Protein AF-A0A7X8HUL4-F1 (afdb_monomer)

Solvent-accessible surface area (backbone atoms only — not comparable to full-atom values): 26555 Å² total; per-residue (Å²): 78,72,42,82,90,76,51,35,29,45,22,48,75,87,41,75,27,45,64,65,55,45,38,53,37,59,77,66,66,47,84,57,63,48,64,47,47,96,80,72,71,57,53,66,66,49,48,72,63,48,55,82,59,45,61,59,45,75,45,67,57,79,86,63,89,93,67,65,63,91,83,40,69,84,27,32,46,32,41,42,52,85,92,54,84,81,78,63,54,57,96,89,42,71,52,66,98,44,64,44,81,37,72,51,68,65,78,78,42,74,84,76,56,71,74,75,64,55,59,50,70,57,53,48,48,51,50,50,48,52,52,58,61,35,55,71,61,89,86,56,82,26,32,22,71,41,78,47,78,41,55,67,85,62,52,43,66,67,61,57,58,40,29,42,79,62,51,70,75,30,74,54,48,72,59,45,40,51,30,29,42,51,29,54,45,69,58,64,43,42,40,70,89,53,52,44,60,51,62,36,48,75,54,92,57,29,24,37,34,40,40,37,39,34,59,46,58,34,79,51,61,70,51,65,72,45,99,89,38,88,57,76,48,96,54,79,62,71,60,60,61,33,58,72,64,30,33,49,75,50,51,45,34,30,78,80,19,73,40,46,26,41,34,42,34,42,32,74,43,85,49,29,32,37,36,41,34,39,38,33,48,49,57,56,24,27,34,42,35,41,38,40,35,42,43,35,38,64,81,44,60,41,70,94,41,60,32,34,40,35,41,38,36,38,37,43,35,40,41,33,42,86,47,70,38,37,41,38,38,41,37,42,34,44,36,40,34,43,39,34,48,85,92,46,76,43,81,43,35,35,48,28,44,34,37,38,42,35,38,51,76,85,40,39,39,37,42,36,40,37,39,34,42,44,75,39,95,89,50,64,53,30,41,38,40,37,43,38,40,38,38,70,46,78,53,94,80,26,36,38,39,38,38,42,38,36,36,47,39,34,72,65,40,51,76,91,74,33,53,56,31,15,81,92,38,94,40,61,34,81,91,56,96,61,24,43,62,16,33,27,38,44,37,39,37,42,37,42,36,41,62,73,48,72,48,69,97,72,72,60,43,80,41,68,49,76,49,74,49,64,44,68,50,70,40,68,59,81,78,83,78,72,75,78,78,77,127

Secondary structure (DSSP, 8-state):
--BTTTTBEEEETTEEPPHHHHHHHHHTT-TTEEEE-TT---HHHHHHHHGGGSSSEEEETT--TTS-GGGTTT-EEEE--TTPPP--EETTEEPPTTEEEES-HHHHS----GGGSTTHHHHHHHHHHHHHHHPPPTTS-EEEEEEEEE--SSS-HHHHHTT-S--TTSEE-HHHHHHHHHHHHHTSSB-TTT-EEEEEEEETTEEEEEEE--BPPTT-------TT--S--------HHHHHHTEEEEEE--TTSSSEEEEEEEE-SSS-EEEEEEEEE-STTEEEEEEEEEEEEEEEEETTEEEEEEEEEEEEEEEEEEETTEEEEEEEEEEEEEEEETTEEEEEEEEEEEEEEEEESSSEEEEEEEEEEESSTTS--EEEEEEEEEEEEEETTEEEEEEEEEEEE-TT--GGGSEEESTTSSB--TT-SS-EEESEEEEEEEEEEEEEEEEGGGS-EEEEEEEEEEEEEEE------------

Radius of gyration: 29.58 Å; Cα contacts (8 Å, |Δi|>4): 999; chains: 1; bounding box: 96×55×72 Å

Structure (mmCIF, N/CA/C/O backbone):
data_AF-A0A7X8HUL4-F1
#
_entry.id   AF-A0A7X8HUL4-F1
#
loop_
_atom_site.group_PDB
_atom_site.id
_atom_site.type_symbol
_atom_site.label_atom_id
_atom_site.label_alt_id
_atom_site.label_comp_id
_atom_site.label_asym_id
_atom_site.label_entity_id
_atom_site.label_seq_id
_atom_site.pdbx_PDB_ins_code
_atom_site.Cartn_x
_atom_site.Cartn_y
_atom_site.Cartn_z
_atom_site.occupancy
_atom_site.B_iso_or_equiv
_atom_site.auth_seq_id
_atom_site.auth_comp_id
_atom_site.auth_asym_id
_atom_site.auth_atom_id
_atom_site.pdbx_PDB_model_num
ATOM 1 N N . MET A 1 1 ? -26.416 17.673 22.458 1.00 68.25 1 MET A N 1
ATOM 2 C CA . MET A 1 1 ? -25.984 17.292 21.094 1.00 68.25 1 MET A CA 1
ATOM 3 C C . MET A 1 1 ? -24.653 16.559 21.190 1.00 68.25 1 MET A C 1
ATOM 5 O O . MET A 1 1 ? -23.823 16.983 21.980 1.00 68.25 1 MET A O 1
ATOM 9 N N . ILE A 1 2 ? -24.452 15.480 20.430 1.00 70.94 2 ILE A N 1
ATOM 10 C CA . ILE A 1 2 ? -23.121 14.892 20.212 1.00 70.94 2 ILE A CA 1
ATOM 11 C C . ILE A 1 2 ? -22.803 15.109 18.735 1.00 70.94 2 ILE A C 1
ATOM 13 O O . ILE A 1 2 ? -23.540 14.612 17.885 1.00 70.94 2 ILE A O 1
ATOM 17 N N . ASP A 1 3 ? -21.743 15.852 18.424 1.00 78.19 3 ASP A N 1
ATOM 18 C CA . ASP A 1 3 ? -21.240 15.926 17.055 1.00 78.19 3 ASP A CA 1
ATOM 19 C C . ASP A 1 3 ? -20.487 14.626 16.756 1.00 78.19 3 ASP A C 1
ATOM 21 O O . ASP A 1 3 ? -19.398 14.387 17.281 1.00 78.19 3 ASP A O 1
ATOM 25 N N . GLY A 1 4 ? -21.096 13.748 15.957 1.00 69.56 4 GLY A N 1
ATOM 26 C CA . GLY A 1 4 ? -20.530 12.435 15.642 1.00 69.56 4 GLY A CA 1
ATOM 27 C C . GLY A 1 4 ? -19.267 12.492 14.777 1.00 69.56 4 GLY A C 1
ATOM 28 O O . GLY A 1 4 ? -18.497 11.534 14.773 1.00 69.56 4 GLY A O 1
ATOM 29 N N . GLN A 1 5 ? -19.031 13.600 14.067 1.00 72.00 5 GLN A N 1
ATOM 30 C CA . GLN A 1 5 ? -17.866 13.774 13.202 1.00 72.00 5 GLN A CA 1
ATOM 31 C C . GLN A 1 5 ? -16.626 14.185 14.004 1.00 72.00 5 GLN A C 1
ATOM 33 O O . GLN A 1 5 ? -15.524 13.720 13.713 1.00 72.00 5 GLN A O 1
ATOM 38 N N . TRP A 1 6 ? -16.807 15.029 15.019 1.00 74.38 6 TRP A N 1
ATOM 39 C CA . TRP A 1 6 ? -15.735 15.486 15.905 1.00 74.38 6 TRP A CA 1
ATOM 40 C C . TRP A 1 6 ? -15.648 14.700 17.215 1.00 74.38 6 TRP A C 1
ATOM 42 O O . TRP A 1 6 ? -14.643 14.793 17.916 1.00 74.38 6 TRP A O 1
ATOM 52 N N . GLY A 1 7 ? -16.678 13.925 17.562 1.00 82.88 7 GLY A N 1
ATOM 53 C CA . GLY A 1 7 ? -16.774 13.274 18.867 1.00 82.88 7 GLY A CA 1
ATOM 54 C C . GLY A 1 7 ? -16.784 14.301 20.002 1.00 82.88 7 GLY A C 1
ATOM 55 O O . GLY A 1 7 ? -16.056 14.140 20.984 1.00 82.88 7 GLY A O 1
ATOM 56 N N . VAL A 1 8 ? -17.543 15.388 19.824 1.00 85.56 8 VAL A N 1
ATOM 57 C CA . VAL A 1 8 ? -17.595 16.541 20.736 1.00 85.56 8 VAL A CA 1
ATOM 58 C C . VAL A 1 8 ? -19.005 16.738 21.282 1.00 85.56 8 VAL A C 1
ATOM 60 O O . VAL A 1 8 ? -19.993 16.643 20.553 1.00 85.56 8 VAL A O 1
ATOM 63 N N . ILE A 1 9 ? -19.087 17.075 22.567 1.00 89.56 9 ILE A N 1
ATOM 64 C CA . ILE A 1 9 ? -20.300 17.553 23.230 1.00 89.56 9 ILE A CA 1
ATOM 65 C C . ILE A 1 9 ? -20.051 18.997 23.683 1.00 89.56 9 ILE A C 1
ATOM 67 O O . ILE A 1 9 ? -19.231 19.198 24.579 1.00 89.56 9 ILE A O 1
ATOM 71 N N . PRO A 1 10 ? -20.719 20.010 23.106 1.00 89.50 10 PRO A N 1
ATOM 72 C CA . PRO A 1 10 ? -20.631 21.374 23.616 1.00 89.50 10 PRO A CA 1
ATOM 73 C C . PRO A 1 10 ? -21.296 21.468 24.988 1.00 89.50 10 PRO A C 1
ATOM 75 O O . PRO A 1 10 ? -22.373 20.903 25.200 1.00 89.50 10 PRO A O 1
ATOM 78 N N . ILE A 1 11 ? -20.670 22.196 25.906 1.00 89.75 11 ILE A N 1
ATOM 79 C CA . ILE A 1 11 ? -21.148 22.382 27.274 1.00 89.75 11 ILE A CA 1
ATOM 80 C C . ILE A 1 11 ? -21.092 23.860 27.674 1.00 89.75 11 ILE A C 1
ATOM 82 O O . ILE A 1 11 ? -20.153 24.566 27.327 1.00 89.75 11 ILE A O 1
ATOM 86 N N . LEU A 1 12 ? -22.066 24.324 28.452 1.00 89.00 12 LEU A N 1
ATOM 87 C CA . LEU A 1 12 ? -22.025 25.614 29.144 1.00 89.00 12 LEU A CA 1
ATOM 88 C C . LEU A 1 12 ? -22.049 25.351 30.644 1.00 89.00 12 LEU A C 1
ATOM 90 O O . LEU A 1 12 ? -23.008 24.770 31.153 1.00 89.00 12 LEU A O 1
ATOM 94 N N . ASN A 1 13 ? -20.985 25.737 31.353 1.00 86.94 13 ASN A N 1
ATOM 95 C CA . ASN A 1 13 ? -20.846 25.501 32.795 1.00 86.94 13 ASN A CA 1
ATOM 96 C C . ASN A 1 13 ? -21.110 24.031 33.185 1.00 86.94 13 ASN A C 1
ATOM 98 O O . ASN A 1 13 ? -21.816 23.737 34.146 1.00 86.94 13 ASN A O 1
ATOM 102 N N . GLY A 1 14 ? -20.584 23.093 32.389 1.00 79.69 14 GLY A N 1
ATOM 103 C CA . GLY A 1 14 ? -20.755 21.652 32.604 1.00 79.69 14 GLY A CA 1
ATOM 104 C C . GLY A 1 14 ? -22.081 21.059 32.109 1.00 79.69 14 GLY A C 1
ATOM 105 O O . GLY A 1 14 ? -22.239 19.840 32.173 1.00 79.69 14 GLY A O 1
ATOM 106 N N . THR A 1 15 ? -23.000 21.875 31.583 1.00 83.25 15 THR A N 1
ATOM 107 C CA . THR A 1 15 ? -24.300 21.425 31.059 1.00 83.25 15 THR A CA 1
ATOM 108 C C . THR A 1 15 ? -24.241 21.247 29.539 1.00 83.25 15 THR A C 1
ATOM 110 O O . THR A 1 15 ? -23.918 22.213 28.850 1.00 83.25 15 THR A O 1
ATOM 113 N N . PRO A 1 16 ? -24.549 20.059 28.986 1.00 86.75 16 PRO A N 1
ATOM 114 C CA . PRO A 1 16 ? -24.588 19.838 27.541 1.00 86.75 16 PRO A CA 1
ATOM 115 C C . PRO A 1 16 ? -25.589 20.738 26.820 1.00 86.75 16 PRO A C 1
ATOM 117 O O . PRO A 1 16 ? -26.721 20.888 27.271 1.00 86.75 16 PRO A O 1
ATOM 120 N N . LEU A 1 17 ? -25.187 21.261 25.663 1.00 85.25 17 LEU A N 1
ATOM 121 C CA . LEU A 1 17 ? -26.020 22.118 24.824 1.00 85.25 17 LEU A CA 1
ATOM 122 C C . LEU A 1 17 ? -26.608 21.355 23.628 1.00 85.25 17 LEU A C 1
ATOM 124 O O . LEU A 1 17 ? -26.002 20.432 23.062 1.00 85.25 17 LEU A O 1
ATOM 128 N N . SER A 1 18 ? -27.806 21.753 23.216 1.00 86.25 18 SER A N 1
ATOM 129 C CA . SER A 1 18 ? -28.343 21.518 21.873 1.00 86.25 18 SER A CA 1
ATOM 130 C C . SER A 1 18 ? -27.638 22.395 20.826 1.00 86.25 18 SER A C 1
ATOM 132 O O . SER A 1 18 ? -26.891 23.311 21.170 1.00 86.25 18 SER A O 1
ATOM 134 N N . ALA A 1 19 ? -27.873 22.141 19.532 1.00 87.44 19 ALA A N 1
ATOM 135 C CA . ALA A 1 19 ? -27.313 22.983 18.467 1.00 87.44 19 ALA A CA 1
ATOM 136 C C . ALA A 1 19 ? -27.838 24.428 18.560 1.00 87.44 19 ALA A C 1
ATOM 138 O O . ALA A 1 19 ? -27.091 25.382 18.358 1.00 87.44 19 ALA A O 1
ATOM 139 N N . PHE A 1 20 ? -29.114 24.585 18.928 1.00 85.50 20 PHE A N 1
ATOM 140 C CA . PHE A 1 20 ? -29.739 25.895 19.095 1.00 85.50 20 PHE A CA 1
ATOM 141 C C . PHE A 1 20 ? -29.139 26.665 20.278 1.00 85.50 20 PHE A C 1
ATOM 143 O O . PHE A 1 20 ? -28.749 27.821 20.128 1.00 85.50 20 PHE A O 1
ATOM 150 N N . GLU A 1 21 ? -29.001 26.016 21.437 1.00 88.25 21 GLU A N 1
ATOM 151 C CA . GLU A 1 21 ? -28.404 26.639 22.627 1.00 88.25 21 GLU A CA 1
ATOM 152 C C . GLU A 1 21 ? -26.917 26.954 22.429 1.00 88.25 21 GLU A C 1
ATOM 154 O O . GLU A 1 21 ? -26.456 27.996 22.889 1.00 88.25 21 GLU A O 1
ATOM 159 N N . LEU A 1 22 ? -26.173 26.108 21.704 1.00 91.88 22 LEU A N 1
ATOM 160 C CA . LEU A 1 22 ? -24.792 26.407 21.322 1.00 91.88 22 LEU A CA 1
ATOM 161 C C . LEU A 1 22 ? -24.720 27.655 20.435 1.00 91.88 22 LEU A C 1
ATOM 163 O O . LEU A 1 22 ? -23.887 28.522 20.685 1.00 91.88 22 LEU A O 1
ATOM 167 N N . GLY A 1 23 ? -25.606 27.776 19.441 1.00 89.69 23 GLY A N 1
ATOM 168 C CA . GLY A 1 23 ? -25.673 28.961 18.584 1.00 89.69 23 GLY A CA 1
ATOM 169 C C . GLY A 1 23 ? -25.922 30.232 19.397 1.00 89.69 23 GLY A C 1
ATOM 170 O O . GLY A 1 23 ? -25.198 31.214 19.251 1.00 89.69 23 GLY A O 1
ATOM 171 N N . GLN A 1 24 ? -26.874 30.189 20.333 1.00 88.94 24 GLN A N 1
ATOM 172 C CA . GLN A 1 24 ? -27.140 31.302 21.251 1.00 88.94 24 GLN A CA 1
ATOM 173 C C . GLN A 1 24 ? -25.941 31.618 22.157 1.00 88.94 24 GLN A C 1
ATOM 175 O O . GLN A 1 24 ? -25.630 32.788 22.379 1.00 88.94 24 GLN A O 1
ATOM 180 N N . ALA A 1 25 ? -25.257 30.601 22.683 1.00 91.69 25 ALA A N 1
ATOM 181 C CA . ALA A 1 25 ? -24.099 30.790 23.550 1.00 91.69 25 ALA A CA 1
ATOM 182 C C . ALA A 1 25 ? -22.911 31.423 22.806 1.00 91.69 25 ALA A C 1
ATOM 184 O O . ALA A 1 25 ? -22.252 32.302 23.362 1.00 91.69 25 ALA A O 1
ATOM 185 N N . LEU A 1 26 ? -22.670 31.022 21.552 1.00 91.75 26 LEU A N 1
ATOM 186 C CA . LEU A 1 26 ? -21.633 31.600 20.692 1.00 91.75 26 LEU A CA 1
ATOM 187 C C . LEU A 1 26 ? -21.954 33.052 20.324 1.00 91.75 26 LEU A C 1
ATOM 189 O O . LEU A 1 26 ? -21.119 33.930 20.534 1.00 91.75 26 LEU A O 1
ATOM 193 N N . MET A 1 27 ? -23.189 33.327 19.887 1.00 87.81 27 MET A N 1
ATOM 194 C CA . MET A 1 27 ? -23.639 34.686 19.553 1.00 87.81 27 MET A CA 1
ATOM 195 C C . MET A 1 27 ? -23.510 35.659 20.731 1.00 87.81 27 MET A C 1
ATOM 197 O O . MET A 1 27 ? -23.148 36.818 20.542 1.00 87.81 27 MET A O 1
ATOM 201 N N . ASN A 1 28 ? -23.797 35.189 21.948 1.00 90.06 28 ASN A N 1
ATOM 202 C CA . ASN A 1 28 ? -23.748 36.004 23.162 1.00 90.06 28 ASN A CA 1
ATOM 203 C C . ASN A 1 28 ? -22.386 35.971 23.874 1.00 90.06 28 ASN A C 1
ATOM 205 O O . ASN A 1 28 ? -22.262 36.559 24.947 1.00 90.06 28 ASN A O 1
ATOM 209 N N . GLN A 1 29 ? -21.381 35.283 23.316 1.00 88.44 29 GLN A N 1
ATOM 210 C CA . GLN A 1 29 ? -20.053 35.112 23.921 1.00 88.44 29 GLN A CA 1
ATOM 211 C C . GLN A 1 29 ? -20.124 34.636 25.383 1.00 88.44 29 GLN A C 1
ATOM 213 O O . GLN A 1 29 ? -19.468 35.177 26.276 1.00 88.44 29 GLN A O 1
ATOM 218 N N . ALA A 1 30 ? -20.969 33.634 25.639 1.00 89.94 30 ALA A N 1
ATOM 219 C CA . ALA A 1 30 ? -21.268 33.172 26.988 1.00 89.94 30 ALA A CA 1
ATOM 220 C C . ALA A 1 30 ? -20.005 32.694 27.730 1.00 89.94 30 ALA A C 1
ATOM 222 O O . ALA A 1 30 ? -19.228 31.871 27.236 1.00 89.94 30 ALA A O 1
ATOM 223 N N . THR A 1 31 ? -19.817 33.177 28.958 1.00 90.44 31 THR A N 1
ATOM 224 C CA . THR A 1 31 ? -18.722 32.741 29.829 1.00 90.44 31 THR A CA 1
ATOM 225 C C . THR A 1 31 ? -18.959 31.313 30.328 1.00 90.44 31 THR A C 1
ATOM 227 O O . THR A 1 31 ? -20.065 30.947 30.725 1.00 90.44 31 THR A O 1
ATOM 230 N N . GLY A 1 32 ? -17.906 30.488 30.300 1.00 86.12 32 GLY A N 1
ATOM 231 C CA . GLY A 1 32 ? -17.980 29.073 30.691 1.00 86.12 32 GLY A CA 1
ATOM 232 C C . GLY A 1 32 ? -18.433 28.116 29.583 1.00 86.12 32 GLY A C 1
ATOM 233 O O . GLY A 1 32 ? -18.751 26.961 29.874 1.00 86.12 32 GLY A O 1
ATOM 234 N N . LEU A 1 33 ? -18.470 28.582 28.329 1.00 91.44 33 LEU A N 1
ATOM 235 C CA . LEU A 1 33 ? -18.663 27.740 27.151 1.00 91.44 33 LEU A CA 1
ATOM 236 C C . LEU A 1 33 ? -17.399 26.904 26.873 1.00 91.44 33 LEU A C 1
ATOM 238 O O . LEU A 1 33 ? -16.282 27.432 26.798 1.00 91.44 33 LEU A O 1
ATOM 242 N N . ASP A 1 34 ? -17.578 25.594 26.731 1.00 91.31 34 ASP A N 1
ATOM 243 C CA . ASP A 1 34 ? -16.498 24.629 26.539 1.00 91.31 34 ASP A CA 1
ATOM 244 C C . ASP A 1 34 ? -16.963 23.395 25.745 1.00 91.31 34 ASP A C 1
ATOM 246 O O . ASP A 1 34 ? -18.122 23.294 25.332 1.00 91.31 34 ASP A O 1
ATOM 250 N N . VAL A 1 35 ? -16.057 22.446 25.521 1.00 88.94 35 VAL A N 1
ATOM 251 C CA . VAL A 1 35 ? -16.331 21.164 24.867 1.00 88.94 35 VAL A CA 1
ATOM 252 C C . VAL A 1 35 ? -15.898 19.994 25.743 1.00 88.94 35 VAL A C 1
ATOM 254 O O . VAL A 1 35 ? -14.872 20.031 26.415 1.00 88.94 35 VAL A O 1
ATOM 257 N N . TYR A 1 36 ? -16.660 18.907 25.690 1.00 84.88 36 TYR A N 1
ATOM 258 C CA . TYR A 1 36 ? -16.245 17.604 26.193 1.00 84.88 36 TYR A CA 1
ATOM 259 C C . TYR A 1 36 ? -15.903 16.683 25.016 1.00 84.88 36 TYR A C 1
ATOM 261 O O . TYR A 1 36 ? -16.705 16.532 24.093 1.00 84.88 36 TYR A O 1
ATOM 269 N N . SER A 1 37 ? -14.715 16.074 25.040 1.00 80.62 37 SER A N 1
ATOM 270 C CA . SER A 1 37 ? -14.258 15.119 24.024 1.00 80.62 37 SER A CA 1
ATOM 271 C C . SER A 1 37 ? -13.184 14.182 24.577 1.00 80.62 37 SER A C 1
ATOM 273 O O . SER A 1 37 ? -12.258 14.628 25.253 1.00 80.62 37 SER A O 1
ATOM 275 N N . ASP A 1 38 ? -13.250 12.901 24.210 1.00 65.38 38 ASP A N 1
ATOM 276 C CA . ASP A 1 38 ? -12.218 11.903 24.539 1.00 65.38 38 ASP A CA 1
ATOM 277 C C . ASP A 1 38 ? -10.968 12.006 23.646 1.00 65.38 38 ASP A C 1
ATOM 279 O O . ASP A 1 38 ? -9.955 11.351 23.900 1.00 65.38 38 ASP A O 1
ATOM 283 N N . TYR A 1 39 ? -11.026 12.828 22.595 1.00 62.59 39 TYR A N 1
ATOM 284 C CA . TYR A 1 39 ? -9.969 12.959 21.590 1.00 62.59 39 TYR A CA 1
ATOM 285 C C . TYR A 1 39 ? -9.121 14.227 21.758 1.00 62.59 39 TYR A C 1
ATOM 287 O O . TYR A 1 39 ? -8.255 14.488 20.926 1.00 62.59 39 TYR A O 1
ATOM 295 N N . GLY A 1 40 ? -9.348 15.011 22.822 1.00 71.44 40 GLY A N 1
ATOM 296 C CA . GLY A 1 40 ? -8.594 16.242 23.088 1.00 71.44 40 GLY A CA 1
ATOM 297 C C . GLY A 1 40 ? -8.809 17.322 22.024 1.00 71.44 40 GLY A C 1
ATOM 298 O O . GLY A 1 40 ? -7.858 17.993 21.628 1.00 71.44 40 GLY A O 1
ATOM 299 N N . VAL A 1 41 ? -10.040 17.449 21.518 1.00 78.56 41 VAL A N 1
ATOM 300 C CA . VAL A 1 41 ? -10.395 18.455 20.509 1.00 78.56 41 VAL A CA 1
ATOM 301 C C . VAL A 1 41 ? -10.265 19.861 21.095 1.00 78.56 41 VAL A C 1
ATOM 303 O O . VAL A 1 41 ? -10.809 20.151 22.158 1.00 78.56 41 VAL A O 1
ATOM 306 N N . ASP A 1 42 ? -9.567 20.737 20.372 1.00 86.50 42 ASP A N 1
ATOM 307 C CA . ASP A 1 42 ? -9.463 22.155 20.707 1.00 86.50 42 ASP A CA 1
ATOM 308 C C . ASP A 1 42 ? -10.816 22.865 20.529 1.00 86.50 42 ASP A C 1
ATOM 310 O O . ASP A 1 42 ? -11.428 22.814 19.455 1.00 86.50 42 ASP A O 1
ATOM 314 N N . LYS A 1 43 ? -11.280 23.534 21.589 1.00 88.38 43 LYS A N 1
ATOM 315 C CA . LYS A 1 43 ? -12.619 24.133 21.635 1.00 88.38 43 LYS A CA 1
ATOM 316 C C . LYS A 1 43 ? -12.791 25.274 20.640 1.00 88.38 43 LYS A C 1
ATOM 318 O O . LYS A 1 43 ? -13.837 25.365 20.008 1.00 88.38 43 LYS A O 1
ATOM 323 N N . GLU A 1 44 ? -11.770 26.112 20.462 1.00 90.19 44 GLU A N 1
ATOM 324 C CA . GLU A 1 44 ? -11.842 27.253 19.545 1.00 90.19 44 GLU A CA 1
ATOM 325 C C . GLU A 1 44 ? -11.907 26.771 18.097 1.00 90.19 44 GLU A C 1
ATOM 327 O O . GLU A 1 44 ? -12.720 27.255 17.312 1.00 90.19 44 GLU A O 1
ATOM 332 N N . SER A 1 45 ? -11.115 25.752 17.756 1.00 85.00 45 SER A N 1
ATOM 333 C CA . SER A 1 45 ? -11.164 25.094 16.450 1.00 85.00 45 SER A CA 1
ATOM 334 C C . SER A 1 45 ? -12.543 24.506 16.150 1.00 85.00 45 SER A C 1
ATOM 336 O O . SER A 1 45 ? -13.038 24.656 15.032 1.00 85.00 45 SER A O 1
ATOM 338 N N . PHE A 1 46 ? -13.172 23.854 17.133 1.00 89.44 46 PHE A N 1
ATOM 339 C CA . PHE A 1 46 ? -14.523 23.318 16.977 1.00 89.44 46 PHE A CA 1
ATOM 340 C C . PHE A 1 46 ? -15.564 24.436 16.832 1.00 89.44 46 PHE A C 1
ATOM 342 O O . PHE A 1 46 ? -16.359 24.394 15.896 1.00 89.44 46 PHE A O 1
ATOM 349 N N . PHE A 1 47 ? -15.535 25.451 17.702 1.00 93.31 47 PHE A N 1
ATOM 350 C CA . PHE A 1 47 ? -16.488 26.563 17.671 1.00 93.31 47 PHE A CA 1
ATOM 351 C C . PHE A 1 47 ? -16.416 27.358 16.368 1.00 93.31 47 PHE A C 1
ATOM 353 O O . PHE A 1 47 ? -17.446 27.535 15.724 1.00 93.31 47 PHE A O 1
ATOM 360 N N . ASN A 1 48 ? -15.214 27.716 15.910 1.00 89.19 48 ASN A N 1
ATOM 361 C CA . ASN A 1 48 ? -15.019 28.404 14.631 1.00 89.19 48 ASN A CA 1
ATOM 362 C C . ASN A 1 48 ? -15.514 27.577 13.433 1.00 89.19 48 ASN A C 1
ATOM 364 O O . ASN A 1 48 ? -15.928 28.130 12.416 1.00 89.19 48 ASN A O 1
ATOM 368 N N . TRP A 1 49 ? -15.442 26.245 13.524 1.00 88.81 49 TRP A N 1
ATOM 369 C CA . TRP A 1 49 ? -15.932 25.364 12.470 1.00 88.81 49 TRP A CA 1
ATOM 370 C C . TRP A 1 49 ? -17.457 25.236 12.482 1.00 88.81 49 TRP A C 1
ATOM 372 O O . TRP A 1 49 ? -18.063 25.313 11.416 1.00 88.81 49 TRP A O 1
ATOM 382 N N . ILE A 1 50 ? -18.072 25.029 13.651 1.00 89.38 50 ILE A N 1
ATOM 383 C CA . ILE A 1 50 ? -19.506 24.724 13.760 1.00 89.38 50 ILE A CA 1
ATOM 384 C C . ILE A 1 50 ? -20.388 25.974 13.675 1.00 89.38 50 ILE A C 1
ATOM 386 O O . ILE A 1 50 ? -21.485 25.886 13.134 1.00 89.38 50 ILE A O 1
ATOM 390 N N . GLU A 1 51 ? -19.919 27.133 14.151 1.00 89.38 51 GLU A N 1
ATOM 391 C CA . GLU A 1 51 ? -20.676 28.394 14.204 1.00 89.38 51 GLU A CA 1
ATOM 392 C C . GLU A 1 51 ? -21.470 28.720 12.920 1.00 89.38 51 GLU A C 1
ATOM 394 O O . GLU A 1 51 ? -22.684 28.923 13.026 1.00 89.38 51 GLU A O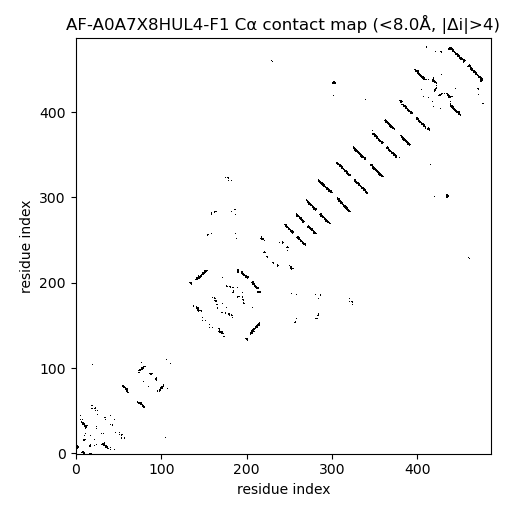 1
ATOM 399 N N . PRO A 1 52 ? -20.886 28.699 11.700 1.00 85.88 52 PRO A N 1
ATOM 400 C CA . PRO A 1 52 ? -21.635 29.023 10.481 1.00 85.88 52 PRO A CA 1
ATOM 401 C C . PRO A 1 52 ? -22.765 28.031 10.157 1.00 85.88 52 PRO A C 1
ATOM 403 O O . PRO A 1 52 ? -23.675 28.371 9.401 1.00 85.88 52 PRO A O 1
ATOM 406 N N . TYR A 1 53 ? -22.737 26.820 10.720 1.00 84.19 53 TYR A N 1
ATOM 407 C CA . TYR A 1 53 ? -23.752 25.786 10.504 1.00 84.19 53 TYR A CA 1
ATOM 408 C C . TYR A 1 53 ? -24.919 25.866 11.496 1.00 84.19 53 TYR A C 1
ATOM 410 O O . TYR A 1 53 ? -25.927 25.195 11.296 1.00 84.19 53 TYR A O 1
ATOM 418 N N . LEU A 1 54 ? -24.825 26.692 12.544 1.00 88.38 54 LEU A N 1
ATOM 419 C CA . LEU A 1 54 ? -25.866 26.811 13.574 1.00 88.38 54 LEU A CA 1
ATOM 420 C C . LEU A 1 54 ? -26.974 27.814 13.212 1.00 88.38 54 LEU A C 1
ATOM 422 O O . LEU A 1 54 ? -27.903 28.007 13.994 1.00 88.38 54 LEU A O 1
ATOM 426 N N . TYR A 1 55 ? -26.895 28.443 12.032 1.00 84.69 55 TYR A N 1
ATOM 427 C CA . TYR A 1 55 ? -27.868 29.441 11.583 1.00 84.69 55 TYR A CA 1
ATOM 428 C C . TYR A 1 55 ? -29.173 28.824 11.053 1.00 84.69 55 TYR A C 1
ATOM 430 O O . TYR A 1 55 ? -30.253 29.279 11.416 1.00 84.69 55 TYR A O 1
ATOM 438 N N . TYR A 1 56 ? -29.088 27.765 10.240 1.00 85.94 56 TYR A N 1
ATOM 439 C CA . TYR A 1 56 ? -30.240 26.961 9.813 1.00 85.94 56 TYR A CA 1
ATOM 440 C C . TYR A 1 56 ? -30.076 25.543 10.348 1.00 85.94 56 TYR A C 1
ATOM 442 O O . TYR A 1 56 ? -29.132 24.849 9.977 1.00 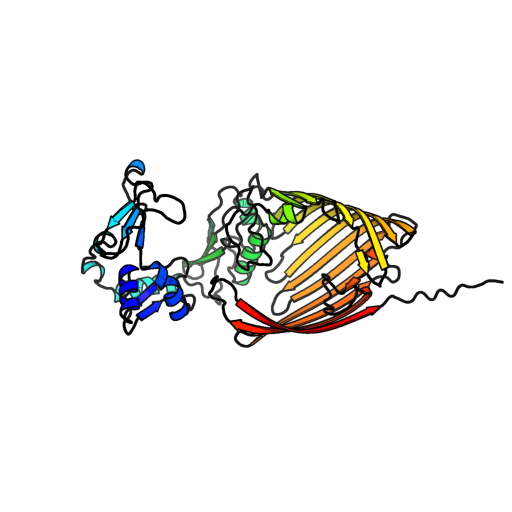85.94 56 TYR A O 1
ATOM 450 N N . ILE A 1 57 ? -30.998 25.101 11.201 1.00 86.75 57 ILE A N 1
ATOM 451 C CA . ILE A 1 57 ? -30.935 23.766 11.808 1.00 86.75 57 ILE A CA 1
ATOM 452 C C . ILE A 1 57 ? -31.947 22.876 11.098 1.00 86.75 57 ILE A C 1
ATOM 454 O O . ILE A 1 57 ? -33.126 23.214 11.031 1.00 86.75 57 ILE A O 1
ATOM 458 N N . VAL A 1 58 ? -31.493 21.738 10.578 1.00 82.31 58 VAL A N 1
ATOM 459 C CA . VAL A 1 58 ? -32.341 20.767 9.876 1.00 82.31 58 VAL A CA 1
ATOM 460 C C . VAL A 1 58 ? -32.383 19.471 10.662 1.00 82.31 58 VAL A C 1
ATOM 462 O O . VAL A 1 58 ? -31.341 18.952 11.060 1.00 82.31 58 VAL A O 1
ATOM 465 N N . VAL A 1 59 ? -33.586 18.939 10.852 1.00 79.12 59 VAL A N 1
ATOM 466 C CA . VAL A 1 59 ? -33.824 17.634 11.465 1.00 79.12 59 VAL A CA 1
ATOM 467 C C . VAL A 1 59 ? -34.663 16.797 10.508 1.00 79.12 59 VAL A C 1
ATOM 469 O O . VAL A 1 59 ? -35.748 17.203 10.092 1.00 79.12 59 VAL A O 1
ATOM 472 N N . SER A 1 60 ? -34.145 15.628 10.145 1.00 76.06 60 SER A N 1
ATOM 473 C CA . SER A 1 60 ? -34.872 14.639 9.351 1.00 76.06 60 SER A CA 1
ATOM 474 C C . SER A 1 60 ? -35.996 14.007 10.171 1.00 76.06 60 SER A C 1
ATOM 476 O O . SER A 1 60 ? -35.863 13.813 11.378 1.00 76.06 60 SER A O 1
ATOM 478 N N . PHE A 1 61 ? -37.099 13.621 9.526 1.00 72.56 61 PHE A N 1
ATOM 479 C CA . PHE A 1 61 ? -38.169 12.859 10.188 1.00 72.56 61 PHE A CA 1
ATOM 480 C C . PHE A 1 61 ? -37.833 11.370 10.411 1.00 72.56 61 PHE A C 1
ATOM 482 O O . PHE A 1 61 ? -38.726 10.559 10.624 1.00 72.56 61 PHE A O 1
ATOM 489 N N . ASP A 1 62 ? -36.551 11.002 10.405 1.00 62.34 62 ASP A N 1
ATOM 490 C CA . ASP A 1 62 ? -36.036 9.626 10.374 1.00 62.34 62 ASP A CA 1
ATOM 491 C C . ASP A 1 62 ? -35.957 8.920 11.741 1.00 62.34 62 ASP A C 1
ATOM 493 O O . ASP A 1 62 ? -35.777 7.706 11.792 1.00 62.34 62 ASP A O 1
ATOM 497 N N . ASN A 1 63 ? -36.125 9.640 12.853 1.00 55.38 63 ASN A N 1
ATOM 498 C CA . ASN A 1 63 ? -35.907 9.113 14.207 1.00 55.38 63 ASN A CA 1
ATOM 499 C C . ASN A 1 63 ? -37.198 8.786 14.987 1.00 55.38 63 ASN A C 1
ATOM 501 O O . ASN A 1 63 ? -37.288 9.063 16.185 1.00 55.38 63 ASN A O 1
ATOM 505 N N . ARG A 1 64 ? -38.219 8.199 14.344 1.00 54.91 64 ARG A N 1
ATOM 506 C CA . ARG A 1 64 ? -39.465 7.792 15.028 1.00 54.91 64 ARG A CA 1
ATOM 507 C C . ARG A 1 64 ? -39.633 6.272 15.044 1.00 54.91 64 ARG A C 1
ATOM 509 O O . ARG A 1 64 ? -39.674 5.627 14.005 1.00 54.91 64 ARG A O 1
ATOM 516 N N . ILE A 1 65 ? -39.737 5.705 16.245 1.00 45.41 65 ILE A N 1
ATOM 517 C CA . ILE A 1 65 ? -40.012 4.281 16.476 1.00 45.41 65 ILE A CA 1
ATOM 518 C C . ILE A 1 65 ? -41.535 4.074 16.407 1.00 45.41 65 ILE A C 1
ATOM 520 O O . ILE A 1 65 ? -42.259 4.718 17.163 1.00 45.41 65 ILE A O 1
ATOM 524 N N . GLY A 1 66 ? -42.016 3.172 15.542 1.00 46.72 66 GLY A N 1
ATOM 525 C CA . GLY A 1 66 ? -43.425 2.742 15.505 1.00 46.72 66 GLY A CA 1
ATOM 526 C C . GLY A 1 66 ? -44.357 3.491 14.540 1.00 46.72 66 GLY A C 1
ATOM 527 O O . GLY A 1 66 ? -45.564 3.463 14.757 1.00 46.72 66 GLY A O 1
ATOM 528 N N . LEU A 1 67 ? -43.822 4.151 13.506 1.00 51.12 67 LEU A N 1
ATOM 529 C CA . LEU A 1 67 ? -44.598 4.742 12.404 1.00 51.12 67 LEU A CA 1
ATOM 530 C C . LEU A 1 67 ? -44.247 4.054 11.077 1.00 51.12 67 LEU A C 1
ATOM 532 O O . LEU A 1 67 ? -43.112 3.605 10.912 1.00 51.12 67 LEU A O 1
ATOM 536 N N . GLU A 1 68 ? -45.198 3.994 10.142 1.00 54.81 68 GLU A N 1
ATOM 537 C CA . GLU A 1 68 ? -44.980 3.419 8.808 1.00 54.81 68 GLU A CA 1
ATOM 538 C C . GLU A 1 68 ? -44.180 4.395 7.913 1.00 54.81 68 GLU A C 1
ATOM 540 O O . GLU A 1 68 ? -44.508 5.588 7.871 1.00 54.81 68 GLU A O 1
ATOM 545 N N . PRO A 1 69 ? -43.120 3.938 7.210 1.00 57.00 69 PRO A N 1
ATOM 546 C CA . PRO A 1 69 ? -42.210 4.785 6.431 1.00 57.00 69 PRO A CA 1
ATOM 547 C C . PRO A 1 69 ? -42.886 5.711 5.418 1.00 57.00 69 PRO A C 1
ATOM 549 O O . PRO A 1 69 ? -42.381 6.807 5.171 1.00 57.00 69 PRO A O 1
ATOM 552 N N . GLU A 1 70 ? -44.021 5.312 4.840 1.00 60.91 70 GLU A N 1
ATOM 553 C CA . GLU A 1 70 ? -44.729 6.116 3.839 1.00 60.91 70 GLU A CA 1
ATOM 554 C C . GLU A 1 70 ? -45.262 7.450 4.393 1.00 60.91 70 GLU A C 1
ATOM 556 O O . GLU A 1 70 ? -45.501 8.375 3.619 1.00 60.91 70 GLU A O 1
ATOM 561 N N . GLU A 1 71 ? -45.413 7.589 5.715 1.00 53.72 71 GLU A N 1
ATOM 562 C CA . GLU A 1 71 ? -45.977 8.790 6.349 1.00 53.72 71 GLU A CA 1
ATOM 563 C C . GLU A 1 71 ? -44.942 9.898 6.625 1.00 53.72 71 GLU A C 1
ATOM 565 O O . GLU A 1 71 ? -45.315 11.037 6.911 1.00 53.72 71 GLU A O 1
ATOM 570 N N . TYR A 1 72 ? -43.640 9.594 6.559 1.00 59.09 72 TYR A N 1
ATOM 571 C CA . TYR A 1 72 ? -42.575 10.532 6.950 1.00 59.09 72 TYR A CA 1
ATOM 572 C C . TYR A 1 72 ? -41.300 10.462 6.093 1.00 59.09 72 TYR A C 1
ATOM 574 O O . TYR A 1 72 ? -40.406 11.304 6.254 1.00 59.09 72 TYR A O 1
ATOM 582 N N . ALA A 1 73 ? -41.191 9.488 5.182 1.00 58.62 73 ALA A N 1
ATOM 583 C CA . ALA A 1 73 ? -40.019 9.310 4.333 1.00 58.62 73 ALA A CA 1
ATOM 584 C C . ALA A 1 73 ? -39.715 10.565 3.497 1.00 58.62 73 ALA A C 1
ATOM 586 O O . ALA A 1 73 ? -40.519 11.032 2.694 1.00 58.62 73 ALA A O 1
ATOM 587 N N . GLY A 1 74 ? -38.502 11.096 3.669 1.00 62.56 74 GLY A N 1
ATOM 588 C CA . GLY A 1 74 ? -37.972 12.208 2.875 1.00 62.56 74 GLY A CA 1
ATOM 589 C C . GLY A 1 74 ? -38.337 13.612 3.367 1.00 62.56 74 GLY A C 1
ATOM 590 O O . GLY A 1 74 ? -37.833 14.582 2.795 1.00 62.56 74 GLY A O 1
ATOM 591 N N . GLY A 1 75 ? -39.153 13.741 4.417 1.00 73.62 75 GLY A N 1
ATOM 592 C CA . GLY A 1 75 ? -39.477 15.030 5.024 1.00 73.62 75 GLY A CA 1
ATOM 593 C C . GLY A 1 75 ? -38.435 15.512 6.035 1.00 73.62 75 GLY A C 1
ATOM 594 O O . GLY A 1 75 ? -37.757 14.718 6.694 1.00 73.62 75 GLY A O 1
ATOM 595 N N . VAL A 1 76 ? -38.312 16.833 6.161 1.00 80.75 76 VAL A N 1
ATOM 596 C CA . VAL A 1 76 ? -37.426 17.477 7.139 1.00 80.75 76 VAL A CA 1
ATOM 597 C C . VAL A 1 76 ? -38.128 18.658 7.804 1.00 80.75 76 VAL A C 1
ATOM 599 O O . VAL A 1 76 ? -38.900 19.374 7.165 1.00 80.75 76 VAL A O 1
ATOM 602 N N . LEU A 1 77 ? -37.814 18.900 9.074 1.00 83.62 77 LEU A N 1
ATOM 603 C CA . LEU A 1 77 ? -38.132 20.143 9.768 1.00 83.62 77 LEU A CA 1
ATOM 604 C C . LEU A 1 77 ? -36.891 21.031 9.765 1.00 83.62 77 LEU A C 1
ATOM 606 O O . LEU A 1 77 ? -35.829 20.632 10.244 1.00 83.62 77 LEU A O 1
ATOM 610 N N . MET A 1 78 ? -37.021 22.235 9.220 1.00 86.25 78 MET A N 1
ATOM 611 C CA . MET A 1 78 ? -35.962 23.232 9.191 1.00 86.25 78 MET A CA 1
ATOM 612 C C . MET A 1 78 ? -36.330 24.412 10.082 1.00 86.25 78 MET A C 1
ATOM 614 O O . MET A 1 78 ? -37.298 25.128 9.827 1.00 86.25 78 MET A O 1
ATOM 618 N N . PHE A 1 79 ? -35.509 24.658 11.093 1.00 86.88 79 PHE A N 1
ATOM 619 C CA . PHE A 1 79 ? -35.554 25.896 11.847 1.00 86.88 79 PHE A CA 1
ATOM 620 C C . PHE A 1 79 ? -34.873 27.024 11.079 1.00 86.88 79 PHE A C 1
ATOM 622 O O . PHE A 1 79 ? -33.732 26.905 10.625 1.00 86.88 79 PHE A O 1
ATOM 629 N N . VAL A 1 80 ? -35.601 28.127 10.975 1.00 85.81 80 VAL A N 1
ATOM 630 C CA . VAL A 1 80 ? -35.208 29.375 10.334 1.00 85.81 80 VAL A CA 1
ATOM 631 C C . VAL A 1 80 ? -35.321 30.466 11.398 1.00 85.81 80 VAL A C 1
ATOM 633 O O . VAL A 1 80 ? -36.388 30.596 11.995 1.00 85.81 80 VAL A O 1
ATOM 636 N N . PRO A 1 81 ? -34.268 31.254 11.672 1.00 81.25 81 PRO A N 1
ATOM 637 C CA . PRO A 1 81 ? -34.366 32.371 12.604 1.00 81.25 81 PRO A CA 1
ATOM 638 C C . PRO A 1 81 ? -35.447 33.367 12.174 1.00 81.25 81 PRO A C 1
ATOM 640 O O . PRO A 1 81 ? -35.707 33.557 10.984 1.00 81.25 81 PRO A O 1
ATOM 643 N N . GLU A 1 82 ? -36.085 34.031 13.135 1.00 74.94 82 GLU A N 1
ATOM 644 C CA . GLU A 1 82 ? -37.125 35.008 12.825 1.00 74.94 82 GLU A CA 1
ATOM 645 C C . GLU A 1 82 ? -36.562 36.109 11.907 1.00 74.94 82 GLU A C 1
ATOM 647 O O . GLU A 1 82 ? -35.513 36.691 12.185 1.00 74.94 82 GLU A O 1
ATOM 652 N N . ARG A 1 83 ? -37.261 36.388 10.795 1.00 76.12 83 ARG A N 1
ATOM 653 C CA . ARG A 1 83 ? -36.850 37.325 9.723 1.00 76.12 83 ARG A CA 1
ATOM 654 C C . ARG A 1 83 ? -35.684 36.865 8.837 1.00 76.12 83 ARG A C 1
ATOM 656 O O . ARG A 1 83 ? -35.295 37.619 7.945 1.00 76.12 83 ARG A O 1
ATOM 663 N N . ALA A 1 84 ? -35.150 35.658 9.024 1.00 79.56 84 ALA A N 1
ATOM 664 C CA . ALA A 1 84 ? -34.218 35.068 8.068 1.00 79.56 84 ALA A CA 1
ATOM 665 C C . ALA A 1 84 ? -34.944 34.653 6.777 1.00 79.56 84 ALA A C 1
ATOM 667 O O . ALA A 1 84 ? -36.144 34.363 6.768 1.00 79.56 84 ALA A O 1
ATOM 668 N N . ILE A 1 85 ? -34.206 34.635 5.667 1.00 82.19 85 ILE A N 1
ATOM 669 C CA . ILE A 1 85 ? -34.739 34.196 4.376 1.00 82.19 85 ILE A CA 1
ATOM 670 C C . ILE A 1 85 ? -35.002 32.695 4.463 1.00 82.19 85 ILE A C 1
ATOM 672 O O . ILE A 1 85 ? -34.100 31.929 4.784 1.00 82.19 85 ILE A O 1
ATOM 676 N N . ARG A 1 86 ? -36.219 32.260 4.132 1.00 82.00 86 ARG A N 1
ATOM 677 C CA . ARG A 1 86 ? -36.509 30.830 3.991 1.00 82.00 86 ARG A CA 1
ATOM 678 C C . ARG A 1 86 ? -35.736 30.288 2.786 1.00 82.00 86 ARG A C 1
ATOM 680 O O . ARG A 1 86 ? -35.979 30.752 1.670 1.00 82.00 86 ARG A O 1
ATOM 687 N N . PRO A 1 87 ? -34.794 29.351 2.968 1.00 79.88 87 PRO A N 1
ATOM 688 C CA . PRO A 1 87 ? -34.067 28.800 1.838 1.00 79.88 87 PRO A CA 1
ATOM 689 C C . PRO A 1 87 ? -34.997 27.862 1.071 1.00 79.88 87 PRO A C 1
ATOM 691 O O . PRO A 1 87 ? -35.362 26.818 1.584 1.00 79.88 87 PRO A O 1
ATOM 694 N N . GLU A 1 88 ? -35.388 28.216 -0.150 1.00 79.31 88 GLU A N 1
ATOM 695 C CA . GLU A 1 88 ? -36.211 27.355 -1.029 1.00 79.31 88 GLU A CA 1
ATOM 696 C C . GLU A 1 88 ? -35.352 26.557 -2.027 1.00 79.31 88 GLU A C 1
ATOM 698 O O . GLU A 1 88 ? -35.822 25.676 -2.752 1.00 79.31 88 GLU A O 1
ATOM 703 N N . ARG A 1 89 ? -34.055 26.873 -2.081 1.00 73.69 89 ARG A N 1
ATOM 704 C CA . ARG A 1 89 ? -33.064 26.253 -2.959 1.00 73.69 89 ARG A CA 1
ATOM 705 C C . ARG A 1 89 ? -31.771 26.027 -2.197 1.00 73.69 89 ARG A C 1
ATOM 707 O O . ARG A 1 89 ? -31.296 26.924 -1.504 1.00 73.69 89 ARG A O 1
ATOM 714 N N . PHE A 1 90 ? -31.169 24.859 -2.392 1.00 66.75 90 PHE A N 1
ATOM 715 C CA . PHE A 1 90 ? -29.812 24.581 -1.938 1.00 66.75 90 PHE A CA 1
ATOM 716 C C . PHE A 1 90 ? -28.908 24.409 -3.159 1.00 66.75 90 PHE A C 1
ATOM 718 O O . PHE A 1 90 ? -29.131 23.536 -4.004 1.00 66.75 90 PHE A O 1
ATOM 725 N N . GLN A 1 91 ? -27.901 25.279 -3.272 1.00 69.19 91 GLN A N 1
ATOM 726 C CA . GLN A 1 91 ? -27.073 25.442 -4.471 1.00 69.19 91 GLN A CA 1
ATOM 727 C C . GLN A 1 91 ? -27.926 25.744 -5.719 1.00 69.19 91 GLN A C 1
ATOM 729 O O . GLN A 1 91 ? -28.356 26.878 -5.908 1.00 69.19 91 GLN A O 1
ATOM 734 N N . ILE A 1 92 ? -28.192 24.740 -6.559 1.00 62.94 92 ILE A N 1
ATOM 735 C CA . ILE A 1 92 ? -28.969 24.862 -7.806 1.00 62.94 92 ILE A CA 1
ATOM 736 C C . ILE A 1 92 ? -30.251 24.022 -7.809 1.00 62.94 92 ILE A C 1
ATOM 738 O O . ILE A 1 92 ? -31.047 24.134 -8.740 1.00 62.94 92 ILE A O 1
ATOM 742 N N . LYS A 1 93 ? -30.456 23.172 -6.795 1.00 59.59 93 LYS A N 1
ATOM 743 C CA . LYS A 1 93 ? -31.627 22.297 -6.715 1.00 59.59 93 LYS A CA 1
ATOM 744 C C . LYS A 1 93 ? -32.710 22.953 -5.855 1.00 59.59 93 LYS A C 1
ATOM 746 O O . LYS A 1 93 ? -32.373 23.510 -4.803 1.00 59.59 93 LYS A O 1
ATOM 751 N N . PRO A 1 94 ? -33.989 22.898 -6.266 1.00 69.19 94 PRO A N 1
ATOM 752 C CA . PRO A 1 94 ? -35.078 23.181 -5.340 1.00 69.19 94 PRO A CA 1
ATOM 753 C C . PRO A 1 94 ? -34.961 22.231 -4.147 1.00 69.19 94 PRO A C 1
ATOM 755 O O . PRO A 1 94 ? -34.562 21.072 -4.305 1.00 69.19 94 PRO A O 1
ATOM 758 N N . MET A 1 95 ? -35.237 22.739 -2.950 1.00 68.69 95 MET A N 1
ATOM 759 C CA . MET A 1 95 ? -35.350 21.868 -1.785 1.00 68.69 95 MET A CA 1
ATOM 760 C C . MET A 1 95 ? -36.530 20.897 -1.969 1.00 68.69 95 MET A C 1
ATOM 762 O O . MET A 1 95 ? -37.440 21.173 -2.749 1.00 68.69 95 MET A O 1
ATOM 766 N N . ASN A 1 96 ? -36.480 19.736 -1.305 1.00 64.44 96 ASN A N 1
ATOM 767 C CA . ASN A 1 96 ? -37.525 18.707 -1.398 1.00 64.44 96 ASN A CA 1
ATOM 768 C C . ASN A 1 96 ? -38.912 19.309 -1.082 1.00 64.44 96 ASN A C 1
ATOM 770 O O . ASN A 1 96 ? -39.016 20.187 -0.230 1.00 64.44 96 ASN A O 1
ATOM 774 N N . GLU A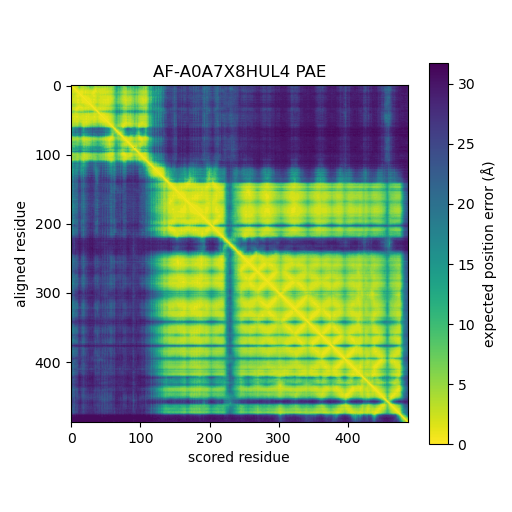 1 97 ? -39.977 18.804 -1.710 1.00 60.06 97 GLU A N 1
ATOM 775 C CA . GLU A 1 97 ? -41.368 19.257 -1.507 1.00 60.06 97 GLU A CA 1
ATOM 776 C C . GLU A 1 97 ? -41.868 19.063 -0.057 1.00 60.06 97 GLU A C 1
ATOM 778 O O . GLU A 1 97 ? -42.907 19.591 0.325 1.00 60.06 97 GLU A O 1
ATOM 783 N N . HIS A 1 98 ? -41.098 18.354 0.774 1.00 74.25 98 HIS A N 1
ATOM 784 C CA . HIS A 1 98 ? -41.450 17.931 2.131 1.00 74.25 98 HIS A CA 1
ATOM 785 C C . HIS A 1 98 ? -40.663 18.672 3.234 1.00 74.25 98 HIS A C 1
ATOM 787 O O . HIS A 1 98 ? -40.441 18.127 4.318 1.00 74.25 98 HIS A O 1
ATOM 793 N N . VAL A 1 99 ? -40.194 19.899 2.970 1.00 80.56 99 VAL A N 1
ATOM 794 C CA . VAL A 1 99 ? -39.559 20.753 3.992 1.00 80.56 99 VAL A CA 1
ATOM 795 C C . VAL A 1 99 ? -40.627 21.538 4.746 1.00 80.56 99 VAL A C 1
ATOM 797 O O . VAL A 1 99 ? -41.329 22.367 4.170 1.00 80.56 99 VAL A O 1
ATOM 800 N N . ILE A 1 100 ? -40.702 21.332 6.058 1.00 82.06 100 ILE A N 1
ATOM 801 C CA . ILE A 1 100 ? -41.507 22.156 6.959 1.00 82.06 100 ILE A CA 1
ATOM 802 C C . ILE A 1 100 ? -40.583 23.190 7.599 1.00 82.06 100 ILE A C 1
ATOM 804 O O . ILE A 1 100 ? -39.567 22.832 8.189 1.00 82.06 100 ILE A O 1
ATOM 808 N N . TYR A 1 101 ? -40.920 24.476 7.487 1.00 84.88 101 TYR A N 1
ATOM 809 C CA . TYR A 1 101 ? -40.159 25.550 8.128 1.00 84.88 101 TYR A CA 1
ATOM 810 C C . TYR A 1 101 ? -40.781 25.930 9.464 1.00 84.88 101 TYR A C 1
ATOM 812 O O . TYR A 1 101 ? -41.987 26.162 9.542 1.00 84.88 101 TYR A O 1
ATOM 820 N N . THR A 1 102 ? -39.940 26.088 10.478 1.00 84.50 102 THR A N 1
ATOM 821 C CA . THR A 1 102 ? -40.335 26.572 11.799 1.00 84.50 102 THR A CA 1
ATOM 822 C C . THR A 1 102 ? -39.474 27.745 12.249 1.00 84.50 102 THR A C 1
ATOM 824 O O . THR A 1 102 ? -38.298 27.837 11.902 1.00 84.50 102 THR A O 1
ATOM 827 N N . TYR A 1 103 ? -40.065 28.636 13.043 1.00 84.62 103 TYR A N 1
ATOM 828 C CA . TYR A 1 103 ? -39.362 29.699 13.770 1.00 84.62 103 TYR A CA 1
ATOM 829 C C . TYR A 1 103 ? -39.235 29.381 15.263 1.00 84.62 103 TYR A C 1
ATOM 831 O O . TYR A 1 103 ? -38.734 30.192 16.042 1.00 84.62 103 TYR A O 1
ATOM 839 N N . TYR A 1 104 ? -39.716 28.211 15.680 1.00 81.50 104 TYR A N 1
ATOM 840 C CA . TYR A 1 104 ? -39.883 27.852 17.072 1.00 81.50 104 TYR A CA 1
ATOM 841 C C . TYR A 1 104 ? -38.939 26.712 17.436 1.00 81.50 104 TYR A C 1
ATOM 843 O O . TYR A 1 104 ? -39.124 25.564 17.043 1.00 81.50 104 TYR A O 1
ATOM 851 N N . ALA A 1 105 ? -37.923 27.017 18.243 1.00 79.06 105 ALA A N 1
ATOM 852 C CA . ALA A 1 105 ? -36.937 26.024 18.671 1.00 79.06 105 ALA A CA 1
ATOM 853 C C . ALA A 1 105 ? -37.565 24.832 19.425 1.00 79.06 105 ALA A C 1
ATOM 855 O O . ALA A 1 105 ? -37.056 23.718 19.339 1.00 79.06 105 ALA A O 1
ATOM 856 N N . HIS A 1 106 ? -38.693 25.036 20.114 1.00 77.00 106 HIS A N 1
ATOM 857 C CA . HIS A 1 106 ? -39.411 23.971 20.825 1.00 77.00 106 HIS A CA 1
ATOM 858 C C . HIS A 1 106 ? -40.092 22.948 19.896 1.00 77.00 106 HIS A C 1
ATOM 860 O O . HIS A 1 106 ? -40.548 21.910 20.365 1.00 77.00 106 HIS A O 1
ATOM 866 N N . GLU A 1 107 ? -40.179 23.219 18.591 1.00 74.31 107 GLU A N 1
ATOM 867 C CA . GLU A 1 107 ? -40.640 22.234 17.606 1.00 74.31 107 GLU A CA 1
ATOM 868 C C . GLU A 1 107 ? -39.504 21.301 17.156 1.00 74.31 107 GLU A C 1
ATOM 870 O O . GLU A 1 107 ? -39.763 20.175 16.737 1.00 74.31 107 GLU A O 1
ATOM 875 N N . LEU A 1 108 ? -38.243 21.739 17.282 1.00 73.50 108 LEU A N 1
ATOM 876 C CA . LEU A 1 108 ? -37.063 20.896 17.054 1.00 73.50 108 LEU A CA 1
ATOM 877 C C . LEU A 1 108 ? -36.718 20.043 18.274 1.00 73.50 108 LEU A C 1
ATOM 879 O O . LEU A 1 108 ? -36.308 18.891 18.142 1.00 73.50 108 LEU A O 1
ATOM 883 N N . TYR A 1 109 ? -36.825 20.641 19.459 1.00 72.81 109 TYR A N 1
ATOM 884 C CA . TYR A 1 109 ? -36.443 20.018 20.714 1.00 72.81 109 TYR A CA 1
ATOM 885 C C . TYR A 1 109 ? -37.695 19.851 21.566 1.00 72.81 109 TYR A C 1
ATOM 887 O O . TYR A 1 109 ? -38.298 20.862 21.932 1.00 72.81 109 TYR A O 1
ATOM 895 N N . PRO A 1 110 ? -38.101 18.613 21.901 1.00 61.88 110 PRO A N 1
ATOM 896 C CA . PRO A 1 110 ? -39.234 18.416 22.791 1.00 61.88 110 PRO A CA 1
ATOM 897 C C . PRO A 1 110 ? -38.977 19.154 24.106 1.00 61.88 110 PRO A C 1
ATOM 899 O O . PRO A 1 110 ? -37.841 19.203 24.581 1.00 61.88 110 PRO A O 1
ATOM 902 N N . VAL A 1 111 ? -40.030 19.715 24.704 1.00 57.44 111 VAL A N 1
ATOM 903 C CA . VAL A 1 111 ? -39.938 20.324 26.035 1.00 57.44 111 VAL A CA 1
ATOM 904 C C . VAL A 1 111 ? -39.513 19.234 27.014 1.00 57.44 111 VAL A C 1
ATOM 906 O O . VAL A 1 111 ? -40.301 18.365 27.390 1.00 57.44 111 VAL A O 1
ATOM 909 N N . LEU A 1 112 ? -38.237 19.254 27.391 1.00 55.50 112 LEU A N 1
ATOM 910 C CA . LEU A 1 112 ? -37.687 18.311 28.347 1.00 55.50 112 LEU A CA 1
ATOM 911 C C . LEU A 1 112 ? -38.260 18.663 29.721 1.00 55.50 112 LEU A C 1
ATOM 913 O O . LEU A 1 112 ? -38.018 19.741 30.260 1.00 55.50 112 LEU A O 1
ATOM 917 N N . THR A 1 113 ? -39.061 17.764 30.285 1.00 57.91 113 THR A N 1
ATOM 918 C CA . THR A 1 113 ? -39.592 17.938 31.639 1.00 57.91 113 THR A CA 1
ATOM 919 C C . THR A 1 113 ? -38.449 17.907 32.662 1.00 57.91 113 THR A C 1
ATOM 921 O O . THR A 1 113 ? -37.500 17.141 32.456 1.00 57.91 113 THR A O 1
ATOM 924 N N . PRO A 1 114 ? -38.550 18.625 33.800 1.00 56.53 114 PRO A N 1
ATOM 925 C CA . PRO A 1 114 ? -37.535 18.614 34.862 1.00 56.53 114 PRO A CA 1
ATOM 926 C C . PRO A 1 114 ? -37.090 17.211 35.310 1.00 56.53 114 PRO A C 1
ATOM 928 O O . PRO A 1 114 ? -35.920 17.019 35.624 1.00 56.53 114 PRO A O 1
ATOM 931 N N . ALA A 1 115 ? -37.974 16.211 35.218 1.00 61.53 115 ALA A N 1
ATOM 932 C CA . ALA A 1 115 ? -37.689 14.800 35.496 1.00 61.53 115 ALA A CA 1
ATOM 933 C C . ALA A 1 115 ? -36.513 14.204 34.686 1.00 61.53 115 ALA A C 1
ATOM 935 O O . ALA A 1 115 ? -35.845 13.270 35.128 1.00 61.53 115 ALA A O 1
ATOM 936 N N . ILE A 1 116 ? -36.208 14.740 33.498 1.00 54.12 116 ILE A N 1
ATOM 937 C CA . ILE A 1 116 ? -35.081 14.271 32.672 1.00 54.12 116 ILE A CA 1
ATOM 938 C C . ILE A 1 116 ? -33.741 14.724 33.280 1.00 54.12 116 ILE A C 1
ATOM 940 O O . ILE A 1 116 ? -32.751 13.989 33.200 1.00 54.12 116 ILE A O 1
ATOM 944 N N . TYR A 1 117 ? -33.748 15.876 33.961 1.00 54.03 117 TYR A N 1
ATOM 945 C CA . TYR A 1 117 ? -32.613 16.477 34.668 1.00 54.03 117 TYR A CA 1
ATOM 946 C C . TYR A 1 117 ? -32.517 16.066 36.146 1.00 54.03 117 TYR A C 1
ATOM 948 O O . TYR A 1 117 ? -31.585 16.467 36.842 1.00 54.03 117 TYR A O 1
ATOM 956 N N . GLU A 1 118 ? -33.435 15.239 36.644 1.00 62.91 118 GLU A N 1
ATOM 957 C CA . GLU A 1 118 ? -33.252 14.601 37.944 1.00 62.91 118 GLU A CA 1
ATOM 958 C C . GLU A 1 118 ? -32.062 13.636 37.884 1.00 62.91 118 GLU A C 1
ATOM 960 O O . GLU A 1 118 ? -31.861 12.917 36.895 1.00 62.91 118 GLU A O 1
ATOM 965 N N . ASN A 1 119 ? -31.262 13.635 38.952 1.00 69.06 119 ASN A N 1
ATOM 966 C CA . ASN A 1 119 ? -30.109 12.753 39.132 1.00 69.06 119 ASN A CA 1
ATOM 967 C C . ASN A 1 119 ? -29.041 12.891 38.029 1.00 69.06 119 ASN A C 1
ATOM 969 O O . ASN A 1 119 ? -28.399 11.911 37.662 1.00 69.06 119 ASN A O 1
ATOM 973 N N . VAL A 1 120 ? -28.835 14.097 37.478 1.00 63.06 120 VAL A N 1
ATOM 974 C CA . VAL A 1 120 ? -27.824 14.359 36.427 1.00 63.06 120 VAL A CA 1
ATOM 975 C C . VAL A 1 120 ? -26.432 13.892 36.837 1.00 63.06 120 VAL A C 1
ATOM 977 O O . VAL A 1 120 ? -25.780 13.212 36.053 1.00 63.06 120 VAL A O 1
ATOM 980 N N . GLU A 1 121 ? -25.992 14.191 38.060 1.00 69.19 121 GLU A N 1
ATOM 981 C CA . GLU A 1 121 ? -24.675 13.751 38.540 1.00 69.19 121 GLU A CA 1
ATOM 982 C C . GLU A 1 121 ? -24.596 12.227 38.705 1.00 69.19 121 GLU A C 1
ATOM 984 O O . GLU A 1 121 ? -23.573 11.629 38.390 1.00 69.19 121 GLU A O 1
ATOM 989 N N . GLU A 1 122 ? -25.691 11.571 39.090 1.00 70.81 122 GLU A N 1
ATOM 990 C CA . GLU A 1 122 ? -25.761 10.110 39.201 1.00 70.81 122 GLU A CA 1
ATOM 991 C C . GLU A 1 122 ? -25.755 9.438 37.820 1.00 70.81 122 GLU A C 1
ATOM 993 O O . GLU A 1 122 ? -25.016 8.486 37.588 1.00 70.81 122 GLU A O 1
ATOM 998 N N 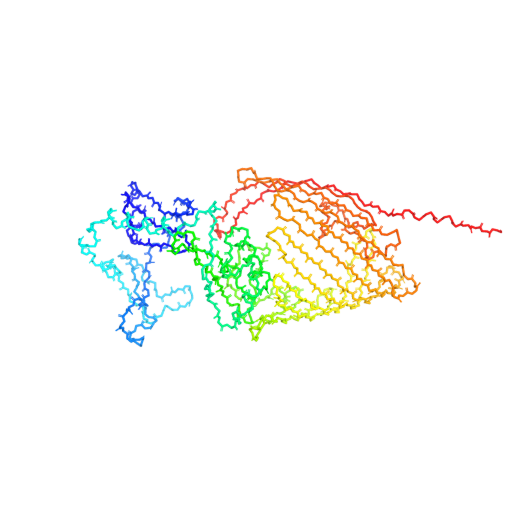. LYS A 1 123 ? -26.506 9.981 36.853 1.00 62.97 123 LYS A N 1
ATOM 999 C CA . LYS A 1 123 ? -26.509 9.537 35.450 1.00 62.97 123 LYS A CA 1
ATOM 1000 C C . LYS A 1 123 ? -25.153 9.776 34.790 1.00 62.97 123 LYS A C 1
ATOM 1002 O O . LYS A 1 123 ? -24.669 8.919 34.058 1.00 62.97 123 LYS A O 1
ATOM 1007 N N . LYS A 1 124 ? -24.515 10.917 35.060 1.00 59.31 124 LYS A N 1
ATOM 1008 C CA . LYS A 1 124 ? -23.169 11.249 34.581 1.00 59.31 124 LYS A CA 1
ATOM 1009 C C . LYS A 1 124 ? -22.133 10.305 35.177 1.00 59.31 124 LYS A C 1
ATOM 1011 O O . LYS A 1 124 ? -21.317 9.782 34.425 1.00 59.31 124 LYS A O 1
ATOM 1016 N N . ALA A 1 125 ? -22.210 10.026 36.478 1.00 65.94 125 ALA A N 1
ATOM 1017 C CA . ALA A 1 125 ? -21.379 9.024 37.133 1.00 65.94 125 ALA A CA 1
ATOM 1018 C C . ALA A 1 125 ? -21.621 7.628 36.542 1.00 65.94 125 ALA A C 1
ATOM 1020 O O . ALA A 1 125 ? -20.658 6.949 36.209 1.00 65.94 125 ALA A O 1
ATOM 1021 N N . ALA A 1 126 ? -22.872 7.228 36.303 1.00 62.81 126 ALA A N 1
ATOM 1022 C CA . ALA A 1 126 ? -23.214 5.944 35.692 1.00 62.81 126 ALA A CA 1
ATOM 1023 C C . ALA A 1 126 ? -22.692 5.819 34.251 1.00 62.81 126 ALA A C 1
ATOM 1025 O O . ALA A 1 126 ? -22.163 4.775 33.873 1.00 62.81 126 ALA A O 1
ATOM 1026 N N . ILE A 1 127 ? -22.783 6.885 33.450 1.00 53.44 127 ILE A N 1
ATOM 1027 C CA . ILE A 1 127 ? -22.235 6.947 32.089 1.00 53.44 127 ILE A CA 1
ATOM 1028 C C . ILE A 1 127 ? -20.703 6.895 32.126 1.00 53.44 127 ILE A C 1
ATOM 1030 O O . ILE A 1 127 ? -20.099 6.100 31.408 1.00 53.44 127 ILE A O 1
ATOM 1034 N N . GLN A 1 128 ? -20.061 7.689 32.986 1.00 53.94 128 GLN A N 1
ATOM 1035 C CA . GLN A 1 128 ? -18.609 7.656 33.171 1.00 53.94 128 GLN A CA 1
ATOM 1036 C C . GLN A 1 128 ? -18.138 6.280 33.641 1.00 53.94 128 GLN A C 1
ATOM 1038 O O . GLN A 1 128 ? -17.147 5.776 33.125 1.00 53.94 128 GLN A O 1
ATOM 1043 N N . GLN A 1 129 ? -18.865 5.641 34.554 1.00 57.97 129 GLN A N 1
ATOM 1044 C CA . GLN A 1 129 ? -18.576 4.299 35.044 1.00 57.97 129 GLN A CA 1
ATOM 1045 C C . GLN A 1 129 ? -18.784 3.248 33.944 1.00 57.97 129 GLN A C 1
ATOM 1047 O O . GLN A 1 129 ? -17.955 2.358 33.794 1.00 57.97 129 GLN A O 1
ATOM 1052 N N . LEU A 1 130 ? -19.815 3.382 33.102 1.00 56.16 130 LEU A N 1
ATOM 1053 C CA . LEU A 1 130 ? -20.005 2.570 31.893 1.00 56.16 130 LEU A CA 1
ATOM 1054 C C . LEU A 1 130 ? -18.818 2.695 30.928 1.00 56.16 130 LEU A C 1
ATOM 1056 O O . LEU A 1 130 ? -18.325 1.681 30.436 1.00 56.16 130 LEU A O 1
ATOM 1060 N N . PHE A 1 131 ? -18.328 3.912 30.679 1.00 52.97 131 PHE A N 1
ATOM 1061 C CA . PHE A 1 131 ? -17.168 4.142 29.813 1.00 52.97 131 PHE A CA 1
ATOM 1062 C C . PHE A 1 131 ? -15.859 3.648 30.437 1.00 52.97 131 PHE A C 1
ATOM 1064 O O . PHE A 1 131 ? -15.058 3.009 29.755 1.00 52.97 131 PHE A O 1
ATOM 1071 N N . GLN A 1 132 ? -15.653 3.879 31.735 1.00 56.72 132 GLN A N 1
ATOM 1072 C CA . GLN A 1 132 ? -14.491 3.382 32.473 1.00 56.72 132 GLN A CA 1
ATOM 1073 C C . GLN A 1 132 ? -14.464 1.850 32.507 1.00 56.72 132 GLN A C 1
ATOM 1075 O O . GLN A 1 132 ? -13.417 1.261 32.252 1.00 56.72 132 GLN A O 1
ATOM 1080 N N . ASN A 1 133 ? -15.612 1.199 32.714 1.00 59.06 133 ASN A N 1
ATOM 1081 C CA . ASN A 1 133 ? -15.725 -0.261 32.736 1.00 59.06 133 ASN A CA 1
ATOM 1082 C C . ASN A 1 133 ? -15.501 -0.899 31.358 1.00 59.06 133 ASN A C 1
ATOM 1084 O O . ASN A 1 133 ? -15.033 -2.034 31.284 1.00 59.06 133 ASN A O 1
ATOM 1088 N N . ARG A 1 134 ? -15.805 -0.183 30.267 1.00 59.56 134 ARG A N 1
ATOM 1089 C CA . ARG A 1 134 ? -15.562 -0.642 28.887 1.00 59.56 134 ARG A CA 1
ATOM 1090 C C . ARG A 1 134 ? -14.129 -0.411 28.414 1.00 59.56 134 ARG A C 1
ATOM 1092 O O . ARG A 1 134 ? -13.716 -1.027 27.430 1.00 59.56 134 ARG A O 1
ATOM 1099 N N . ARG A 1 135 ? -13.373 0.467 29.079 1.00 59.88 135 ARG A N 1
ATOM 1100 C CA . ARG A 1 135 ? -12.012 0.820 28.672 1.00 59.88 135 ARG A CA 1
ATOM 1101 C C . ARG A 1 135 ? -11.069 -0.353 28.932 1.00 59.88 135 ARG A C 1
ATOM 1103 O O . ARG A 1 135 ? -10.879 -0.792 30.061 1.00 59.88 135 ARG A O 1
ATOM 1110 N N . ILE A 1 136 ? -10.451 -0.841 27.865 1.00 68.06 136 ILE A N 1
ATOM 1111 C CA . ILE A 1 136 ? -9.406 -1.859 27.949 1.00 68.06 136 ILE A CA 1
ATOM 1112 C C . ILE A 1 136 ? -8.096 -1.169 28.304 1.00 68.06 136 ILE A C 1
ATOM 1114 O O . ILE A 1 136 ? -7.587 -0.356 27.530 1.00 68.06 136 ILE A O 1
ATOM 1118 N N . ASP A 1 137 ? -7.552 -1.503 29.471 1.00 64.12 137 ASP A N 1
ATOM 1119 C CA . ASP A 1 137 ? -6.194 -1.109 29.834 1.00 64.12 137 ASP A CA 1
ATOM 1120 C C . ASP A 1 137 ? -5.176 -1.844 28.940 1.00 64.12 137 ASP A C 1
ATOM 1122 O O . ASP A 1 137 ? -5.111 -3.072 28.980 1.00 64.12 137 ASP A O 1
ATOM 1126 N N . PRO A 1 138 ? -4.362 -1.144 28.135 1.00 58.41 138 PRO A N 1
ATOM 1127 C CA . PRO A 1 138 ? -3.361 -1.784 27.287 1.00 58.41 138 PRO A CA 1
ATOM 1128 C C . PRO A 1 138 ? -2.268 -2.555 28.051 1.00 58.41 138 PRO A C 1
ATOM 1130 O O . PRO A 1 138 ? -1.508 -3.269 27.397 1.00 58.41 138 PRO A O 1
ATOM 1133 N N . GLN A 1 139 ? -2.153 -2.409 29.377 1.00 60.81 139 GLN A N 1
ATOM 1134 C CA . GLN A 1 139 ? -1.196 -3.154 30.206 1.00 60.81 139 GLN A CA 1
ATOM 1135 C C . GLN A 1 139 ? -1.720 -4.503 30.719 1.00 60.81 139 GLN A C 1
ATOM 1137 O O . GLN A 1 139 ? -0.919 -5.334 31.143 1.00 60.81 139 GLN A O 1
ATOM 1142 N N . ASN A 1 140 ? -3.032 -4.746 30.658 1.00 67.56 140 ASN A N 1
ATOM 1143 C CA . ASN A 1 140 ? -3.633 -5.984 31.154 1.00 67.56 140 ASN A CA 1
ATOM 1144 C C . ASN A 1 140 ? -3.688 -7.063 30.062 1.00 67.56 140 ASN A C 1
ATOM 1146 O O . ASN A 1 140 ? -3.932 -6.777 28.887 1.00 67.56 140 ASN A O 1
ATOM 1150 N N . ASP A 1 141 ? -3.491 -8.320 30.463 1.00 76.00 141 ASP A N 1
ATOM 1151 C CA . ASP A 1 141 ? -3.525 -9.476 29.565 1.00 76.00 141 ASP A CA 1
ATOM 1152 C C . ASP A 1 141 ? -4.963 -10.002 29.445 1.00 76.00 141 ASP A C 1
ATOM 1154 O O . ASP A 1 141 ? -5.444 -10.737 30.304 1.00 76.00 141 ASP A O 1
ATOM 1158 N N . TYR A 1 142 ? -5.685 -9.579 28.405 1.00 88.62 142 TYR A N 1
ATOM 1159 C CA . TYR A 1 142 ? -7.072 -10.000 28.187 1.00 88.62 142 TYR A CA 1
ATOM 1160 C C . TYR A 1 142 ? -7.162 -11.207 27.252 1.00 88.62 142 TYR A C 1
ATOM 1162 O O . TYR A 1 142 ? -6.488 -11.267 26.222 1.00 88.62 142 TYR A O 1
ATOM 1170 N N . LEU A 1 143 ? -8.077 -12.128 27.548 1.00 93.38 143 LEU A N 1
ATOM 1171 C CA . LEU A 1 143 ? -8.473 -13.218 26.663 1.00 93.38 143 LEU A CA 1
ATOM 1172 C C . LEU A 1 143 ? -9.659 -12.810 25.787 1.00 93.38 143 LEU A C 1
ATOM 1174 O O . LEU A 1 143 ? -10.622 -12.195 26.242 1.00 93.38 143 LEU A O 1
ATOM 1178 N N . ILE A 1 144 ? -9.592 -13.178 24.514 1.00 94.31 144 ILE A N 1
ATOM 1179 C CA . ILE A 1 144 ? -10.651 -12.925 23.542 1.00 94.31 144 ILE A CA 1
ATOM 1180 C C . ILE A 1 144 ? -11.718 -13.999 23.711 1.00 94.31 144 ILE A C 1
ATOM 1182 O O . ILE A 1 144 ? -11.466 -15.170 23.438 1.00 94.31 144 ILE A O 1
ATOM 1186 N N . ASP A 1 145 ? -12.907 -13.598 24.133 1.00 94.00 145 ASP A N 1
ATOM 1187 C CA . ASP A 1 145 ? -14.046 -14.503 24.308 1.00 94.00 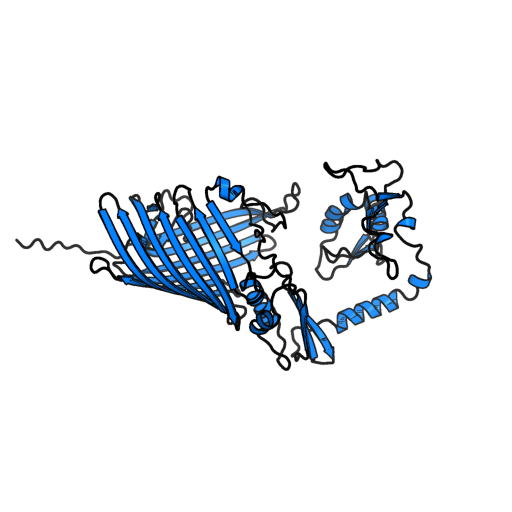145 ASP A CA 1
ATOM 1188 C C . ASP A 1 145 ? -14.875 -14.607 23.023 1.00 94.00 145 ASP A C 1
ATOM 1190 O O . ASP A 1 145 ? -15.341 -15.676 22.642 1.00 94.00 145 ASP A O 1
ATOM 1194 N N . GLU A 1 146 ? -14.993 -13.492 22.301 1.00 93.81 146 GLU A N 1
ATOM 1195 C CA . GLU A 1 146 ? -15.840 -13.380 21.118 1.00 93.81 146 GLU A CA 1
ATOM 1196 C C . GLU A 1 146 ? -15.230 -12.425 20.086 1.00 93.81 146 GLU A C 1
ATOM 1198 O O . GLU A 1 146 ? -14.563 -11.447 20.437 1.00 93.81 146 GLU A O 1
ATOM 1203 N N . ILE A 1 147 ? -15.474 -12.709 18.802 1.00 95.56 147 ILE A N 1
ATOM 1204 C CA . ILE A 1 147 ? -15.110 -11.844 17.675 1.00 95.56 147 ILE A CA 1
ATOM 1205 C C . ILE A 1 147 ? -16.354 -11.607 16.821 1.00 95.56 147 ILE A C 1
ATOM 1207 O O . ILE A 1 147 ? -16.846 -12.544 16.182 1.00 95.56 147 ILE A O 1
ATOM 1211 N N . ILE A 1 148 ? -16.796 -10.353 16.774 1.00 89.50 148 ILE A N 1
ATOM 1212 C CA . ILE A 1 148 ? -17.923 -9.875 15.973 1.00 89.50 148 ILE A CA 1
ATOM 1213 C C . ILE A 1 148 ? -17.372 -9.110 14.769 1.00 89.50 148 ILE A C 1
ATOM 1215 O O . ILE A 1 148 ? -16.515 -8.239 14.922 1.00 89.50 148 ILE A O 1
ATOM 1219 N N . ILE A 1 149 ? -17.847 -9.448 13.572 1.00 90.94 149 ILE A N 1
ATOM 1220 C CA . ILE A 1 149 ? -17.477 -8.773 12.326 1.00 90.94 149 ILE A CA 1
ATOM 1221 C C . ILE A 1 149 ? -18.713 -8.042 11.803 1.00 90.94 149 ILE A C 1
ATOM 1223 O O . ILE A 1 149 ? -19.778 -8.640 11.679 1.00 90.94 149 ILE A O 1
ATOM 1227 N N . GLU A 1 150 ? -18.568 -6.750 11.523 1.00 85.00 150 GLU A N 1
ATOM 1228 C CA . GLU A 1 150 ? -19.669 -5.845 11.185 1.00 85.00 150 GLU A CA 1
ATOM 1229 C C . GLU A 1 150 ? -19.416 -5.127 9.850 1.00 85.00 150 GLU A C 1
ATOM 1231 O O . GLU A 1 150 ? -18.267 -4.856 9.479 1.00 85.00 150 GLU A O 1
ATOM 1236 N N . GLY A 1 151 ? -20.508 -4.773 9.162 1.00 77.88 151 GLY A N 1
ATOM 1237 C CA . GLY A 1 151 ? -20.495 -3.952 7.943 1.00 77.88 151 GLY A CA 1
ATOM 1238 C C . GLY A 1 151 ? -20.018 -4.672 6.676 1.00 77.88 151 GLY A C 1
ATOM 1239 O O . GLY A 1 151 ? -19.515 -4.041 5.746 1.00 77.88 151 GLY A O 1
ATOM 1240 N N . LEU A 1 152 ? -20.159 -6.001 6.648 1.00 83.56 152 LEU A N 1
ATOM 1241 C CA . LEU A 1 152 ? -19.991 -6.800 5.437 1.00 83.56 152 LEU A CA 1
ATOM 1242 C C . LEU A 1 152 ? -21.319 -6.876 4.684 1.00 83.56 152 LEU A C 1
ATOM 1244 O O . LEU A 1 152 ? -22.291 -7.413 5.210 1.00 83.56 152 LEU A O 1
ATOM 1248 N N . ASP A 1 153 ? -21.318 -6.417 3.437 1.00 84.00 153 ASP A N 1
ATOM 1249 C CA . ASP A 1 153 ? -22.480 -6.493 2.542 1.00 84.00 153 ASP A CA 1
ATOM 1250 C C . ASP A 1 153 ? -22.282 -7.574 1.470 1.00 84.00 153 ASP A C 1
ATOM 1252 O O . ASP A 1 153 ? -23.223 -8.224 1.017 1.00 84.00 153 ASP A O 1
ATOM 1256 N N . ARG A 1 154 ? -21.030 -7.764 1.044 1.00 91.81 154 ARG A N 1
ATOM 1257 C CA . ARG A 1 154 ? -20.624 -8.639 -0.061 1.00 91.81 154 ARG A CA 1
ATOM 1258 C C . ARG A 1 154 ? -19.495 -9.579 0.331 1.00 91.81 154 ARG A C 1
ATOM 1260 O O . ARG A 1 154 ? -19.489 -10.736 -0.091 1.00 91.81 154 ARG A O 1
ATOM 1267 N N . THR A 1 155 ? -18.500 -9.097 1.069 1.00 94.88 155 THR A N 1
ATOM 1268 C CA . THR A 1 155 ? -17.331 -9.909 1.414 1.00 94.88 155 THR A CA 1
ATOM 1269 C C . THR A 1 155 ? -17.718 -11.021 2.381 1.00 94.88 155 THR A C 1
ATOM 1271 O O . THR A 1 155 ? -18.356 -10.785 3.401 1.00 94.88 155 THR A O 1
ATOM 1274 N N . ARG A 1 156 ? -17.300 -12.257 2.087 1.00 96.94 156 ARG A N 1
ATOM 1275 C CA . ARG A 1 156 ? -17.533 -13.392 2.985 1.00 96.94 156 ARG A CA 1
ATOM 1276 C C . ARG A 1 156 ? -16.747 -13.200 4.277 1.00 96.94 156 ARG A C 1
ATOM 1278 O O . ARG A 1 156 ? -15.542 -12.960 4.241 1.00 96.94 156 ARG A O 1
ATOM 1285 N N . GLU A 1 157 ? -17.401 -13.414 5.410 1.00 95.69 157 GLU A N 1
ATOM 1286 C CA . GLU A 1 157 ? -16.807 -13.259 6.743 1.00 95.69 157 GLU A CA 1
ATOM 1287 C C . GLU A 1 157 ? -15.516 -14.079 6.934 1.00 95.69 157 GLU A C 1
ATOM 1289 O O . GLU A 1 157 ? -14.555 -13.622 7.554 1.00 95.69 157 GLU A O 1
ATOM 1294 N N . GLU A 1 158 ? -15.441 -15.268 6.329 1.00 96.31 158 GLU A N 1
ATOM 1295 C CA . GLU A 1 158 ? -14.243 -16.118 6.313 1.00 96.31 158 GLU A CA 1
ATOM 1296 C C . GLU A 1 158 ? -12.991 -15.379 5.809 1.00 96.31 158 GLU A C 1
ATOM 1298 O O . GLU A 1 158 ? -11.895 -15.583 6.336 1.00 96.31 158 GLU A O 1
ATOM 1303 N N . ILE A 1 159 ? -13.145 -14.510 4.806 1.00 97.06 159 ILE A N 1
ATOM 1304 C CA . ILE A 1 159 ? -12.043 -13.749 4.211 1.00 97.06 159 ILE A CA 1
ATOM 1305 C C . ILE A 1 159 ? -11.459 -12.766 5.234 1.00 97.06 159 ILE A C 1
ATOM 1307 O O . ILE A 1 159 ? -10.237 -12.631 5.324 1.00 97.06 159 ILE A O 1
ATOM 1311 N N . VAL A 1 160 ? -12.316 -12.143 6.051 1.00 96.88 160 VAL A N 1
ATOM 1312 C CA . VAL A 1 160 ? -11.912 -11.275 7.170 1.00 96.88 160 VAL A CA 1
ATOM 1313 C C . VAL A 1 160 ? -11.247 -12.102 8.263 1.00 96.88 160 VAL A C 1
ATOM 1315 O O . VAL A 1 160 ? -10.131 -11.787 8.678 1.00 96.88 160 VAL A O 1
ATOM 1318 N N . ARG A 1 161 ? -11.880 -13.204 8.689 1.00 97.06 161 ARG A N 1
ATOM 1319 C CA . ARG A 1 161 ? -11.353 -14.083 9.749 1.00 97.06 161 ARG A CA 1
ATOM 1320 C C . ARG A 1 161 ? -9.956 -14.603 9.425 1.00 97.06 161 ARG A C 1
ATOM 1322 O O . ARG A 1 161 ? -9.097 -14.611 10.301 1.00 97.06 161 ARG A O 1
ATOM 1329 N N . LYS A 1 162 ? -9.700 -14.963 8.164 1.00 97.06 162 LYS A N 1
ATOM 1330 C CA . LYS A 1 162 ? -8.383 -15.408 7.685 1.00 97.06 162 LYS A CA 1
ATOM 1331 C C . LYS A 1 162 ? -7.288 -14.346 7.794 1.00 97.06 162 LYS A C 1
ATOM 1333 O O . LYS A 1 162 ? -6.120 -14.720 7.744 1.00 97.06 162 LYS A O 1
ATOM 1338 N N . GLN A 1 163 ? -7.610 -13.058 7.933 1.00 97.69 163 GLN A N 1
ATOM 1339 C CA . GLN A 1 163 ? -6.600 -12.015 8.154 1.00 97.69 163 GLN A CA 1
ATOM 1340 C C . GLN A 1 163 ? -6.226 -11.822 9.618 1.00 97.69 163 GLN A C 1
ATOM 1342 O O . GLN A 1 163 ? -5.103 -11.389 9.907 1.00 97.69 163 GLN A O 1
ATOM 1347 N N . LEU A 1 164 ? -7.157 -12.095 10.533 1.00 97.12 164 LEU A N 1
ATOM 1348 C CA . LEU A 1 164 ? -7.015 -11.706 11.930 1.00 97.12 164 LEU A CA 1
ATOM 1349 C C . LEU A 1 164 ? -5.816 -12.427 12.573 1.00 97.12 164 LEU A C 1
ATOM 1351 O O . LEU A 1 164 ? -5.692 -13.645 12.467 1.00 97.12 164 LEU A O 1
ATOM 1355 N N . PRO A 1 165 ? -4.922 -11.710 13.277 1.00 96.62 165 PRO A N 1
ATOM 1356 C CA . PRO A 1 165 ? -3.773 -12.297 13.968 1.00 96.62 165 PRO A CA 1
ATOM 1357 C C . PRO A 1 165 ? -4.149 -12.892 15.339 1.00 96.62 165 PRO A C 1
ATOM 1359 O O . PRO A 1 165 ? -3.302 -13.041 16.226 1.00 96.62 165 PRO A O 1
ATOM 1362 N N . PHE A 1 166 ? -5.432 -13.174 15.552 1.00 94.75 166 PHE A N 1
ATOM 1363 C CA . PHE A 1 166 ? -5.987 -13.682 16.795 1.00 94.75 166 PHE A CA 1
ATOM 1364 C C . PHE A 1 166 ? -7.251 -14.498 16.547 1.00 94.75 166 PHE A C 1
ATOM 1366 O O . PHE A 1 166 ? -7.941 -14.336 15.544 1.00 94.75 166 PHE A O 1
ATOM 1373 N N . THR A 1 167 ? -7.554 -15.357 17.510 1.00 95.50 167 THR A N 1
ATOM 1374 C CA . THR A 1 167 ? -8.731 -16.220 17.543 1.00 95.50 167 THR A CA 1
ATOM 1375 C C . THR A 1 167 ? -9.381 -16.129 18.918 1.00 95.50 167 THR A C 1
ATOM 1377 O O . THR A 1 167 ? -8.762 -15.647 19.873 1.00 95.50 167 THR A O 1
ATOM 1380 N N . VAL A 1 168 ? -10.608 -16.634 19.030 1.00 95.62 168 VAL A N 1
ATOM 1381 C CA . VAL A 1 168 ? -11.248 -16.882 20.329 1.00 95.62 168 VAL A CA 1
ATOM 1382 C C . VAL A 1 168 ? -10.337 -17.770 21.190 1.00 95.62 168 VAL A C 1
ATOM 1384 O O . VAL A 1 168 ? -9.662 -18.665 20.675 1.00 95.62 168 VAL A O 1
ATOM 1387 N N . GLY A 1 169 ? -10.254 -17.461 22.483 1.00 93.31 169 GLY A N 1
ATOM 1388 C CA . GLY A 1 169 ? -9.327 -18.046 23.455 1.00 93.31 169 GLY A CA 1
ATOM 1389 C C . GLY A 1 169 ? -7.905 -17.471 23.416 1.00 93.31 169 GLY A C 1
ATOM 1390 O O . GLY A 1 169 ? -7.099 -17.767 24.295 1.00 93.31 169 GLY A O 1
ATOM 1391 N N . GLY A 1 170 ? -7.569 -16.650 22.417 1.00 92.88 170 GLY A N 1
ATOM 1392 C CA . GLY A 1 170 ? -6.259 -16.014 22.299 1.00 92.88 170 GLY A CA 1
ATOM 1393 C C . GLY A 1 170 ? -6.130 -14.733 23.127 1.00 92.88 170 GLY A C 1
ATOM 1394 O O . GLY A 1 170 ? -7.119 -14.119 23.510 1.00 92.88 170 GLY A O 1
ATOM 1395 N N . ARG A 1 171 ? -4.889 -14.286 23.351 1.00 92.19 171 ARG A N 1
ATOM 1396 C CA . ARG A 1 171 ? -4.602 -13.007 24.026 1.00 92.19 171 ARG A CA 1
ATOM 1397 C C . ARG A 1 171 ? -4.859 -11.802 23.124 1.00 92.19 171 ARG A C 1
ATOM 1399 O O . ARG A 1 171 ? -4.433 -11.815 21.962 1.00 92.19 171 ARG A O 1
ATOM 1406 N N . TRP A 1 172 ? -5.472 -10.759 23.666 1.00 91.38 172 TRP A N 1
ATOM 1407 C CA . TRP A 1 172 ? -5.657 -9.457 23.031 1.00 91.38 172 TRP A CA 1
ATOM 1408 C C . TRP A 1 172 ? -4.474 -8.532 23.330 1.00 91.38 172 TRP A C 1
ATOM 1410 O O . TRP A 1 172 ? -4.075 -8.377 24.478 1.00 91.38 172 TRP A O 1
ATOM 1420 N N . THR A 1 173 ? -3.916 -7.893 22.298 1.00 90.44 173 THR A N 1
ATOM 1421 C CA . THR A 1 173 ? -2.842 -6.900 22.456 1.00 90.44 173 THR A CA 1
ATOM 1422 C C . THR A 1 173 ? -3.018 -5.750 21.469 1.00 90.44 173 THR A C 1
ATOM 1424 O O . THR A 1 173 ? -3.588 -5.915 20.388 1.00 90.44 173 THR A O 1
ATOM 1427 N N . LYS A 1 174 ? -2.456 -4.581 21.795 1.00 87.56 174 LYS A N 1
ATOM 1428 C CA . LYS A 1 174 ? -2.444 -3.421 20.887 1.00 87.56 174 LYS A CA 1
ATOM 1429 C C . LYS A 1 174 ? -1.692 -3.701 19.580 1.00 87.56 174 LYS A C 1
ATOM 1431 O O . LYS A 1 174 ? -2.055 -3.184 18.527 1.00 87.56 174 LYS A O 1
ATOM 1436 N N . GLU A 1 175 ? -0.657 -4.538 19.628 1.00 90.31 175 GLU A N 1
ATOM 1437 C CA . GLU A 1 175 ? 0.066 -4.966 18.426 1.00 90.31 175 GLU A CA 1
ATOM 1438 C C . GLU A 1 175 ? -0.832 -5.796 17.503 1.00 90.31 175 GLU A C 1
ATOM 1440 O O . GLU A 1 175 ? -0.875 -5.555 16.299 1.00 90.31 175 GLU A O 1
ATOM 1445 N N . LYS A 1 176 ? -1.610 -6.723 18.071 1.00 93.50 176 LYS A N 1
ATOM 1446 C CA . LYS A 1 176 ? -2.586 -7.531 17.335 1.00 93.50 176 LYS A CA 1
ATOM 1447 C C . LYS A 1 176 ? -3.707 -6.692 16.730 1.00 93.50 176 LYS A C 1
ATOM 1449 O O . LYS A 1 176 ? -4.093 -6.956 15.595 1.00 93.50 176 LYS A O 1
ATOM 1454 N N . GLN A 1 177 ? -4.187 -5.677 17.450 1.00 92.88 177 GLN A N 1
ATOM 1455 C CA . GLN A 1 177 ? -5.135 -4.696 16.921 1.00 92.88 177 GLN A CA 1
ATOM 1456 C C . GLN A 1 177 ? -4.572 -4.011 15.669 1.00 92.88 177 GLN A C 1
ATOM 1458 O O . GLN A 1 177 ? -5.169 -4.092 14.598 1.00 92.88 177 GLN A O 1
ATOM 1463 N N . ARG A 1 178 ? -3.379 -3.409 15.787 1.00 92.06 178 ARG A N 1
ATOM 1464 C CA . ARG A 1 178 ? -2.712 -2.706 14.682 1.00 92.06 178 ARG A CA 1
ATOM 1465 C C . ARG A 1 178 ? -2.456 -3.627 13.490 1.00 92.06 178 ARG A C 1
ATOM 1467 O O . ARG A 1 178 ? -2.695 -3.237 12.353 1.00 92.06 178 ARG A O 1
ATOM 1474 N N . LEU A 1 179 ? -1.988 -4.847 13.750 1.00 95.81 179 LEU A N 1
ATOM 1475 C CA . LEU A 1 179 ? -1.732 -5.843 12.714 1.00 95.81 179 LEU A CA 1
ATOM 1476 C C . LEU A 1 179 ? -3.022 -6.256 11.989 1.00 95.81 179 LEU A C 1
ATOM 1478 O O . LEU A 1 179 ? -3.012 -6.391 10.768 1.00 95.81 179 LEU A O 1
ATOM 1482 N N . ALA A 1 180 ? -4.133 -6.431 12.707 1.00 96.56 180 ALA A N 1
ATOM 1483 C CA . ALA A 1 180 ? -5.424 -6.735 12.094 1.00 96.56 180 ALA A CA 1
ATOM 1484 C C . ALA A 1 180 ? -5.887 -5.602 11.167 1.00 96.56 180 ALA A C 1
ATOM 1486 O O . ALA A 1 180 ? -6.201 -5.859 10.008 1.00 96.56 180 ALA A O 1
ATOM 1487 N N . GLU A 1 181 ? -5.860 -4.354 11.643 1.00 94.12 181 GLU A N 1
ATOM 1488 C CA . GLU A 1 181 ? -6.239 -3.178 10.849 1.00 94.12 181 GLU A CA 1
ATOM 1489 C C . GLU A 1 181 ? -5.368 -3.041 9.594 1.00 94.12 181 GLU A C 1
ATOM 1491 O O . GLU A 1 181 ? -5.894 -2.901 8.492 1.00 94.12 181 GLU A O 1
ATOM 1496 N N . GLN A 1 182 ? -4.044 -3.171 9.729 1.00 94.94 182 GLN A N 1
ATOM 1497 C CA . GLN A 1 182 ? -3.117 -3.119 8.595 1.00 94.94 182 GLN A CA 1
ATOM 1498 C C . GLN A 1 182 ? -3.413 -4.197 7.549 1.00 94.94 182 GLN A C 1
ATOM 1500 O O . GLN A 1 182 ? -3.447 -3.890 6.359 1.00 94.94 182 GLN A O 1
ATOM 1505 N N . ARG A 1 183 ? -3.658 -5.445 7.971 1.00 97.19 183 ARG A N 1
ATOM 1506 C CA . ARG A 1 183 ? -3.981 -6.544 7.049 1.00 97.19 183 ARG A CA 1
ATOM 1507 C C . ARG A 1 183 ? -5.306 -6.319 6.330 1.00 97.19 183 ARG A C 1
ATOM 1509 O O . ARG A 1 183 ? -5.373 -6.533 5.126 1.00 97.19 183 ARG A O 1
ATOM 1516 N N . LEU A 1 184 ? -6.337 -5.857 7.038 1.00 95.75 184 LEU A N 1
ATOM 1517 C CA . LEU A 1 184 ? -7.644 -5.558 6.442 1.00 95.75 184 LEU A CA 1
ATOM 1518 C C . LEU A 1 184 ? -7.559 -4.396 5.441 1.00 95.75 184 LEU A C 1
ATOM 1520 O O . LEU A 1 184 ? -8.130 -4.479 4.356 1.00 95.75 184 LEU A O 1
ATOM 1524 N N . ILE A 1 185 ? -6.789 -3.351 5.759 1.00 90.44 185 ILE A N 1
ATOM 1525 C CA . ILE A 1 185 ? -6.524 -2.233 4.842 1.00 90.44 185 ILE A CA 1
ATOM 1526 C C . ILE A 1 185 ? -5.744 -2.714 3.609 1.00 90.44 185 ILE A C 1
ATOM 1528 O O . ILE A 1 185 ? -6.085 -2.343 2.486 1.00 90.44 185 ILE A O 1
ATOM 1532 N N . GLN A 1 186 ? -4.732 -3.571 3.789 1.00 92.88 186 GLN A N 1
ATOM 1533 C CA . GLN A 1 186 ? -3.890 -4.084 2.701 1.00 92.88 186 GLN A CA 1
ATOM 1534 C C . GLN A 1 186 ? -4.699 -4.818 1.624 1.00 92.88 186 GLN A C 1
ATOM 1536 O O . GLN A 1 186 ? -4.379 -4.711 0.440 1.00 92.88 186 GLN A O 1
ATOM 1541 N N . MET A 1 187 ? -5.771 -5.518 2.008 1.00 92.38 187 MET A N 1
ATOM 1542 C CA . MET A 1 187 ? -6.648 -6.210 1.057 1.00 92.38 187 MET A CA 1
ATOM 1543 C C . MET A 1 187 ? -7.226 -5.271 -0.003 1.00 92.38 187 MET A C 1
ATOM 1545 O O . MET A 1 187 ? -7.550 -5.721 -1.096 1.00 92.38 187 MET A O 1
ATOM 1549 N N . SER A 1 188 ? -7.342 -3.972 0.300 1.00 89.69 188 SER A N 1
ATOM 1550 C CA . SER A 1 188 ? -7.880 -2.955 -0.610 1.00 89.69 188 SER A CA 1
ATOM 1551 C C . SER A 1 188 ? -9.300 -3.257 -1.115 1.00 89.69 188 SER A C 1
ATOM 1553 O O . SER A 1 188 ? -9.691 -2.782 -2.179 1.00 89.69 188 SER A O 1
ATOM 1555 N N . ILE A 1 189 ? -10.068 -4.052 -0.361 1.00 91.12 189 ILE A N 1
ATOM 1556 C CA . ILE A 1 189 ? -11.479 -4.365 -0.645 1.00 91.12 189 ILE A CA 1
ATOM 1557 C C . ILE A 1 189 ? -12.446 -3.579 0.247 1.00 91.12 189 ILE A C 1
ATOM 1559 O O . ILE A 1 189 ? -13.618 -3.437 -0.094 1.00 91.12 189 ILE A O 1
ATOM 1563 N N . PHE A 1 190 ? -11.940 -3.049 1.363 1.00 86.25 190 PHE A N 1
ATOM 1564 C CA . PHE A 1 190 ? -12.693 -2.267 2.336 1.00 86.25 190 PHE A CA 1
ATOM 1565 C C . PHE A 1 190 ? -12.351 -0.785 2.242 1.00 86.25 190 PHE A C 1
ATOM 1567 O O . PHE A 1 190 ? -11.257 -0.408 1.812 1.00 86.25 190 PHE A O 1
ATOM 1574 N N . ASN A 1 191 ? -13.275 0.064 2.687 1.00 78.81 191 ASN A N 1
ATOM 1575 C CA . ASN A 1 191 ? -13.014 1.485 2.843 1.00 78.81 191 ASN A CA 1
ATOM 1576 C C . ASN A 1 191 ? -11.988 1.706 3.979 1.00 78.81 191 ASN A C 1
ATOM 1578 O O . ASN A 1 191 ? -12.286 1.430 5.142 1.00 78.81 191 ASN A O 1
ATOM 1582 N N . PRO A 1 192 ? -10.783 2.236 3.692 1.00 74.06 192 PRO A N 1
ATOM 1583 C CA . PRO A 1 192 ? -9.727 2.363 4.697 1.00 74.06 192 PRO A CA 1
ATOM 1584 C C . PRO A 1 192 ? -10.070 3.348 5.824 1.00 74.06 192 PRO A C 1
ATOM 1586 O O . PRO A 1 192 ? -9.394 3.350 6.847 1.00 74.06 192 PRO A O 1
ATOM 1589 N N . LEU A 1 193 ? -11.093 4.192 5.648 1.00 69.94 193 LEU A N 1
ATOM 1590 C CA . LEU A 1 193 ? -11.550 5.137 6.669 1.00 69.94 193 LEU A CA 1
ATOM 1591 C C . LEU A 1 193 ? -12.480 4.502 7.706 1.00 69.94 193 LEU A C 1
ATOM 1593 O O . LEU A 1 193 ? -12.672 5.080 8.773 1.00 69.94 193 LEU A O 1
ATOM 1597 N N . THR A 1 194 ? -13.081 3.354 7.390 1.00 73.00 194 THR A N 1
ATOM 1598 C CA . THR A 1 194 ? -14.051 2.681 8.265 1.00 73.00 194 THR A CA 1
ATOM 1599 C C . THR A 1 194 ? -13.508 1.406 8.887 1.00 73.00 194 THR A C 1
ATOM 1601 O O . THR A 1 194 ? -14.048 0.976 9.904 1.00 73.00 194 THR A O 1
ATOM 1604 N N . VAL A 1 195 ? -12.425 0.834 8.341 1.00 79.94 195 VAL A N 1
ATOM 1605 C CA . VAL A 1 195 ? -11.723 -0.292 8.970 1.00 79.94 195 VAL A CA 1
ATOM 1606 C C . VAL A 1 195 ? -11.269 0.110 10.370 1.00 79.94 195 VAL A C 1
ATOM 1608 O O . VAL A 1 195 ? -10.404 0.970 10.538 1.00 79.94 195 VAL A O 1
ATOM 1611 N N . LYS A 1 196 ? -11.844 -0.543 11.378 1.00 84.19 196 LYS A N 1
ATOM 1612 C CA . LYS A 1 196 ? -11.502 -0.325 12.781 1.00 84.19 196 LYS A CA 1
ATOM 1613 C C . LYS A 1 196 ? -11.632 -1.625 13.550 1.00 84.19 196 LYS A C 1
ATOM 1615 O O . LYS A 1 196 ? -12.654 -2.304 13.465 1.00 84.19 196 LYS A O 1
ATOM 1620 N N . VAL A 1 197 ? -10.616 -1.949 14.341 1.00 87.62 197 VAL A N 1
ATOM 1621 C CA . VAL A 1 197 ? -10.678 -3.074 15.272 1.00 87.62 197 VAL A CA 1
ATOM 1622 C C . VAL A 1 197 ? -10.690 -2.506 16.679 1.00 87.62 197 VAL A C 1
ATOM 1624 O O . VAL A 1 197 ? -9.771 -1.802 17.089 1.00 87.62 197 VAL A O 1
ATOM 1627 N N . ARG A 1 198 ? -11.749 -2.790 17.431 1.00 86.25 198 ARG A N 1
ATOM 1628 C CA . ARG A 1 198 ? -11.908 -2.357 18.823 1.00 86.25 198 ARG A CA 1
ATOM 1629 C C . ARG A 1 198 ? -12.202 -3.561 19.695 1.00 86.25 198 ARG A C 1
ATOM 1631 O O . ARG A 1 198 ? -12.666 -4.584 19.207 1.00 86.25 198 ARG A O 1
ATOM 1638 N N . ALA A 1 199 ? -11.954 -3.431 20.983 1.00 85.38 199 ALA A N 1
ATOM 1639 C CA . ALA A 1 199 ? -12.345 -4.447 21.935 1.00 85.38 199 ALA A CA 1
ATOM 1640 C C . ALA A 1 199 ? -13.066 -3.792 23.114 1.00 85.38 199 ALA A C 1
ATOM 1642 O O . ALA A 1 199 ? -12.788 -2.641 23.457 1.00 85.38 199 ALA A O 1
ATOM 1643 N N . GLU A 1 200 ? -14.000 -4.526 23.705 1.00 83.06 200 GLU A N 1
ATOM 1644 C CA . GLU A 1 200 ? -14.788 -4.114 24.862 1.00 83.06 200 GLU A CA 1
ATOM 1645 C C . GLU A 1 200 ? -14.679 -5.178 25.952 1.00 83.06 200 GLU A C 1
ATOM 1647 O O . GLU A 1 200 ? -14.705 -6.379 25.670 1.00 83.06 200 GLU A O 1
ATOM 1652 N N . LYS A 1 201 ? -14.547 -4.747 27.207 1.00 81.81 201 LYS A N 1
ATOM 1653 C CA . LYS A 1 201 ? -14.499 -5.656 28.356 1.00 81.81 201 LYS A CA 1
ATOM 1654 C C . LYS A 1 201 ? -15.878 -6.284 28.591 1.00 81.81 201 LYS A C 1
ATOM 1656 O O . LYS A 1 201 ? -16.875 -5.567 28.633 1.00 81.81 201 LYS A O 1
ATOM 1661 N N . ILE A 1 202 ? -15.922 -7.608 28.762 1.00 78.06 202 ILE A N 1
ATOM 1662 C CA . ILE A 1 202 ? -17.150 -8.352 29.100 1.00 78.06 202 ILE A CA 1
ATOM 1663 C C . ILE A 1 202 ? -17.190 -8.616 30.610 1.00 78.06 202 ILE A C 1
ATOM 1665 O O . ILE A 1 202 ? -18.112 -8.200 31.303 1.00 78.06 202 ILE A O 1
ATOM 1669 N N . ILE A 1 203 ? -16.153 -9.289 31.110 1.00 77.06 203 ILE A N 1
ATOM 1670 C CA . ILE A 1 203 ? -15.913 -9.628 32.519 1.00 77.06 203 ILE A CA 1
ATOM 1671 C C . ILE A 1 203 ? -14.422 -9.414 32.825 1.00 77.06 203 ILE A C 1
ATOM 1673 O O . ILE A 1 203 ? -13.661 -9.010 31.940 1.00 77.06 203 ILE A O 1
ATOM 1677 N N . GLU A 1 204 ? -13.981 -9.621 34.069 1.00 73.56 204 GLU A N 1
ATOM 1678 C CA . GLU A 1 204 ? -12.553 -9.532 34.409 1.00 73.56 204 GLU A CA 1
ATOM 1679 C C . GLU A 1 204 ? -11.705 -10.390 33.455 1.00 73.56 204 GLU A C 1
ATOM 1681 O O . GLU A 1 204 ? -12.037 -11.538 33.169 1.00 73.56 204 GLU A O 1
ATOM 1686 N N . GLU A 1 205 ? -10.664 -9.772 32.885 1.00 84.38 205 GLU A N 1
ATOM 1687 C CA . GLU A 1 205 ? -9.708 -10.384 31.947 1.00 84.38 205 GLU A CA 1
ATOM 1688 C C . GLU A 1 205 ? -10.283 -10.959 30.637 1.00 84.38 205 GLU A C 1
ATOM 1690 O O . GLU A 1 205 ? -9.536 -11.557 29.865 1.00 84.38 205 GLU A O 1
ATOM 1695 N N . ARG A 1 206 ? -11.565 -10.736 30.305 1.00 89.12 206 ARG A N 1
ATOM 1696 C CA . ARG A 1 206 ? -12.139 -11.152 29.011 1.00 89.12 206 ARG A CA 1
ATOM 1697 C C . ARG A 1 206 ? -12.701 -10.004 28.196 1.00 89.12 206 ARG A C 1
ATOM 1699 O O . ARG A 1 206 ? -13.374 -9.112 28.719 1.00 89.12 206 ARG A O 1
ATOM 1706 N N . VAL A 1 207 ? -12.463 -10.069 26.891 1.00 90.62 207 VAL A N 1
ATOM 1707 C CA . VAL A 1 207 ? -12.882 -9.043 25.936 1.00 90.62 207 VAL A CA 1
ATOM 1708 C C . VAL A 1 207 ? -13.645 -9.628 24.757 1.00 90.62 207 VAL A C 1
ATOM 1710 O O . VAL A 1 207 ? -13.361 -10.729 24.279 1.00 90.62 207 VAL A O 1
ATOM 1713 N N . ARG A 1 208 ? -14.585 -8.833 24.256 1.00 89.94 208 ARG A N 1
ATOM 1714 C CA . ARG A 1 208 ? -15.230 -8.990 22.956 1.00 89.94 208 ARG A CA 1
ATOM 1715 C C . ARG A 1 208 ? -14.511 -8.098 21.961 1.00 89.94 208 ARG A C 1
ATOM 1717 O O . ARG A 1 208 ? -14.349 -6.909 22.220 1.00 89.94 208 ARG A O 1
ATOM 1724 N N . VAL A 1 209 ? -14.099 -8.647 20.826 1.00 91.81 209 VAL A N 1
ATOM 1725 C CA . VAL A 1 209 ? -13.454 -7.884 19.754 1.00 91.81 209 VAL A CA 1
ATOM 1726 C C . VAL A 1 209 ? -14.472 -7.601 18.656 1.00 91.81 209 VAL A C 1
ATOM 1728 O O . VAL A 1 209 ? -15.114 -8.519 18.155 1.00 91.81 209 VAL A O 1
ATOM 1731 N N . PHE A 1 210 ? -14.583 -6.342 18.253 1.00 86.56 210 PHE A N 1
ATOM 1732 C CA . PHE A 1 210 ? -15.364 -5.905 17.103 1.00 86.56 210 PHE A CA 1
ATOM 1733 C C . PHE A 1 210 ? -14.424 -5.530 15.963 1.00 86.56 210 PHE A C 1
ATOM 1735 O O . PHE A 1 210 ? -13.493 -4.737 16.140 1.00 86.56 210 PHE A O 1
ATOM 1742 N N . VAL A 1 211 ? -14.691 -6.084 14.789 1.00 90.00 211 VAL A N 1
ATOM 1743 C CA . VAL A 1 211 ? -14.033 -5.751 13.529 1.00 90.00 211 VAL A CA 1
ATOM 1744 C C . VAL A 1 211 ? -15.073 -5.058 12.660 1.00 90.00 211 VAL A C 1
ATOM 1746 O O . VAL A 1 211 ? -15.914 -5.715 12.051 1.00 90.00 211 VAL A O 1
ATOM 1749 N N . SER A 1 212 ? -15.040 -3.730 12.635 1.00 84.06 212 SER A N 1
ATOM 1750 C CA . SER A 1 212 ? -15.952 -2.926 11.825 1.00 84.06 212 SER A CA 1
ATOM 1751 C C . SER A 1 212 ? -15.290 -2.617 10.483 1.00 84.06 212 SER A C 1
ATOM 1753 O O . SER A 1 212 ? -14.153 -2.139 10.439 1.00 84.06 212 SER A O 1
ATOM 1755 N N . THR A 1 213 ? -15.988 -2.914 9.391 1.00 84.31 213 THR A N 1
ATOM 1756 C CA . THR A 1 213 ? -15.530 -2.685 8.013 1.00 84.31 213 THR A CA 1
ATOM 1757 C C . THR A 1 213 ? -16.678 -2.145 7.159 1.00 84.31 213 THR A C 1
ATOM 1759 O O . THR A 1 213 ? -17.815 -2.119 7.608 1.00 84.31 213 THR A O 1
ATOM 1762 N N . GLU A 1 214 ? -16.386 -1.672 5.949 1.00 83.75 214 GLU A N 1
ATOM 1763 C CA . GLU A 1 214 ? -17.394 -1.310 4.943 1.00 83.75 214 GLU A CA 1
ATOM 1764 C C . GLU A 1 214 ? -16.864 -1.798 3.595 1.00 83.75 214 GLU A C 1
ATOM 1766 O O . GLU A 1 214 ? -15.747 -1.430 3.200 1.00 83.75 214 GLU A O 1
ATOM 1771 N N . ASP A 1 215 ? -17.629 -2.645 2.908 1.00 80.38 215 ASP A N 1
ATOM 1772 C CA . ASP A 1 215 ? -17.282 -3.103 1.566 1.00 80.38 215 ASP A CA 1
ATOM 1773 C C . ASP A 1 215 ? -17.222 -1.925 0.592 1.00 80.38 215 ASP A C 1
ATOM 1775 O O . ASP A 1 215 ? -18.152 -1.127 0.480 1.00 80.38 215 ASP A O 1
ATOM 1779 N N . LEU A 1 216 ? -16.145 -1.835 -0.190 1.00 81.06 216 LEU A N 1
ATOM 1780 C CA . LEU A 1 216 ? -16.144 -0.921 -1.328 1.00 81.06 216 LEU A CA 1
ATOM 1781 C C . LEU A 1 216 ? -17.123 -1.440 -2.379 1.00 81.06 216 LEU A C 1
ATOM 1783 O O . LEU A 1 216 ? -17.169 -2.641 -2.664 1.00 81.06 216 LEU A O 1
ATOM 1787 N N . HIS A 1 217 ? -17.876 -0.548 -3.019 1.00 80.56 217 HIS A N 1
ATOM 1788 C CA . HIS A 1 217 ? -18.659 -0.917 -4.195 1.00 80.56 217 HIS A CA 1
ATOM 1789 C C . HIS A 1 217 ? -17.706 -1.498 -5.268 1.00 80.56 217 HIS A C 1
ATOM 1791 O O . HIS A 1 217 ? -16.611 -0.951 -5.438 1.00 80.56 217 HIS A O 1
ATOM 1797 N N . PRO A 1 218 ? -18.056 -2.574 -6.002 1.00 79.94 218 PRO A N 1
ATOM 1798 C CA . PRO A 1 218 ? -17.133 -3.208 -6.955 1.00 79.94 218 PRO A CA 1
ATOM 1799 C C . PRO A 1 218 ? -16.623 -2.239 -8.012 1.00 79.94 218 PRO A C 1
ATOM 1801 O O . PRO A 1 218 ? -15.495 -2.355 -8.475 1.00 79.94 218 PRO A O 1
ATOM 1804 N N . PHE A 1 219 ? -17.473 -1.269 -8.345 1.00 73.94 219 PHE A N 1
ATOM 1805 C CA . PHE A 1 219 ? -17.201 -0.238 -9.326 1.00 73.94 219 PHE A CA 1
ATOM 1806 C C . PHE A 1 219 ? -16.744 1.092 -8.708 1.00 73.94 219 PHE A C 1
ATOM 1808 O O . PHE A 1 219 ? -16.814 2.136 -9.359 1.00 73.94 219 PHE A O 1
ATOM 1815 N N . THR A 1 220 ? -16.335 1.080 -7.433 1.00 67.00 220 THR A N 1
ATOM 1816 C CA . THR A 1 220 ? -15.845 2.287 -6.761 1.00 67.00 220 THR A CA 1
ATOM 1817 C C . THR A 1 220 ? -14.632 2.803 -7.511 1.00 67.00 220 THR A C 1
ATOM 1819 O O . THR A 1 220 ? -13.582 2.166 -7.540 1.00 67.00 220 THR A O 1
ATOM 1822 N N . VAL A 1 221 ? -14.753 4.002 -8.067 1.00 56.28 221 VAL A N 1
ATOM 1823 C CA . VAL A 1 221 ? -13.582 4.785 -8.439 1.00 56.28 221 VAL A CA 1
ATOM 1824 C C . VAL A 1 221 ? -12.974 5.246 -7.122 1.00 56.28 221 VAL A C 1
ATOM 1826 O O . VAL A 1 221 ? -13.599 6.018 -6.393 1.00 56.28 221 VAL A O 1
ATOM 1829 N N . HIS A 1 222 ? -11.812 4.696 -6.755 1.00 44.41 222 HIS A N 1
ATOM 1830 C CA . HIS A 1 222 ? -11.131 5.099 -5.528 1.00 44.41 222 HIS A CA 1
ATOM 1831 C C . HIS A 1 222 ? -11.021 6.631 -5.487 1.00 44.41 222 HIS A C 1
ATOM 1833 O O . HIS A 1 222 ? -10.664 7.229 -6.506 1.00 44.41 222 HIS A O 1
ATOM 1839 N N . PRO A 1 223 ? -11.267 7.269 -4.328 1.00 42.88 223 PRO A N 1
ATOM 1840 C CA . PRO A 1 223 ? -10.854 8.644 -4.104 1.00 42.88 223 PRO A CA 1
ATOM 1841 C C . PRO A 1 223 ? -9.371 8.761 -4.447 1.00 42.88 223 PRO A C 1
ATOM 1843 O O . PRO A 1 223 ? -8.511 8.270 -3.713 1.00 42.88 223 PRO A O 1
ATOM 1846 N N . VAL A 1 224 ? -9.049 9.364 -5.587 1.00 35.47 224 VAL A N 1
ATOM 1847 C CA . VAL A 1 224 ? -7.657 9.651 -5.911 1.00 35.47 224 VAL A CA 1
ATOM 1848 C C . VAL A 1 224 ? -7.220 10.737 -4.934 1.00 35.47 224 VAL A C 1
ATOM 1850 O O . VAL A 1 224 ? -7.888 11.765 -4.800 1.00 35.47 224 VAL A O 1
ATOM 1853 N N . LYS A 1 225 ? -6.088 10.535 -4.251 1.00 34.91 225 LYS A N 1
ATOM 1854 C CA . LYS A 1 225 ? -5.330 11.664 -3.702 1.00 34.91 225 LYS A CA 1
ATOM 1855 C C . LYS A 1 225 ? -4.897 12.508 -4.896 1.00 34.91 225 LYS A C 1
ATOM 1857 O O . LYS A 1 225 ? -3.861 12.251 -5.501 1.00 34.91 225 LYS A O 1
ATOM 1862 N N . SER A 1 226 ? -5.721 13.478 -5.273 1.00 34.84 226 SER A N 1
ATOM 1863 C CA . SER A 1 226 ? -5.300 14.528 -6.186 1.00 34.84 226 SER A CA 1
ATOM 1864 C C . SER A 1 226 ? -4.054 15.179 -5.589 1.00 34.84 226 SER A C 1
ATOM 1866 O O . SER A 1 226 ? -4.032 15.494 -4.398 1.00 34.84 226 SER A O 1
ATOM 1868 N N . ARG A 1 227 ? -3.026 15.427 -6.408 1.00 35.28 227 ARG A N 1
ATOM 1869 C CA . ARG A 1 227 ? -1.850 16.225 -6.009 1.00 35.28 227 ARG A CA 1
ATOM 1870 C C . ARG A 1 227 ? -2.236 17.616 -5.474 1.00 35.28 227 ARG A C 1
ATOM 1872 O O . ARG A 1 227 ? -1.412 18.261 -4.837 1.00 35.28 227 ARG A O 1
ATOM 1879 N N . PHE A 1 228 ? -3.479 18.043 -5.704 1.00 34.06 228 PHE A N 1
ATOM 1880 C CA . PHE A 1 228 ? -4.051 19.309 -5.264 1.00 34.06 228 PHE A CA 1
ATOM 1881 C C . PHE A 1 228 ? -4.957 19.200 -4.026 1.00 34.06 228 PHE A C 1
ATOM 1883 O O . PHE A 1 228 ? -5.286 20.238 -3.464 1.00 34.06 228 PHE A O 1
ATOM 1890 N N . ILE A 1 229 ? -5.371 17.995 -3.590 1.00 35.47 229 ILE A N 1
ATOM 1891 C CA . ILE A 1 229 ? -6.346 17.817 -2.495 1.00 35.47 229 ILE A CA 1
ATOM 1892 C C . ILE A 1 229 ? -5.907 16.721 -1.510 1.00 35.47 229 ILE A C 1
ATOM 1894 O O . ILE A 1 229 ? -5.905 15.535 -1.832 1.00 35.47 229 ILE A O 1
ATOM 1898 N N . SER A 1 230 ? -5.547 17.106 -0.280 1.00 34.53 230 SER A N 1
ATOM 1899 C CA . SER A 1 230 ? -4.954 16.225 0.742 1.00 34.53 230 SER A CA 1
ATOM 1900 C C . SER A 1 230 ? -5.958 15.480 1.639 1.00 34.53 230 SER A C 1
ATOM 1902 O O . SER A 1 230 ? -5.542 14.876 2.629 1.00 34.53 230 SER A O 1
ATOM 1904 N N . LYS A 1 231 ? -7.254 15.437 1.292 1.00 34.00 231 LYS A N 1
ATOM 1905 C CA . LYS A 1 231 ? -8.243 14.534 1.916 1.00 34.00 231 LYS A CA 1
ATOM 1906 C C . LYS A 1 231 ? -8.923 13.624 0.878 1.00 34.00 231 LYS A C 1
ATOM 1908 O O . LYS A 1 231 ? -9.218 14.091 -0.220 1.00 34.00 231 LYS A O 1
ATOM 1913 N N . PRO A 1 232 ? -9.201 12.349 1.221 1.00 34.84 232 PRO A N 1
ATOM 1914 C CA . PRO A 1 232 ? -9.987 11.443 0.389 1.00 34.84 232 PRO A CA 1
ATOM 1915 C C . PRO A 1 232 ? -11.431 11.942 0.347 1.00 34.84 232 PRO A C 1
ATOM 1917 O O . PRO A 1 232 ? -12.176 11.811 1.316 1.00 34.84 232 PRO A O 1
ATOM 1920 N N . ILE A 1 233 ? -11.828 12.555 -0.761 1.00 33.41 233 ILE A N 1
ATOM 1921 C CA . ILE A 1 233 ? -13.222 12.938 -0.952 1.00 33.41 233 ILE A CA 1
ATOM 1922 C C . ILE A 1 233 ? -13.972 11.706 -1.467 1.00 33.41 233 ILE A C 1
ATOM 1924 O O . ILE A 1 233 ? -13.553 11.120 -2.463 1.00 33.41 233 ILE A O 1
ATOM 1928 N N . LYS A 1 234 ? -15.107 11.331 -0.852 1.00 33.00 234 LYS A N 1
ATOM 1929 C CA . LYS A 1 234 ? -16.115 10.430 -1.456 1.00 33.00 234 LYS A CA 1
ATOM 1930 C C . LYS A 1 234 ? -16.802 11.124 -2.652 1.00 33.00 234 LYS A C 1
ATOM 1932 O O . LYS A 1 234 ? -18.021 11.151 -2.750 1.00 33.00 234 LYS A O 1
ATOM 1937 N N . VAL A 1 235 ? -16.044 11.766 -3.535 1.00 33.84 235 VAL A N 1
ATOM 1938 C CA . VAL A 1 235 ? -16.560 12.268 -4.805 1.00 33.84 235 VAL A CA 1
ATOM 1939 C C . VAL A 1 235 ? -16.081 11.275 -5.839 1.00 33.84 235 VAL A C 1
ATOM 1941 O O . VAL A 1 235 ? -14.879 11.100 -6.033 1.00 33.84 235 VAL A O 1
ATOM 1944 N N . ALA A 1 236 ? -17.043 10.616 -6.478 1.00 37.09 236 ALA A N 1
ATOM 1945 C CA . ALA A 1 236 ? -16.853 9.901 -7.725 1.00 37.09 236 ALA A CA 1
ATOM 1946 C C . ALA A 1 236 ? -16.448 10.915 -8.805 1.00 37.09 236 ALA A C 1
ATOM 1948 O O . ALA A 1 236 ? -17.228 11.268 -9.684 1.00 37.09 236 ALA A O 1
ATOM 1949 N N . ILE A 1 237 ? -15.228 11.442 -8.715 1.00 38.59 237 ILE A N 1
ATOM 1950 C CA . ILE A 1 237 ? -14.590 12.050 -9.863 1.00 38.59 237 ILE A CA 1
ATOM 1951 C C . ILE A 1 237 ? -14.195 10.833 -10.686 1.00 38.59 237 ILE A C 1
ATOM 1953 O O . ILE A 1 237 ? -13.195 10.177 -10.397 1.00 38.59 237 ILE A O 1
ATOM 1957 N N . PHE A 1 238 ? -15.009 10.499 -11.695 1.00 39.25 238 PHE A N 1
ATOM 1958 C CA . PHE A 1 238 ? -14.445 9.924 -12.914 1.00 39.25 238 PHE A CA 1
ATOM 1959 C C . PHE A 1 238 ? -13.107 10.607 -13.129 1.00 39.25 238 PHE A C 1
ATOM 1961 O O . PHE A 1 238 ? -13.070 11.835 -13.065 1.00 39.25 238 PHE A O 1
ATOM 1968 N N . LYS A 1 239 ? -12.032 9.846 -13.321 1.00 46.25 239 LYS A N 1
ATOM 1969 C CA . LYS A 1 239 ? -10.701 10.386 -13.578 1.00 46.25 239 LYS A CA 1
ATOM 1970 C C . LYS A 1 239 ? -10.719 11.162 -14.913 1.00 46.25 239 LYS A C 1
ATOM 1972 O O . LYS A 1 239 ? -10.188 10.726 -15.918 1.00 46.25 239 LYS A O 1
ATOM 1977 N N . GLY A 1 240 ? -11.364 12.328 -14.957 1.00 42.31 240 GLY A N 1
ATOM 1978 C CA . GLY A 1 240 ? -11.265 13.274 -16.060 1.00 42.31 240 GLY A CA 1
ATOM 1979 C C . GLY A 1 240 ? -9.821 13.738 -16.205 1.00 42.31 240 GLY A C 1
ATOM 1980 O O . GLY A 1 240 ? -9.402 14.053 -17.305 1.00 42.31 240 GLY A O 1
ATOM 1981 N N . ILE A 1 241 ? -9.053 13.683 -15.110 1.00 48.47 241 ILE A N 1
ATOM 1982 C CA . ILE A 1 241 ? -7.598 13.828 -15.098 1.00 48.47 241 ILE A CA 1
ATOM 1983 C C . ILE A 1 241 ? -6.921 12.691 -15.869 1.00 48.47 241 ILE A C 1
ATOM 1985 O O . ILE A 1 241 ? -6.112 13.006 -16.717 1.00 48.47 241 ILE A O 1
ATOM 1989 N N . ASP A 1 242 ? -7.295 11.420 -15.690 1.00 49.72 242 ASP A N 1
ATOM 1990 C CA . ASP A 1 242 ? -6.733 10.323 -16.498 1.00 49.72 242 ASP A CA 1
ATOM 1991 C C . ASP A 1 242 ? -6.998 10.526 -17.993 1.00 49.72 242 ASP A C 1
ATOM 1993 O O . ASP A 1 242 ? -6.083 10.443 -18.798 1.00 49.72 242 ASP A O 1
ATOM 1997 N N . LEU A 1 243 ? -8.231 10.875 -18.382 1.00 59.38 243 LEU A N 1
ATOM 1998 C CA . LEU A 1 243 ? -8.542 11.158 -19.789 1.00 59.38 243 LEU A CA 1
ATOM 1999 C C . LEU A 1 243 ? -7.751 12.366 -20.332 1.00 59.38 243 LEU A C 1
ATOM 2001 O O . LEU A 1 243 ? -7.391 12.374 -21.510 1.00 59.38 243 LEU A O 1
ATOM 2005 N N . LEU A 1 244 ? -7.469 13.372 -19.492 1.00 64.19 244 LEU A N 1
ATOM 2006 C CA . LEU A 1 244 ? -6.591 14.507 -19.816 1.00 64.19 244 LEU A CA 1
ATOM 2007 C C . LEU A 1 244 ? -5.112 14.091 -19.902 1.00 64.19 244 LEU A C 1
ATOM 2009 O O . LEU A 1 244 ? -4.399 14.562 -20.790 1.00 64.19 244 LEU A O 1
ATOM 2013 N N . ASP A 1 245 ? -4.685 13.184 -19.028 1.00 63.69 245 ASP A N 1
ATOM 2014 C CA . ASP A 1 245 ? -3.349 12.588 -18.956 1.00 63.69 245 ASP A CA 1
ATOM 2015 C C . ASP A 1 245 ? -3.173 11.437 -19.962 1.00 63.69 245 ASP A C 1
ATOM 2017 O O . ASP A 1 245 ? -2.078 10.897 -20.098 1.00 63.69 245 ASP A O 1
ATOM 2021 N N . LYS A 1 246 ? -4.219 11.149 -20.753 1.00 81.75 246 LYS A N 1
ATOM 2022 C CA . LYS A 1 246 ? -4.271 10.132 -21.811 1.00 81.75 246 LYS A CA 1
ATOM 2023 C C . LYS A 1 246 ? -4.112 8.700 -21.297 1.00 81.75 246 LYS A C 1
ATOM 2025 O O . LYS A 1 246 ? -3.553 7.858 -21.988 1.00 81.75 246 LYS A O 1
ATOM 2030 N N . GLU A 1 247 ? -4.656 8.415 -20.124 1.00 80.69 247 GLU A N 1
ATOM 2031 C CA . GLU A 1 247 ? -4.740 7.078 -19.548 1.00 80.69 247 GLU A CA 1
ATOM 2032 C C . GLU A 1 247 ? -6.182 6.719 -19.147 1.00 80.69 247 GLU A C 1
ATOM 2034 O O . GLU A 1 247 ? -7.088 7.552 -19.098 1.00 80.69 247 GLU A O 1
ATOM 2039 N N . LEU A 1 248 ? -6.426 5.436 -18.899 1.00 81.38 248 LEU A N 1
ATOM 2040 C CA . LEU A 1 248 ? -7.633 4.904 -18.280 1.00 81.38 248 LEU A CA 1
ATOM 2041 C C . LEU A 1 248 ? -7.239 3.661 -17.496 1.00 81.38 248 LEU A C 1
ATOM 2043 O O . LEU A 1 248 ? -6.873 2.656 -18.094 1.00 81.38 248 LEU A O 1
ATOM 2047 N N . SER A 1 249 ? -7.375 3.689 -16.173 1.00 80.12 249 SER A N 1
ATOM 2048 C CA . SER A 1 249 ? -7.191 2.501 -15.335 1.00 80.12 249 SER A CA 1
ATOM 2049 C C . SER A 1 249 ? -8.417 2.239 -14.474 1.00 80.12 249 SER A C 1
ATOM 2051 O O . SER A 1 249 ? -9.001 3.155 -13.889 1.00 80.12 249 SER A O 1
ATOM 2053 N N . TYR A 1 250 ? -8.802 0.970 -14.388 1.00 82.88 250 TYR A N 1
ATOM 2054 C CA . TYR A 1 250 ? -9.968 0.530 -13.652 1.00 82.88 250 TYR A CA 1
ATOM 2055 C C . TYR A 1 250 ? -9.717 -0.746 -12.859 1.00 82.88 250 TYR A C 1
ATOM 2057 O O . TYR A 1 250 ? -8.995 -1.640 -13.295 1.00 82.88 250 TYR A O 1
ATOM 2065 N N . ARG A 1 251 ? -10.364 -0.852 -11.696 1.00 87.25 251 ARG A N 1
ATOM 2066 C CA . ARG A 1 251 ? -10.315 -2.031 -10.833 1.00 87.25 251 ARG A CA 1
ATOM 2067 C C . ARG A 1 251 ? -11.722 -2.419 -10.405 1.00 87.25 251 ARG A C 1
ATOM 2069 O O . ARG A 1 251 ? -12.416 -1.624 -9.783 1.00 87.25 251 ARG A O 1
ATOM 2076 N N . ILE A 1 252 ? -12.113 -3.651 -10.707 1.00 88.94 252 ILE A N 1
ATOM 2077 C CA . ILE A 1 252 ? -13.319 -4.287 -10.188 1.00 88.94 252 ILE A CA 1
ATOM 2078 C C . ILE A 1 252 ? -12.960 -4.936 -8.850 1.00 88.94 252 ILE A C 1
ATOM 2080 O O . ILE A 1 252 ? -12.211 -5.916 -8.793 1.00 88.94 252 ILE A O 1
ATOM 2084 N N . ILE A 1 253 ? -13.477 -4.365 -7.766 1.00 90.62 253 ILE A N 1
ATOM 2085 C CA . ILE A 1 253 ? -13.078 -4.711 -6.400 1.00 90.62 253 ILE A CA 1
ATOM 2086 C C . ILE A 1 253 ? -13.939 -5.854 -5.865 1.00 90.62 253 ILE A C 1
ATOM 2088 O O . ILE A 1 253 ? -15.142 -5.695 -5.651 1.00 90.62 253 ILE A O 1
ATOM 2092 N N . ASN A 1 254 ? -13.312 -6.996 -5.581 1.00 94.19 254 ASN A N 1
ATOM 2093 C CA . ASN A 1 254 ? -13.933 -8.145 -4.918 1.00 94.19 254 ASN A CA 1
ATOM 2094 C C . ASN A 1 254 ? -15.354 -8.505 -5.411 1.00 94.19 254 ASN A C 1
ATOM 2096 O O . ASN A 1 254 ? -16.257 -8.620 -4.578 1.00 94.19 254 ASN A O 1
ATOM 2100 N N . PRO A 1 255 ? -15.622 -8.643 -6.725 1.00 92.25 255 PRO A N 1
ATOM 2101 C CA . PRO A 1 255 ? -16.995 -8.712 -7.234 1.00 92.25 255 PRO A CA 1
ATOM 2102 C C . PRO A 1 255 ? -17.781 -9.924 -6.714 1.00 92.25 255 PRO A C 1
ATOM 2104 O O . PRO A 1 255 ? -19.001 -9.855 -6.612 1.00 92.25 255 PRO A O 1
ATOM 2107 N N . TRP A 1 256 ? -17.096 -11.005 -6.326 1.00 94.56 256 TRP A N 1
ATOM 2108 C CA . TRP A 1 256 ? -17.717 -12.235 -5.811 1.00 94.56 256 TRP A CA 1
ATOM 2109 C C . TRP A 1 256 ? -17.625 -12.405 -4.290 1.00 94.56 256 TRP A C 1
ATOM 2111 O O . TRP A 1 256 ? -17.965 -13.471 -3.770 1.00 94.56 256 TRP A O 1
ATOM 2121 N N . GLY A 1 257 ? -17.109 -11.406 -3.569 1.00 95.31 257 GLY A N 1
ATOM 2122 C CA . GLY A 1 257 ? -16.961 -11.476 -2.114 1.00 95.31 257 GLY A CA 1
ATOM 2123 C C . GLY A 1 257 ? -15.915 -12.488 -1.621 1.00 95.31 257 GLY A C 1
ATOM 2124 O O . GLY A 1 257 ? -15.853 -12.769 -0.426 1.00 95.31 257 GLY A O 1
ATOM 2125 N N . ASN A 1 258 ? -15.105 -13.059 -2.514 1.00 96.62 258 ASN A N 1
ATOM 2126 C CA . ASN A 1 258 ? -14.133 -14.120 -2.230 1.00 96.62 258 ASN A CA 1
ATOM 2127 C C . ASN A 1 258 ? -12.690 -13.613 -2.046 1.00 96.62 258 ASN A C 1
ATOM 2129 O O . ASN A 1 258 ? -11.784 -14.423 -1.885 1.00 96.62 258 ASN A O 1
ATOM 2133 N N . GLY A 1 259 ? -12.473 -12.298 -2.084 1.00 95.69 259 GLY A N 1
ATOM 2134 C CA . GLY A 1 259 ? -11.168 -11.657 -1.945 1.00 95.69 259 GLY A CA 1
ATOM 2135 C C . GLY A 1 259 ? -10.409 -11.439 -3.258 1.00 95.69 259 GLY A C 1
ATOM 2136 O O . GLY A 1 259 ? -9.307 -10.902 -3.206 1.00 95.69 259 GLY A O 1
ATOM 2137 N N . LEU A 1 260 ? -10.957 -11.829 -4.418 1.00 97.44 260 LEU A N 1
ATOM 2138 C CA . LEU A 1 260 ? -10.330 -11.620 -5.730 1.00 97.44 260 LEU A CA 1
ATOM 2139 C C . LEU A 1 260 ? -10.763 -10.286 -6.343 1.00 97.44 260 LEU A C 1
ATOM 2141 O O . LEU A 1 260 ? -11.949 -10.075 -6.552 1.00 97.44 260 LEU A O 1
ATOM 2145 N N . SER A 1 261 ? -9.821 -9.423 -6.705 1.00 95.69 261 SER A N 1
ATOM 2146 C CA . SER A 1 261 ? -10.055 -8.196 -7.473 1.00 95.69 261 SER A CA 1
ATOM 2147 C C . SER A 1 261 ? -9.372 -8.272 -8.834 1.00 95.69 261 SER A C 1
ATOM 2149 O O . SER A 1 261 ? -8.361 -8.955 -8.985 1.00 95.69 261 SER A O 1
ATOM 2151 N N . ILE A 1 262 ? -9.924 -7.563 -9.815 1.00 94.69 262 ILE A N 1
ATOM 2152 C CA . ILE A 1 262 ? -9.445 -7.556 -11.203 1.00 94.69 262 ILE A CA 1
ATOM 2153 C C . ILE A 1 262 ? -9.156 -6.115 -11.596 1.00 94.69 262 ILE A C 1
ATOM 2155 O O . ILE A 1 262 ? -9.976 -5.243 -11.320 1.00 94.69 262 ILE A O 1
ATOM 2159 N N . SER A 1 263 ? -8.030 -5.850 -12.244 1.00 92.00 263 SER A N 1
ATOM 2160 C CA . SER A 1 263 ? -7.697 -4.538 -12.793 1.00 92.00 263 SER A CA 1
ATOM 2161 C C . SER A 1 263 ? -7.391 -4.614 -14.280 1.00 92.00 263 SER A C 1
ATOM 2163 O O . SER A 1 263 ? -6.940 -5.638 -14.784 1.00 92.00 263 SER A O 1
ATOM 2165 N N . ALA A 1 264 ? -7.649 -3.518 -14.982 1.00 90.31 264 ALA A N 1
ATOM 2166 C CA . ALA A 1 264 ? -7.233 -3.308 -16.357 1.00 90.31 264 ALA A CA 1
ATOM 2167 C C . ALA A 1 264 ? -6.900 -1.831 -16.562 1.00 90.31 264 ALA A C 1
ATOM 2169 O O . ALA A 1 264 ? -7.496 -0.961 -15.920 1.00 90.31 264 ALA A O 1
ATOM 2170 N N . GLY A 1 265 ? -5.973 -1.537 -17.460 1.00 88.06 265 GLY A N 1
ATOM 2171 C CA . GLY A 1 265 ? -5.592 -0.170 -17.766 1.00 88.06 265 GLY A CA 1
ATOM 2172 C C . GLY A 1 265 ? -5.000 -0.020 -19.155 1.00 88.06 265 GLY A C 1
ATOM 2173 O O . GLY A 1 265 ? -4.478 -0.974 -19.722 1.00 88.06 265 GLY A O 1
ATOM 2174 N N . VAL A 1 266 ? -5.120 1.180 -19.709 1.00 88.06 266 VAL A N 1
ATOM 2175 C CA . VAL A 1 266 ? -4.599 1.575 -21.018 1.00 88.06 266 VAL A CA 1
ATOM 2176 C C . VAL A 1 266 ? -4.032 2.985 -20.902 1.00 88.06 266 VAL A C 1
ATOM 2178 O O . VAL A 1 266 ? -4.662 3.850 -20.302 1.00 88.06 266 VAL A O 1
ATOM 2181 N N . ASP A 1 267 ? -2.874 3.215 -21.500 1.00 88.12 267 ASP A N 1
ATOM 2182 C CA . ASP A 1 267 ? -2.215 4.511 -21.656 1.00 88.12 267 ASP A CA 1
ATOM 2183 C C . ASP A 1 267 ? -2.017 4.763 -23.162 1.00 88.12 267 ASP A C 1
ATOM 2185 O O . ASP A 1 267 ? -1.479 3.920 -23.885 1.00 88.12 267 ASP A O 1
ATOM 2189 N N . TRP A 1 268 ? -2.505 5.900 -23.658 1.00 89.69 268 TRP A N 1
ATOM 2190 C CA . TRP A 1 268 ? -2.329 6.391 -25.033 1.00 89.69 268 TRP A CA 1
ATOM 2191 C C . TRP A 1 268 ? -1.601 7.746 -25.075 1.00 89.69 268 TRP A C 1
ATOM 2193 O O . TRP A 1 268 ? -1.703 8.511 -26.044 1.00 89.69 268 TRP A O 1
ATOM 2203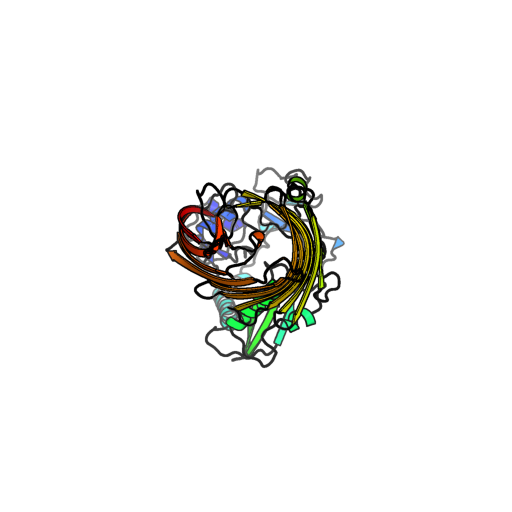 N N . GLY A 1 269 ? -0.885 8.068 -24.003 1.00 87.44 269 GLY A N 1
ATOM 2204 C CA . GLY A 1 269 ? 0.002 9.203 -23.865 1.00 87.44 269 GLY A CA 1
ATOM 2205 C C . GLY A 1 269 ? 1.340 9.021 -24.592 1.00 87.44 269 GLY A C 1
ATOM 2206 O O . GLY A 1 269 ? 1.454 8.258 -25.553 1.00 87.44 269 GLY A O 1
ATOM 2207 N N . PRO A 1 270 ? 2.372 9.785 -24.188 1.00 86.00 270 PRO A N 1
ATOM 2208 C CA . PRO A 1 270 ? 3.709 9.691 -24.777 1.00 86.00 270 PRO A CA 1
ATOM 2209 C C . PRO A 1 270 ? 4.394 8.335 -24.569 1.00 86.00 270 PRO A C 1
ATOM 2211 O O . PRO A 1 270 ? 5.257 7.985 -25.371 1.00 86.00 270 PRO A O 1
ATOM 2214 N N . ASP A 1 271 ? 4.010 7.597 -23.528 1.00 89.06 271 ASP A N 1
ATOM 2215 C CA . ASP A 1 271 ? 4.566 6.302 -23.128 1.00 89.06 271 ASP A CA 1
ATOM 2216 C C . ASP A 1 271 ? 3.441 5.242 -23.133 1.00 89.06 271 ASP A C 1
ATOM 2218 O O . ASP A 1 271 ? 3.013 4.783 -22.075 1.00 89.06 271 ASP A O 1
ATOM 2222 N N . PRO A 1 272 ? 2.893 4.897 -24.318 1.00 92.44 272 PRO A N 1
ATOM 2223 C CA . PRO A 1 272 ? 1.667 4.118 -24.415 1.00 92.44 272 PRO A CA 1
ATOM 2224 C C . PRO A 1 272 ? 1.851 2.678 -23.930 1.00 92.44 272 PRO A C 1
ATOM 2226 O O . PRO A 1 272 ? 2.935 2.097 -24.023 1.00 92.44 272 PRO A O 1
ATOM 2229 N N . GLY A 1 273 ? 0.764 2.067 -23.473 1.00 94.06 273 GLY A N 1
ATOM 2230 C CA . GLY A 1 273 ? 0.769 0.696 -22.978 1.00 94.06 273 GLY A CA 1
ATOM 2231 C C . GLY A 1 273 ? -0.602 0.233 -22.513 1.00 94.06 273 GLY A C 1
ATOM 2232 O O . GLY A 1 273 ? -1.585 0.970 -22.559 1.00 94.06 273 GLY A O 1
ATOM 2233 N N . TRP A 1 274 ? -0.679 -1.007 -22.053 1.00 95.31 274 TRP A N 1
ATOM 2234 C CA . TRP A 1 274 ? -1.868 -1.527 -21.389 1.00 95.31 274 TRP A CA 1
ATOM 2235 C C . TRP A 1 274 ? -1.485 -2.580 -20.358 1.00 95.31 274 TRP A C 1
ATOM 2237 O O . TRP A 1 274 ? -0.437 -3.217 -20.455 1.00 95.31 274 TRP A O 1
ATOM 2247 N N . ASN A 1 275 ? -2.335 -2.773 -19.356 1.00 94.94 275 ASN A N 1
ATOM 2248 C CA . ASN A 1 275 ? -2.147 -3.802 -18.349 1.00 94.94 275 ASN A CA 1
ATOM 2249 C C . ASN A 1 275 ? -3.451 -4.497 -17.967 1.00 94.94 275 ASN A C 1
ATOM 2251 O O . ASN A 1 275 ? -4.557 -3.988 -18.153 1.00 94.94 275 ASN A O 1
ATOM 2255 N N . ILE A 1 276 ? -3.292 -5.693 -17.415 1.00 96.75 276 ILE A N 1
ATOM 2256 C CA . ILE A 1 276 ? -4.335 -6.442 -16.728 1.00 96.75 276 ILE A CA 1
ATOM 2257 C C . ILE A 1 276 ? -3.734 -7.040 -15.462 1.00 96.75 276 ILE A C 1
ATOM 2259 O O . ILE A 1 276 ? -2.582 -7.476 -15.456 1.00 96.75 276 ILE A O 1
ATOM 2263 N N . GLY A 1 277 ? -4.508 -7.054 -14.384 1.00 97.06 277 GLY A N 1
ATOM 2264 C CA . GLY A 1 277 ? -4.053 -7.548 -13.098 1.00 97.06 277 GLY A CA 1
ATOM 2265 C C . GLY A 1 277 ? -5.124 -8.301 -12.327 1.00 97.06 277 GLY A C 1
ATOM 2266 O O . GLY A 1 277 ? -6.327 -8.110 -12.514 1.00 97.06 277 GLY A O 1
ATOM 2267 N N . LEU A 1 278 ? -4.660 -9.174 -11.443 1.00 97.69 278 LEU A N 1
ATOM 2268 C CA . LEU A 1 278 ? -5.457 -9.916 -10.480 1.00 97.69 278 LEU A CA 1
ATOM 2269 C C . LEU A 1 278 ? -4.820 -9.756 -9.105 1.00 97.69 278 LEU A C 1
ATOM 2271 O O . LEU A 1 278 ? -3.622 -9.974 -8.965 1.00 97.69 278 LEU A O 1
ATOM 2275 N N . ASP A 1 279 ? -5.626 -9.453 -8.092 1.00 97.31 279 ASP A N 1
ATOM 2276 C CA . ASP A 1 279 ? -5.198 -9.423 -6.693 1.00 97.31 279 ASP A CA 1
ATOM 2277 C C . ASP A 1 279 ? -6.095 -10.329 -5.862 1.00 97.31 279 ASP A C 1
ATOM 2279 O O . ASP A 1 279 ? -7.306 -10.124 -5.805 1.00 97.31 279 ASP A O 1
ATOM 2283 N N . TYR A 1 280 ? -5.515 -11.307 -5.181 1.00 98.00 280 TYR A N 1
ATOM 2284 C CA . TYR A 1 280 ? -6.233 -12.215 -4.302 1.00 98.00 280 TYR A CA 1
ATOM 2285 C C . TYR A 1 280 ? -5.816 -12.013 -2.846 1.00 98.00 280 TYR A C 1
ATOM 2287 O O . TYR A 1 280 ? -4.649 -12.195 -2.479 1.00 98.00 280 TYR A O 1
ATOM 2295 N N . ALA A 1 281 ? -6.795 -11.685 -2.002 1.00 97.12 281 ALA A N 1
ATOM 2296 C CA . ALA A 1 281 ? -6.637 -11.661 -0.557 1.00 97.12 281 ALA A CA 1
ATOM 2297 C C . ALA A 1 281 ? -6.500 -13.092 -0.012 1.00 97.12 281 ALA A C 1
ATOM 2299 O O . ALA A 1 281 ? -7.483 -13.799 0.210 1.00 97.12 281 ALA A O 1
ATOM 2300 N N . GLY A 1 282 ? -5.252 -13.518 0.191 1.00 96.06 282 GLY A N 1
ATOM 2301 C CA . GLY A 1 282 ? -4.891 -14.790 0.806 1.00 96.06 282 GLY A CA 1
ATOM 2302 C C . GLY A 1 282 ? -5.163 -14.809 2.310 1.00 96.06 282 GLY A C 1
ATOM 2303 O O . GLY A 1 282 ? -5.979 -14.058 2.814 1.00 96.06 282 GLY A O 1
ATOM 2304 N N . ALA A 1 283 ? -4.483 -15.674 3.062 1.00 96.56 283 ALA A N 1
ATOM 2305 C CA . ALA A 1 283 ? -4.625 -15.737 4.519 1.00 96.56 283 ALA A CA 1
ATOM 2306 C C . ALA A 1 283 ? -3.433 -15.097 5.237 1.00 96.56 283 ALA A C 1
ATOM 2308 O O . ALA A 1 283 ? -2.321 -15.056 4.706 1.00 96.56 283 ALA A O 1
ATOM 2309 N N . ASN A 1 284 ? -3.656 -14.690 6.484 1.00 96.31 284 ASN A N 1
ATOM 2310 C CA . ASN A 1 284 ? -2.657 -14.164 7.402 1.00 96.31 284 ASN A CA 1
ATOM 2311 C C . ASN A 1 284 ? -1.906 -12.950 6.843 1.00 96.31 284 ASN A C 1
ATOM 2313 O O . ASN A 1 284 ? -0.694 -12.884 6.970 1.00 96.31 284 ASN A O 1
ATOM 2317 N N . GLY A 1 285 ? -2.590 -11.994 6.213 1.00 96.12 285 GLY A N 1
ATOM 2318 C CA . GLY A 1 285 ? -1.959 -10.783 5.682 1.00 96.12 285 GLY A CA 1
ATOM 2319 C C . GLY A 1 285 ? -1.174 -10.991 4.392 1.00 96.12 285 GLY A C 1
ATOM 2320 O O . GLY A 1 285 ? -0.299 -10.184 4.096 1.00 96.12 285 GLY A O 1
ATOM 2321 N N . LYS A 1 286 ? -1.421 -12.087 3.665 1.00 98.25 286 LYS A N 1
ATOM 2322 C CA . LYS A 1 286 ? -0.825 -12.357 2.350 1.00 98.25 286 LYS A CA 1
ATOM 2323 C C . LYS A 1 286 ? -1.761 -11.897 1.242 1.00 98.25 286 LYS A C 1
ATOM 2325 O O . LYS A 1 286 ? -2.911 -12.325 1.209 1.00 98.25 286 LYS A O 1
ATOM 2330 N N . ILE A 1 287 ? -1.242 -11.120 0.303 1.00 98.00 287 ILE A N 1
ATOM 2331 C CA . ILE A 1 287 ? -1.895 -10.760 -0.954 1.00 98.00 287 ILE A CA 1
ATOM 2332 C C . ILE A 1 287 ? -1.070 -11.350 -2.090 1.00 98.00 287 ILE A C 1
ATOM 2334 O O . ILE A 1 287 ? 0.137 -11.111 -2.161 1.00 98.00 287 ILE A O 1
ATOM 2338 N N . TYR A 1 288 ? -1.721 -12.127 -2.950 1.00 98.44 288 TYR A N 1
ATOM 2339 C CA . TYR A 1 288 ? -1.113 -12.672 -4.157 1.00 98.44 288 TYR A CA 1
ATOM 2340 C C . TYR A 1 288 ? -1.573 -11.846 -5.344 1.00 98.44 288 TYR A C 1
ATOM 2342 O O . TYR A 1 288 ? -2.777 -11.696 -5.540 1.00 98.44 288 TYR A O 1
ATOM 2350 N N . SER A 1 289 ? -0.631 -11.349 -6.130 1.00 98.19 289 SER A N 1
ATOM 2351 C CA . SER A 1 289 ? -0.931 -10.532 -7.297 1.00 98.19 289 SER A CA 1
ATOM 2352 C C . SER A 1 289 ? -0.325 -11.146 -8.548 1.00 98.19 289 SER A C 1
ATOM 2354 O O . SER A 1 289 ? 0.779 -11.694 -8.515 1.00 98.19 289 SER A O 1
ATOM 2356 N N . TRP A 1 290 ? -1.041 -11.034 -9.655 1.00 98.56 290 TRP A N 1
ATOM 2357 C CA . TRP A 1 290 ? -0.525 -11.282 -10.991 1.00 98.56 290 TRP A CA 1
ATOM 2358 C C . TRP A 1 290 ? -0.786 -10.047 -11.842 1.00 98.56 290 TRP A C 1
ATOM 2360 O O . TRP A 1 290 ? -1.882 -9.499 -11.796 1.00 98.56 290 TRP A O 1
ATOM 2370 N N . GLU A 1 291 ? 0.203 -9.622 -12.616 1.00 97.81 291 GLU A N 1
ATOM 2371 C CA . GLU A 1 291 ? 0.071 -8.537 -13.583 1.00 97.81 291 GLU A CA 1
ATOM 2372 C C . GLU A 1 291 ? 0.674 -8.970 -14.920 1.00 97.81 291 GLU A C 1
ATOM 2374 O O . GLU A 1 291 ? 1.717 -9.631 -14.973 1.00 97.81 291 GLU A O 1
ATOM 2379 N N . TYR A 1 292 ? 0.025 -8.573 -16.005 1.00 98.38 292 TYR A N 1
ATOM 2380 C CA . TYR A 1 292 ? 0.604 -8.517 -17.338 1.00 98.38 292 TYR A CA 1
ATOM 2381 C C . TYR A 1 292 ? 0.548 -7.073 -17.826 1.00 98.38 292 TYR A C 1
ATOM 2383 O O . TYR A 1 292 ? -0.454 -6.388 -17.621 1.00 98.38 292 TYR A O 1
ATOM 2391 N N . MET A 1 293 ? 1.611 -6.621 -18.483 1.00 96.94 293 MET A N 1
ATOM 2392 C CA . MET A 1 293 ? 1.718 -5.270 -19.013 1.00 96.94 293 MET A CA 1
ATOM 2393 C C . MET A 1 293 ? 2.488 -5.269 -20.326 1.00 96.94 293 MET A C 1
ATOM 2395 O O . MET A 1 293 ? 3.605 -5.778 -20.376 1.00 96.94 293 MET A O 1
ATOM 2399 N N . ASP A 1 294 ? 1.915 -4.636 -21.339 1.00 97.75 294 ASP A N 1
ATOM 2400 C CA . ASP A 1 294 ? 2.601 -4.186 -22.548 1.00 97.75 294 ASP A CA 1
ATOM 2401 C C . ASP A 1 294 ? 2.905 -2.693 -22.384 1.00 97.75 294 ASP A C 1
ATOM 2403 O O . ASP A 1 294 ? 2.069 -1.938 -21.877 1.00 97.75 294 ASP A O 1
ATOM 2407 N N . PHE A 1 295 ? 4.113 -2.265 -22.730 1.00 94.56 295 PHE A N 1
ATOM 2408 C CA . PHE A 1 295 ? 4.567 -0.909 -22.467 1.00 94.56 295 PHE A CA 1
ATOM 2409 C C . PHE A 1 295 ? 5.526 -0.387 -23.534 1.00 94.56 295 PHE A C 1
ATOM 2411 O O . PHE A 1 295 ? 6.350 -1.113 -24.090 1.00 94.56 295 PHE A O 1
ATOM 2418 N N . ALA A 1 296 ? 5.500 0.929 -23.717 1.00 94.56 296 ALA A N 1
ATOM 2419 C CA . ALA A 1 296 ? 6.529 1.701 -24.387 1.00 94.56 296 ALA A CA 1
ATOM 2420 C C . ALA A 1 296 ? 6.939 2.890 -23.513 1.00 94.56 296 ALA A C 1
ATOM 2422 O O . ALA A 1 296 ? 6.126 3.503 -22.833 1.00 94.56 296 ALA A O 1
ATOM 2423 N N . ARG A 1 297 ? 8.226 3.217 -23.530 1.00 90.50 297 ARG A N 1
ATOM 2424 C CA . ARG A 1 297 ? 8.835 4.364 -22.862 1.00 90.50 297 ARG A CA 1
ATOM 2425 C C . ARG A 1 297 ? 9.688 5.080 -23.883 1.00 90.50 297 ARG A C 1
ATOM 2427 O O . ARG A 1 297 ? 10.734 4.570 -24.273 1.00 90.50 297 ARG A O 1
ATOM 2434 N N . ASN A 1 298 ? 9.237 6.239 -24.330 1.00 86.50 298 ASN A N 1
ATOM 2435 C CA . ASN A 1 298 ? 9.802 6.933 -25.482 1.00 86.50 298 ASN A CA 1
ATOM 2436 C C . ASN A 1 298 ? 10.739 8.084 -25.097 1.00 86.50 298 ASN A C 1
ATOM 2438 O O . ASN A 1 298 ? 11.509 8.543 -25.940 1.00 86.50 298 ASN A O 1
ATOM 2442 N N . ASN A 1 299 ? 10.689 8.538 -23.840 1.00 81.50 299 ASN A N 1
ATOM 2443 C CA . ASN A 1 299 ? 11.403 9.727 -23.365 1.00 81.50 299 ASN A CA 1
ATOM 2444 C C . ASN A 1 299 ? 12.287 9.453 -22.137 1.00 81.50 299 ASN A C 1
ATOM 2446 O O . ASN A 1 299 ? 12.397 10.289 -21.234 1.00 81.50 299 ASN A O 1
ATOM 2450 N N . GLU A 1 300 ? 12.933 8.287 -22.069 1.00 82.62 300 GLU A N 1
ATOM 2451 C CA . GLU A 1 300 ? 13.895 8.034 -20.997 1.00 82.62 300 GLU A CA 1
ATOM 2452 C C . GLU A 1 300 ? 15.185 8.826 -21.247 1.00 82.62 300 GLU A C 1
ATOM 2454 O O . GLU A 1 300 ? 15.815 8.711 -22.294 1.00 82.62 300 GLU A O 1
ATOM 2459 N N . TYR A 1 301 ? 15.604 9.631 -20.267 1.00 83.19 301 TYR A N 1
ATOM 2460 C CA . TYR A 1 301 ? 16.818 10.441 -20.365 1.00 83.19 301 TYR A CA 1
ATOM 2461 C C . TYR A 1 301 ? 17.627 10.372 -19.074 1.00 83.19 301 TYR A C 1
ATOM 2463 O O . TYR A 1 301 ? 17.171 10.800 -18.008 1.00 83.19 301 TYR A O 1
ATOM 2471 N N . PHE A 1 302 ? 18.839 9.830 -19.164 1.00 83.81 302 PHE A N 1
ATOM 2472 C CA . PHE A 1 302 ? 19.775 9.735 -18.044 1.00 83.81 302 PHE A CA 1
ATOM 2473 C C . PHE A 1 302 ? 21.223 9.655 -18.544 1.00 83.81 302 PHE A C 1
ATOM 2475 O O . PHE A 1 302 ? 21.491 9.234 -19.667 1.00 83.81 302 PHE A O 1
ATOM 2482 N N . ASN A 1 303 ? 22.181 10.107 -17.732 1.00 86.00 303 ASN A N 1
ATOM 2483 C CA . ASN A 1 303 ? 23.588 10.254 -18.137 1.00 86.00 303 ASN A CA 1
ATOM 2484 C C . ASN A 1 303 ? 23.747 11.012 -19.474 1.00 86.00 303 ASN A C 1
ATOM 2486 O O . ASN A 1 303 ? 24.578 10.663 -20.307 1.00 86.00 303 ASN A O 1
ATOM 2490 N N . GLN A 1 304 ? 22.913 12.037 -19.684 1.00 84.62 304 GLN A N 1
ATOM 2491 C CA . GLN A 1 304 ? 22.884 12.873 -20.893 1.00 84.62 304 GLN A CA 1
ATOM 2492 C C . GLN A 1 304 ? 22.636 12.117 -22.210 1.00 84.62 304 GLN A C 1
ATOM 2494 O O . GLN A 1 304 ? 22.994 12.587 -23.285 1.00 84.62 304 GLN A O 1
ATOM 2499 N N . THR A 1 305 ? 22.018 10.944 -22.131 1.00 83.81 305 THR A N 1
ATOM 2500 C CA . THR A 1 305 ? 21.709 10.095 -23.281 1.00 83.81 305 THR A CA 1
ATOM 2501 C C . THR A 1 305 ? 20.212 9.808 -23.286 1.00 83.81 305 THR A C 1
ATOM 2503 O O . THR A 1 305 ? 19.603 9.691 -22.220 1.00 83.81 305 THR A O 1
ATOM 2506 N N . SER A 1 306 ? 19.621 9.748 -24.480 1.00 87.38 306 SER A N 1
ATOM 2507 C CA . SER A 1 306 ? 18.205 9.417 -24.666 1.00 87.38 306 SER A CA 1
ATOM 2508 C C . SER A 1 306 ? 18.049 7.935 -24.968 1.00 87.38 306 SER A C 1
ATOM 2510 O O . SER A 1 306 ? 18.859 7.363 -25.701 1.00 87.38 306 SER A O 1
ATOM 2512 N N . TYR A 1 307 ? 16.996 7.344 -24.421 1.00 87.44 307 TYR A N 1
ATOM 2513 C CA . TYR A 1 307 ? 16.697 5.929 -24.525 1.00 87.44 307 TYR A CA 1
ATOM 2514 C C . TYR A 1 307 ? 15.223 5.723 -24.817 1.00 87.44 307 TYR A C 1
ATOM 2516 O O . TYR A 1 307 ? 14.376 6.520 -24.402 1.00 87.44 307 TYR A O 1
ATOM 2524 N N . GLN A 1 308 ? 14.938 4.615 -25.486 1.00 92.25 308 GLN A N 1
ATOM 2525 C CA . GLN A 1 308 ? 13.581 4.122 -25.633 1.00 92.25 308 GLN A CA 1
ATOM 2526 C C . GLN A 1 308 ? 13.534 2.659 -25.227 1.00 92.25 308 GLN A C 1
ATOM 2528 O O . GLN A 1 308 ? 14.448 1.895 -25.536 1.00 92.25 308 GLN A O 1
ATOM 2533 N N . THR A 1 309 ? 12.468 2.276 -24.540 1.00 92.81 309 THR A N 1
ATOM 2534 C CA . THR A 1 309 ? 12.249 0.894 -24.125 1.00 92.81 309 THR A CA 1
ATOM 2535 C C . THR A 1 309 ? 10.833 0.503 -24.488 1.00 92.81 309 THR A C 1
ATOM 2537 O O . THR A 1 309 ? 9.903 1.189 -24.082 1.00 92.81 309 THR A O 1
ATOM 2540 N N . LYS A 1 310 ? 10.636 -0.603 -25.196 1.00 95.75 310 LYS A N 1
ATOM 2541 C CA . LYS A 1 310 ? 9.296 -1.156 -25.433 1.00 95.75 310 LYS A CA 1
ATOM 2542 C C . LYS A 1 310 ? 9.297 -2.660 -25.250 1.00 95.75 310 LYS A C 1
ATOM 2544 O O . LYS A 1 310 ? 10.328 -3.289 -25.462 1.00 95.75 310 LYS A O 1
ATOM 2549 N N . GLY A 1 311 ? 8.164 -3.234 -24.888 1.00 96.88 311 GLY A N 1
ATOM 2550 C CA . GLY A 1 311 ? 8.028 -4.673 -24.737 1.00 96.88 311 GLY A CA 1
ATOM 2551 C C . GLY A 1 311 ? 6.920 -5.024 -23.768 1.00 96.88 311 GLY A C 1
ATOM 2552 O O . GLY A 1 311 ? 6.012 -4.233 -23.535 1.00 96.88 311 GLY A O 1
ATOM 2553 N N . PHE A 1 312 ? 7.013 -6.202 -23.168 1.00 97.81 312 PHE A N 1
ATOM 2554 C CA . PHE A 1 312 ? 6.029 -6.648 -22.198 1.00 97.81 312 PHE A CA 1
ATOM 2555 C C . PHE A 1 312 ? 6.690 -7.263 -20.975 1.00 97.81 312 PHE A C 1
ATOM 2557 O O . PHE A 1 312 ? 7.832 -7.727 -20.997 1.00 97.81 312 PHE A O 1
ATOM 2564 N N . LYS A 1 313 ? 5.937 -7.298 -19.883 1.00 97.50 313 LYS A N 1
ATOM 2565 C CA . LYS A 1 313 ? 6.305 -8.040 -18.686 1.00 97.50 313 LYS A CA 1
ATOM 2566 C C . LYS A 1 313 ? 5.096 -8.729 -18.084 1.00 97.50 313 LYS A C 1
ATOM 2568 O O . LYS A 1 313 ? 3.975 -8.229 -18.152 1.00 97.50 313 LYS A O 1
ATOM 2573 N N . THR A 1 314 ? 5.344 -9.855 -17.432 1.00 98.50 314 THR A N 1
ATOM 2574 C CA . THR A 1 314 ? 4.388 -10.467 -16.517 1.00 98.50 314 THR A CA 1
ATOM 2575 C C . THR A 1 314 ? 5.042 -10.712 -15.170 1.00 98.50 314 THR A C 1
ATOM 2577 O O . THR A 1 314 ? 6.180 -11.181 -15.093 1.00 98.50 314 THR A O 1
ATOM 2580 N N . SER A 1 315 ? 4.329 -10.365 -14.105 1.00 98.38 315 SER A N 1
ATOM 2581 C CA . SER A 1 315 ? 4.833 -10.400 -12.740 1.00 98.38 315 SER A CA 1
ATOM 2582 C C . SER A 1 315 ? 3.873 -11.161 -11.837 1.00 98.38 315 SER A C 1
ATOM 2584 O O . SER A 1 315 ? 2.672 -10.911 -11.839 1.00 98.38 315 SER A O 1
ATOM 2586 N N . LEU A 1 316 ? 4.418 -12.065 -11.030 1.00 98.69 316 LEU A N 1
ATOM 2587 C CA . LEU A 1 316 ? 3.755 -12.642 -9.867 1.00 98.69 316 LEU A CA 1
ATOM 2588 C C . LEU A 1 316 ? 4.331 -11.987 -8.617 1.00 98.69 316 LEU A C 1
ATOM 2590 O O . LEU A 1 316 ? 5.551 -11.889 -8.483 1.00 98.69 316 LEU A O 1
ATOM 2594 N N . ALA A 1 317 ? 3.471 -11.563 -7.698 1.00 98.31 317 ALA A N 1
ATOM 2595 C CA . ALA A 1 317 ? 3.882 -10.946 -6.447 1.00 98.31 317 ALA A CA 1
ATOM 2596 C C . ALA A 1 317 ? 3.190 -11.582 -5.238 1.00 98.31 317 ALA A C 1
ATOM 2598 O O . ALA A 1 317 ? 2.024 -11.969 -5.290 1.00 98.31 317 ALA A O 1
ATOM 2599 N N . LEU A 1 318 ? 3.915 -11.646 -4.126 1.00 98.44 318 LEU A N 1
ATOM 2600 C CA . LEU A 1 318 ? 3.395 -11.924 -2.794 1.00 98.44 318 LEU A CA 1
ATOM 2601 C C . LEU A 1 318 ? 3.732 -10.732 -1.903 1.00 98.44 318 LEU A C 1
ATOM 2603 O O . LEU A 1 318 ? 4.903 -10.488 -1.633 1.00 98.44 318 LEU A O 1
ATOM 2607 N N . ASN A 1 319 ? 2.713 -10.041 -1.401 1.00 97.94 319 ASN A N 1
ATOM 2608 C CA . ASN A 1 319 ? 2.860 -9.036 -0.353 1.00 97.94 319 ASN A CA 1
ATOM 2609 C C . ASN A 1 319 ? 2.366 -9.613 0.973 1.00 97.94 319 ASN A C 1
ATOM 2611 O O . ASN A 1 319 ? 1.232 -10.079 1.052 1.00 97.94 319 ASN A O 1
ATOM 2615 N N . TYR A 1 320 ? 3.179 -9.570 2.022 1.00 97.75 320 TYR A N 1
ATOM 2616 C CA . TYR A 1 320 ? 2.889 -10.186 3.312 1.00 97.75 320 TYR A CA 1
ATOM 2617 C C . TYR A 1 320 ? 3.172 -9.228 4.475 1.00 97.75 320 TYR A C 1
ATOM 2619 O O . TYR A 1 320 ? 4.266 -8.682 4.581 1.00 97.75 320 TYR A O 1
ATOM 2627 N N . ILE A 1 321 ? 2.202 -9.069 5.380 1.00 97.38 321 ILE A N 1
ATOM 2628 C CA . ILE A 1 321 ? 2.361 -8.358 6.659 1.00 97.38 321 ILE A CA 1
ATOM 2629 C C . ILE A 1 321 ? 2.387 -9.380 7.817 1.00 97.38 321 ILE A C 1
ATOM 2631 O O . ILE A 1 321 ? 1.334 -9.729 8.375 1.00 97.38 321 ILE A O 1
ATOM 2635 N N . PRO A 1 322 ? 3.568 -9.925 8.181 1.00 95.69 322 PRO A N 1
ATOM 2636 C CA . PRO A 1 322 ? 3.696 -10.897 9.269 1.00 95.69 322 PRO A CA 1
ATOM 2637 C C . PRO A 1 322 ? 3.459 -10.294 10.655 1.00 95.69 322 PRO A C 1
ATOM 2639 O O . PRO A 1 322 ? 2.876 -10.960 11.507 1.00 95.69 322 PRO A O 1
ATOM 2642 N N . THR A 1 323 ? 3.899 -9.054 10.880 1.00 95.31 323 THR A N 1
ATOM 2643 C CA . THR A 1 323 ? 3.808 -8.342 12.165 1.00 95.31 323 THR A CA 1
ATOM 2644 C C . THR A 1 323 ? 3.400 -6.891 11.930 1.00 95.31 323 THR A C 1
ATOM 2646 O O . THR A 1 323 ? 3.428 -6.424 10.794 1.00 95.31 323 THR A O 1
ATOM 2649 N N . ALA A 1 324 ? 3.061 -6.150 12.989 1.00 93.31 324 ALA A N 1
ATOM 2650 C CA . ALA A 1 324 ? 2.597 -4.764 12.861 1.00 93.31 324 ALA A CA 1
ATOM 2651 C C . ALA A 1 324 ? 3.655 -3.776 12.314 1.00 93.31 324 ALA A C 1
ATOM 2653 O O . ALA A 1 324 ? 3.352 -2.609 12.028 1.00 93.31 324 ALA A O 1
ATOM 2654 N N . TYR A 1 325 ? 4.906 -4.234 12.225 1.00 94.75 325 TYR A N 1
ATOM 2655 C CA . TYR A 1 325 ? 6.075 -3.431 11.882 1.00 94.75 325 TYR A CA 1
ATOM 2656 C C . TYR A 1 325 ? 6.826 -3.964 10.664 1.00 94.75 325 TYR A C 1
ATOM 2658 O O . TYR A 1 325 ? 7.799 -3.339 10.265 1.00 94.75 325 TYR A O 1
ATOM 2666 N N . TRP A 1 326 ? 6.438 -5.112 10.104 1.00 94.62 326 TRP A N 1
ATOM 2667 C CA . TRP A 1 326 ? 7.137 -5.743 8.986 1.00 94.62 326 TRP A CA 1
ATOM 2668 C C . TRP A 1 326 ? 6.209 -5.864 7.782 1.00 94.62 326 TRP A C 1
ATOM 2670 O O . TRP A 1 326 ? 5.104 -6.387 7.900 1.00 94.62 326 TRP A O 1
ATOM 2680 N N . GLU A 1 327 ? 6.698 -5.456 6.617 1.00 96.12 327 GLU A N 1
ATOM 2681 C CA . GLU A 1 327 ? 6.089 -5.736 5.317 1.00 96.12 327 GLU A CA 1
ATOM 2682 C C . GLU A 1 327 ? 7.130 -6.464 4.464 1.00 96.12 327 GLU A C 1
ATOM 2684 O O . GLU A 1 327 ? 8.278 -6.030 4.374 1.00 96.12 327 GLU A O 1
ATOM 2689 N N . TRP A 1 328 ? 6.743 -7.573 3.844 1.00 97.94 328 TRP A N 1
ATOM 2690 C CA . TRP A 1 328 ? 7.605 -8.356 2.970 1.00 97.94 328 TRP A CA 1
ATOM 2691 C C . TRP A 1 328 ? 6.947 -8.526 1.602 1.00 97.94 328 TRP A C 1
ATOM 2693 O O . TRP A 1 328 ? 5.824 -9.014 1.510 1.00 97.94 328 TRP A O 1
ATOM 2703 N N . GLY A 1 329 ? 7.638 -8.106 0.549 1.00 98.06 329 GLY A N 1
ATOM 2704 C CA . GLY A 1 329 ? 7.267 -8.327 -0.843 1.00 98.06 329 GLY A CA 1
ATOM 2705 C C . GLY A 1 329 ? 8.212 -9.330 -1.493 1.00 98.06 329 GLY A C 1
ATOM 2706 O O . GLY A 1 329 ? 9.422 -9.233 -1.305 1.00 98.06 329 GLY A O 1
ATOM 2707 N N . LEU A 1 330 ? 7.676 -10.263 -2.273 1.00 98.50 330 LEU A N 1
ATOM 2708 C CA . LEU A 1 330 ? 8.423 -11.159 -3.156 1.00 98.50 330 LEU A CA 1
ATOM 2709 C C . LEU A 1 330 ? 7.836 -11.051 -4.561 1.00 98.50 330 LEU A C 1
ATOM 2711 O O . LEU A 1 330 ? 6.620 -11.121 -4.715 1.00 98.50 330 LEU A O 1
ATOM 2715 N N . TYR A 1 331 ? 8.688 -10.925 -5.571 1.00 98.38 331 TYR A N 1
ATOM 2716 C CA . TYR A 1 331 ? 8.296 -10.679 -6.954 1.00 98.38 331 TYR A CA 1
ATOM 2717 C C . TYR A 1 331 ? 9.055 -11.620 -7.883 1.00 98.38 331 TYR A C 1
ATOM 2719 O O . TYR A 1 331 ? 10.275 -11.736 -7.790 1.00 98.38 331 TYR A O 1
ATOM 2727 N N . LEU A 1 332 ? 8.342 -12.259 -8.802 1.00 98.69 332 LEU A N 1
ATOM 2728 C CA . LEU A 1 332 ? 8.899 -13.024 -9.911 1.00 98.69 332 LEU A CA 1
ATOM 2729 C C . LEU A 1 332 ? 8.411 -12.380 -11.202 1.00 98.69 332 LEU A C 1
ATOM 2731 O O . LEU A 1 332 ? 7.208 -12.283 -11.413 1.00 98.69 332 LEU A O 1
ATOM 2735 N N . THR A 1 333 ? 9.324 -11.917 -12.046 1.00 98.56 333 THR A N 1
ATOM 2736 C CA . THR A 1 333 ? 8.993 -11.183 -13.270 1.00 98.56 333 THR A CA 1
ATOM 2737 C C . THR A 1 333 ? 9.669 -11.812 -14.469 1.00 98.56 333 THR A C 1
ATOM 2739 O O . THR A 1 333 ? 10.877 -12.019 -14.458 1.00 98.56 333 THR A O 1
ATOM 2742 N N . TYR A 1 334 ? 8.892 -12.073 -15.509 1.00 98.50 334 TYR A N 1
ATOM 2743 C CA . TYR A 1 334 ? 9.390 -12.340 -16.849 1.00 98.50 334 TYR A CA 1
ATOM 2744 C C . TYR A 1 334 ? 9.208 -11.077 -17.687 1.00 98.50 334 TYR A C 1
ATOM 2746 O O . TYR A 1 334 ? 8.124 -10.492 -17.666 1.00 98.50 334 TYR A O 1
ATOM 2754 N N . GLN A 1 335 ? 10.244 -10.644 -18.397 1.00 97.56 335 GLN A N 1
ATOM 2755 C CA . GLN A 1 335 ? 10.201 -9.436 -19.214 1.00 97.56 335 GLN A CA 1
ATOM 2756 C C . GLN A 1 335 ? 10.974 -9.629 -20.514 1.00 97.56 335 GLN A C 1
ATOM 2758 O O . GLN A 1 335 ? 12.114 -10.092 -20.496 1.00 97.56 335 GLN A O 1
ATOM 2763 N N . GLU A 1 336 ? 10.363 -9.207 -21.615 1.00 96.62 336 GLU A N 1
ATOM 2764 C CA . GLU A 1 336 ? 11.001 -9.032 -22.917 1.00 96.62 336 GLU A CA 1
ATOM 2765 C C . GLU A 1 336 ? 10.912 -7.564 -23.302 1.00 96.62 336 GLU A C 1
ATOM 2767 O O . GLU A 1 336 ? 9.842 -6.959 -23.194 1.00 96.62 336 GLU A O 1
ATOM 2772 N N . ASN A 1 337 ? 12.020 -6.976 -23.741 1.00 94.56 337 ASN A N 1
ATOM 2773 C CA . ASN A 1 337 ? 12.014 -5.606 -24.218 1.00 94.56 337 ASN A CA 1
ATOM 2774 C C . ASN A 1 337 ? 13.113 -5.320 -25.239 1.00 94.56 337 ASN A C 1
ATOM 2776 O O . ASN A 1 337 ? 14.242 -5.787 -25.117 1.00 94.56 337 ASN A O 1
ATOM 2780 N N . ASP A 1 338 ? 12.785 -4.440 -26.174 1.00 93.25 338 ASP A N 1
ATOM 2781 C CA . ASP A 1 338 ? 13.732 -3.758 -27.042 1.00 93.25 338 ASP A CA 1
ATOM 2782 C C . ASP A 1 338 ? 14.233 -2.513 -26.315 1.00 93.25 338 ASP A C 1
ATOM 2784 O O . ASP A 1 338 ? 13.433 -1.653 -25.926 1.00 93.25 338 ASP A O 1
ATOM 2788 N N . PHE A 1 339 ? 15.545 -2.413 -26.114 1.00 91.69 339 PHE A N 1
ATOM 2789 C CA . PHE A 1 339 ? 16.189 -1.250 -25.517 1.00 91.69 339 PHE A CA 1
ATOM 2790 C C . PHE A 1 339 ? 17.030 -0.505 -26.555 1.00 91.69 339 PHE A C 1
ATOM 2792 O O . PHE A 1 339 ? 18.096 -0.954 -26.980 1.00 91.69 339 PHE A O 1
ATOM 2799 N N . LEU A 1 340 ? 16.541 0.663 -26.955 1.00 90.38 340 LEU A N 1
ATOM 2800 C CA . LEU A 1 340 ? 17.141 1.514 -27.973 1.00 90.38 340 LEU A CA 1
ATOM 2801 C C . LEU A 1 340 ? 18.023 2.575 -27.318 1.00 90.38 340 LEU A C 1
ATOM 2803 O O . LEU A 1 340 ? 17.550 3.402 -26.533 1.00 90.38 340 LEU A O 1
ATOM 2807 N N . VAL A 1 341 ? 19.305 2.578 -27.685 1.00 85.94 341 VAL A N 1
ATOM 2808 C CA . VAL A 1 341 ? 20.298 3.566 -27.243 1.00 85.94 341 VAL A CA 1
ATOM 2809 C C . VAL A 1 341 ? 21.041 4.117 -28.452 1.00 85.94 341 VAL A C 1
ATOM 2811 O O . VAL A 1 341 ? 21.841 3.422 -29.085 1.00 85.94 341 VAL A O 1
ATOM 2814 N N . GLY A 1 342 ? 20.798 5.384 -28.790 1.00 81.50 342 GLY A N 1
ATOM 2815 C CA . GLY A 1 342 ? 21.350 5.972 -30.012 1.00 81.50 342 GLY A CA 1
ATOM 2816 C C . GLY A 1 342 ? 20.875 5.208 -31.256 1.00 81.50 342 GLY A C 1
ATOM 2817 O O . GLY A 1 342 ? 19.693 5.237 -31.572 1.00 81.50 342 GLY A O 1
ATOM 2818 N N . GLN A 1 343 ? 21.791 4.533 -31.960 1.00 79.25 343 GLN A N 1
ATOM 2819 C CA . GLN A 1 343 ? 21.480 3.688 -33.129 1.00 79.25 343 GLN A CA 1
ATOM 2820 C C . GLN A 1 343 ? 21.454 2.181 -32.818 1.00 79.25 343 GLN A C 1
ATOM 2822 O O . GLN A 1 343 ? 21.202 1.378 -33.711 1.00 79.25 343 GLN A O 1
ATOM 2827 N N . SER A 1 344 ? 21.760 1.781 -31.581 1.00 83.31 344 SER A N 1
ATOM 2828 C CA . SER A 1 344 ? 21.792 0.370 -31.186 1.00 83.31 344 SER A CA 1
ATOM 2829 C C . SER A 1 344 ? 20.435 -0.052 -30.637 1.00 83.31 344 SER A C 1
ATOM 2831 O O . SER A 1 344 ? 19.901 0.623 -29.759 1.00 83.31 344 SER A O 1
ATOM 2833 N N . ASN A 1 345 ? 19.909 -1.172 -31.132 1.00 87.62 345 ASN A N 1
ATOM 2834 C CA . ASN A 1 345 ? 18.767 -1.860 -30.539 1.00 87.62 345 ASN A CA 1
ATOM 2835 C C . ASN A 1 345 ? 19.269 -3.117 -29.825 1.00 87.62 345 ASN A C 1
ATOM 2837 O O . ASN A 1 345 ? 19.921 -3.952 -30.454 1.00 87.62 345 ASN A O 1
ATOM 2841 N N . LEU A 1 346 ? 19.000 -3.224 -28.527 1.00 89.44 346 LEU A N 1
ATOM 2842 C CA . LEU A 1 346 ? 19.367 -4.371 -27.704 1.00 89.44 346 LEU A CA 1
ATOM 2843 C C . LEU A 1 346 ? 18.098 -5.124 -27.313 1.00 89.44 346 LEU A C 1
ATOM 2845 O O . LEU A 1 346 ? 17.296 -4.626 -26.524 1.00 89.44 346 LEU A O 1
ATOM 2849 N N . GLU A 1 347 ? 17.930 -6.323 -27.863 1.00 92.44 347 GLU A N 1
ATOM 2850 C CA . GLU A 1 347 ? 16.852 -7.236 -27.484 1.00 92.44 347 GLU A CA 1
ATOM 2851 C C . GLU A 1 347 ? 17.205 -7.920 -26.159 1.00 92.44 347 GLU A C 1
ATOM 2853 O O . GLU A 1 347 ? 18.206 -8.636 -26.037 1.00 92.44 347 GLU A O 1
ATOM 2858 N N . GLN A 1 348 ? 16.381 -7.683 -25.146 1.00 94.00 348 GLN A N 1
ATOM 2859 C CA . GLN A 1 348 ? 16.605 -8.139 -23.784 1.00 94.00 348 GLN A CA 1
ATOM 2860 C C . GLN A 1 348 ? 15.469 -9.045 -23.332 1.00 94.00 348 GLN A C 1
ATOM 2862 O O . GLN A 1 348 ? 14.294 -8.711 -23.469 1.00 94.00 348 GLN A O 1
ATOM 2867 N N . THR A 1 349 ? 15.825 -10.174 -22.725 1.00 96.69 349 THR A N 1
ATOM 2868 C CA . THR A 1 349 ? 14.862 -11.102 -22.130 1.00 96.69 349 THR A CA 1
ATOM 2869 C C . THR A 1 349 ? 15.369 -11.526 -20.766 1.00 96.69 349 THR A C 1
ATOM 2871 O O . THR A 1 349 ? 16.457 -12.091 -20.668 1.00 96.69 349 THR A O 1
ATOM 2874 N N . TYR A 1 350 ? 14.584 -11.285 -19.720 1.00 97.38 350 TYR A N 1
ATOM 2875 C CA . TYR A 1 350 ? 14.977 -11.558 -18.342 1.00 97.38 350 TYR A CA 1
ATOM 2876 C C . TYR A 1 350 ? 13.906 -12.323 -17.573 1.00 97.38 350 TYR A C 1
ATOM 2878 O O . TYR A 1 350 ? 12.716 -12.015 -17.645 1.00 97.38 350 TYR A O 1
ATOM 2886 N N . LEU A 1 351 ? 14.367 -13.273 -16.759 1.00 98.19 351 LEU A N 1
ATOM 2887 C CA . LEU A 1 351 ? 13.614 -13.808 -15.632 1.00 98.19 351 LEU A CA 1
ATOM 2888 C C . LEU A 1 351 ? 14.235 -13.273 -14.340 1.00 98.19 351 LEU A C 1
ATOM 2890 O O . LEU A 1 351 ? 15.380 -13.590 -14.019 1.00 98.19 351 LEU A O 1
ATOM 2894 N N . SER A 1 352 ? 13.470 -12.488 -13.593 1.00 98.00 352 SER A N 1
ATOM 2895 C CA . SER A 1 352 ? 13.945 -11.764 -12.419 1.00 98.00 352 SER A CA 1
ATOM 2896 C C . SER A 1 352 ? 13.192 -12.166 -11.161 1.00 98.00 352 SER A C 1
ATOM 2898 O O . SER A 1 352 ? 11.966 -12.254 -11.166 1.00 98.00 352 SER A O 1
ATOM 2900 N N . VAL A 1 353 ? 13.921 -12.350 -10.064 1.00 98.50 353 VAL A N 1
ATOM 2901 C CA . VAL A 1 353 ? 13.363 -12.485 -8.717 1.00 98.50 353 VAL A CA 1
ATOM 2902 C C . VAL A 1 353 ? 13.781 -11.281 -7.884 1.00 98.50 353 VAL A C 1
ATOM 2904 O O . VAL A 1 353 ? 14.947 -10.892 -7.896 1.00 98.50 353 VAL A O 1
ATOM 2907 N N . ALA A 1 354 ? 12.840 -10.680 -7.167 1.00 98.38 354 ALA A N 1
ATOM 2908 C CA . ALA A 1 354 ? 13.113 -9.566 -6.272 1.00 98.38 354 ALA A CA 1
ATOM 2909 C C . ALA A 1 354 ? 12.384 -9.733 -4.943 1.00 98.38 354 ALA A C 1
ATOM 2911 O O . ALA A 1 354 ? 11.327 -10.356 -4.874 1.00 98.38 354 ALA A O 1
ATOM 2912 N N . THR A 1 355 ? 12.942 -9.170 -3.880 1.00 98.38 355 THR A N 1
ATOM 2913 C CA . THR A 1 355 ? 12.316 -9.122 -2.565 1.00 98.38 355 THR A CA 1
ATOM 2914 C C . THR A 1 355 ? 12.535 -7.762 -1.924 1.00 98.38 355 THR A C 1
ATOM 2916 O O . THR A 1 355 ? 13.626 -7.206 -2.001 1.00 98.38 355 THR A O 1
ATOM 2919 N N . ASP A 1 356 ? 11.509 -7.273 -1.237 1.00 97.25 356 ASP A N 1
ATOM 2920 C CA . ASP A 1 356 ? 11.534 -6.039 -0.455 1.00 97.25 356 ASP A CA 1
ATOM 2921 C C . ASP A 1 356 ? 11.135 -6.353 0.982 1.00 97.25 356 ASP A C 1
ATOM 2923 O O . ASP A 1 356 ? 10.081 -6.939 1.217 1.00 97.25 356 ASP A O 1
ATOM 2927 N N . VAL A 1 357 ? 11.947 -5.958 1.953 1.00 97.62 357 VAL A N 1
ATOM 2928 C CA . VAL A 1 357 ? 11.633 -6.079 3.377 1.00 97.62 357 VAL A CA 1
ATOM 2929 C C . VAL A 1 357 ? 11.628 -4.688 3.977 1.00 97.62 357 VAL A C 1
ATOM 2931 O O . VAL A 1 357 ? 12.665 -4.029 4.052 1.00 97.62 357 VAL A O 1
ATOM 2934 N N . LYS A 1 358 ? 10.455 -4.254 4.434 1.00 96.62 358 LYS A N 1
ATOM 2935 C CA . LYS A 1 358 ? 10.275 -2.977 5.116 1.00 96.62 358 LYS A CA 1
ATOM 2936 C C . LYS A 1 358 ? 10.033 -3.217 6.590 1.00 96.62 358 LYS A C 1
ATOM 2938 O O . LYS A 1 358 ? 9.139 -3.975 6.961 1.00 96.62 358 LYS A O 1
ATOM 2943 N N . TRP A 1 359 ? 10.789 -2.521 7.421 1.00 96.12 359 TRP A N 1
ATOM 2944 C CA . TRP A 1 359 ? 10.562 -2.445 8.851 1.00 96.12 359 TRP A CA 1
ATOM 2945 C C . TRP A 1 359 ? 10.174 -1.017 9.228 1.00 96.12 359 TRP A C 1
ATOM 2947 O O . TRP A 1 359 ? 10.958 -0.099 9.008 1.00 96.12 359 TRP A O 1
ATOM 2957 N N . LYS A 1 360 ? 8.968 -0.836 9.770 1.00 90.81 360 LYS A N 1
ATOM 2958 C CA . LYS A 1 360 ? 8.370 0.464 10.104 1.00 90.81 360 LYS A CA 1
ATOM 2959 C C . LYS A 1 360 ? 8.022 0.511 11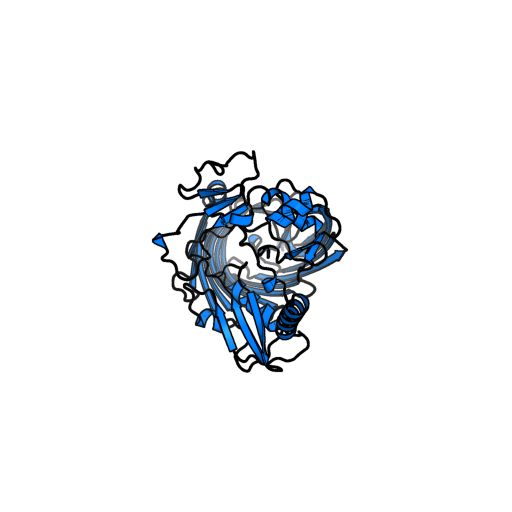.582 1.00 90.81 360 LYS A C 1
ATOM 2961 O O . LYS A 1 360 ? 6.950 0.051 11.977 1.00 90.81 360 LYS A O 1
ATOM 2966 N N . LYS A 1 361 ? 8.920 1.043 12.407 1.00 87.62 361 LYS A N 1
ATOM 2967 C CA . LYS A 1 361 ? 8.658 1.282 13.837 1.00 87.62 361 LYS A CA 1
ATOM 2968 C C . LYS A 1 361 ? 8.911 2.746 14.175 1.00 87.62 361 LYS A C 1
ATOM 2970 O O . LYS A 1 361 ? 8.075 3.585 13.869 1.00 87.62 361 LYS A O 1
ATOM 2975 N N . ASP A 1 362 ? 10.067 3.044 14.760 1.00 86.81 362 ASP A N 1
ATOM 2976 C CA . ASP A 1 362 ? 10.506 4.414 15.049 1.00 86.81 362 ASP A CA 1
ATOM 2977 C C . ASP A 1 362 ? 11.289 5.011 13.871 1.00 86.81 362 ASP A C 1
ATOM 2979 O O . ASP A 1 362 ? 11.631 6.191 13.869 1.00 86.81 362 ASP A O 1
ATOM 2983 N N . GLN A 1 363 ? 11.642 4.170 12.908 1.00 90.88 363 GLN A N 1
ATOM 2984 C CA . GLN A 1 363 ? 12.306 4.490 11.657 1.00 90.88 363 GLN A CA 1
ATOM 2985 C C . GLN A 1 363 ? 11.809 3.506 10.601 1.00 90.88 363 GLN A C 1
ATOM 2987 O O . GLN A 1 363 ? 11.366 2.402 10.944 1.00 90.88 363 GLN A O 1
ATOM 2992 N N . ASP A 1 364 ? 11.936 3.908 9.346 1.00 93.69 364 ASP A N 1
ATOM 2993 C CA . ASP A 1 364 ? 11.573 3.109 8.190 1.00 93.69 364 ASP A CA 1
ATOM 2994 C C . ASP A 1 364 ? 12.853 2.583 7.550 1.00 93.69 364 ASP A C 1
ATOM 2996 O O . ASP A 1 364 ? 13.615 3.330 6.938 1.00 93.69 364 ASP A O 1
ATOM 3000 N N . LEU A 1 365 ? 13.106 1.291 7.716 1.00 96.44 365 LEU A N 1
ATOM 3001 C CA . LEU A 1 365 ? 14.182 0.582 7.037 1.00 96.44 365 LEU A CA 1
ATOM 3002 C C . LEU A 1 365 ? 13.589 -0.184 5.857 1.00 96.44 365 LEU A C 1
ATOM 3004 O O . LEU A 1 365 ? 12.619 -0.914 6.034 1.00 96.44 365 LEU A O 1
ATOM 3008 N N . ASN A 1 366 ? 14.179 -0.058 4.678 1.00 96.50 366 ASN A N 1
ATOM 3009 C CA . ASN A 1 366 ? 13.836 -0.837 3.499 1.00 96.50 366 ASN A CA 1
ATOM 3010 C C . ASN A 1 366 ? 15.091 -1.539 2.979 1.00 96.50 366 ASN A C 1
ATOM 3012 O O . ASN A 1 366 ? 16.089 -0.879 2.697 1.00 96.50 366 ASN A O 1
ATOM 3016 N N . LEU A 1 367 ? 15.033 -2.861 2.865 1.00 97.50 367 LEU A N 1
ATOM 3017 C CA . LEU A 1 367 ? 16.033 -3.683 2.196 1.00 97.50 367 LEU A CA 1
ATOM 3018 C C . LEU A 1 367 ? 15.401 -4.259 0.935 1.00 97.50 367 LEU A C 1
ATOM 3020 O O . LEU A 1 367 ? 14.403 -4.973 1.030 1.00 97.50 367 LEU A O 1
ATOM 3024 N N . SER A 1 368 ? 16.024 -4.024 -0.212 1.00 97.88 368 SER A N 1
ATOM 3025 C CA . SER A 1 368 ? 15.578 -4.561 -1.491 1.00 97.88 368 SER A CA 1
ATOM 3026 C C . SER A 1 368 ? 16.695 -5.390 -2.115 1.00 97.88 368 SER A C 1
ATOM 3028 O O . SER A 1 368 ? 17.851 -4.969 -2.154 1.00 97.88 368 SER A O 1
ATOM 3030 N N . LEU A 1 369 ? 16.367 -6.588 -2.585 1.00 98.25 369 LEU A N 1
ATOM 3031 C CA . LEU A 1 369 ? 17.280 -7.490 -3.284 1.00 98.25 369 LEU A CA 1
ATOM 3032 C C . LEU A 1 369 ? 16.640 -7.878 -4.610 1.00 98.25 369 LEU A C 1
ATOM 3034 O O . LEU A 1 369 ? 15.462 -8.221 -4.633 1.00 98.25 369 LEU A O 1
ATOM 3038 N N . ALA A 1 370 ? 17.404 -7.876 -5.694 1.00 98.12 370 ALA A N 1
ATOM 3039 C CA . ALA A 1 370 ? 16.936 -8.335 -6.994 1.00 98.12 370 ALA A CA 1
ATOM 3040 C C . ALA A 1 370 ? 18.023 -9.134 -7.709 1.00 98.12 370 ALA A C 1
ATOM 3042 O O . ALA A 1 370 ? 19.209 -8.838 -7.591 1.00 98.12 370 ALA A O 1
ATOM 3043 N N . TYR A 1 371 ? 17.618 -10.140 -8.470 1.00 98.25 371 TYR A N 1
ATOM 3044 C CA . TYR A 1 371 ? 18.479 -10.862 -9.393 1.00 98.25 371 TYR A CA 1
ATOM 3045 C C . TYR A 1 371 ? 17.715 -11.102 -10.688 1.00 98.25 371 TYR A C 1
ATOM 3047 O O . TYR A 1 371 ? 16.620 -11.659 -10.656 1.00 98.25 371 TYR A O 1
ATOM 3055 N N . GLY A 1 372 ? 18.289 -10.666 -11.804 1.00 97.69 372 GLY A N 1
ATOM 3056 C CA . GLY A 1 372 ? 17.790 -10.892 -13.151 1.00 97.69 372 GLY A CA 1
ATOM 3057 C C . GLY A 1 372 ? 18.705 -11.853 -13.888 1.00 97.69 372 GLY A C 1
ATOM 3058 O O . GLY A 1 372 ? 19.889 -11.571 -14.073 1.00 97.69 372 GLY A O 1
ATOM 3059 N N . LYS A 1 373 ? 18.147 -12.982 -14.322 1.00 97.31 373 LYS A N 1
ATOM 3060 C CA . LYS A 1 373 ? 18.817 -13.924 -15.210 1.00 97.31 373 LYS A CA 1
ATOM 3061 C C . LYS A 1 373 ? 18.465 -13.593 -16.650 1.00 97.31 373 LYS A C 1
ATOM 3063 O O . LYS A 1 373 ? 17.285 -13.633 -17.009 1.00 97.31 373 LYS A O 1
ATOM 3068 N N . SER A 1 374 ? 19.474 -13.305 -17.458 1.00 96.19 374 SER A N 1
ATOM 3069 C CA . SER A 1 374 ? 19.290 -13.124 -18.888 1.00 96.19 374 SER A CA 1
ATOM 3070 C C . SER A 1 374 ? 18.952 -14.463 -19.542 1.00 96.19 374 SER A C 1
ATOM 3072 O O . SER A 1 374 ? 19.563 -15.500 -19.267 1.00 96.19 374 SER A O 1
ATOM 3074 N N . LEU A 1 375 ? 17.949 -14.449 -20.413 1.00 95.19 375 LEU A N 1
ATOM 3075 C CA . LEU A 1 375 ? 17.589 -15.574 -21.271 1.00 95.19 375 LEU A CA 1
ATOM 3076 C C . LEU A 1 375 ? 18.161 -15.410 -22.688 1.00 95.19 375 LEU A C 1
ATOM 3078 O O . LEU A 1 375 ? 18.151 -16.370 -23.461 1.00 95.19 375 LEU A O 1
ATOM 3082 N N . SER A 1 376 ? 18.719 -14.237 -23.012 1.00 86.06 376 SER A N 1
ATOM 3083 C CA . SER A 1 376 ? 19.476 -14.006 -24.242 1.00 86.06 376 SER A CA 1
ATOM 3084 C C . SER A 1 376 ? 20.978 -14.191 -23.982 1.00 86.06 376 SER A C 1
ATOM 3086 O O . SER A 1 376 ? 21.523 -13.773 -22.965 1.00 86.06 376 SER A O 1
ATOM 3088 N N . LYS A 1 377 ? 21.701 -14.830 -24.912 1.00 75.50 377 LYS A N 1
ATOM 3089 C CA . LYS A 1 377 ? 23.157 -15.050 -24.758 1.00 75.50 377 LYS A CA 1
ATOM 3090 C C . LYS A 1 377 ? 23.988 -13.764 -24.850 1.00 75.50 377 LYS A C 1
ATOM 3092 O O . LYS A 1 377 ? 25.175 -13.798 -24.543 1.00 75.50 377 LYS A O 1
ATOM 3097 N N . ALA A 1 378 ? 23.393 -12.682 -25.348 1.00 80.25 378 ALA A N 1
ATOM 3098 C CA . ALA A 1 378 ? 24.070 -11.415 -25.595 1.00 80.25 378 ALA A CA 1
ATOM 3099 C C . ALA A 1 378 ? 24.110 -10.507 -24.358 1.00 80.25 378 ALA A C 1
ATOM 3101 O O . ALA A 1 378 ? 24.950 -9.614 -24.295 1.00 80.25 378 ALA A O 1
ATOM 3102 N N . GLU A 1 379 ? 23.236 -10.748 -23.380 1.00 88.62 379 GLU A N 1
ATOM 3103 C CA . GLU A 1 379 ? 23.039 -9.857 -22.243 1.00 88.62 379 GLU A CA 1
ATOM 3104 C C . GLU A 1 379 ? 23.477 -10.522 -20.927 1.00 88.62 379 GLU A C 1
ATOM 3106 O O . GLU A 1 379 ? 23.230 -11.717 -20.730 1.00 88.62 379 GLU A O 1
ATOM 3111 N N . PRO A 1 380 ? 24.144 -9.782 -20.027 1.00 92.81 380 PRO A N 1
ATOM 3112 C CA . PRO A 1 380 ? 24.648 -10.321 -18.771 1.00 92.81 380 PRO A CA 1
ATOM 3113 C C . PRO A 1 380 ? 23.547 -10.445 -17.712 1.00 92.81 380 PRO A C 1
ATOM 3115 O O . PRO A 1 380 ? 22.666 -9.597 -17.588 1.00 92.81 380 PRO A O 1
ATOM 3118 N N . ASP A 1 381 ? 23.661 -11.458 -16.856 1.00 95.69 381 ASP A N 1
ATOM 3119 C CA . ASP A 1 381 ? 22.897 -11.512 -15.610 1.00 95.69 381 ASP A CA 1
ATOM 3120 C C . ASP A 1 381 ? 23.235 -10.315 -14.706 1.00 95.69 381 ASP A C 1
ATOM 3122 O O . ASP A 1 381 ? 24.363 -9.806 -14.690 1.00 95.69 381 ASP A O 1
ATOM 3126 N N . PHE A 1 382 ? 22.290 -9.914 -13.857 1.00 95.69 382 PHE A N 1
ATOM 3127 C CA . PHE A 1 382 ? 22.524 -8.861 -12.876 1.00 95.69 382 PHE A CA 1
ATOM 3128 C C . PHE A 1 382 ? 21.968 -9.208 -11.498 1.00 95.69 382 PHE A C 1
ATOM 3130 O O . PHE A 1 382 ? 20.951 -9.874 -11.358 1.00 95.69 382 PHE A O 1
ATOM 3137 N N . GLY A 1 383 ? 22.643 -8.723 -10.459 1.00 97.44 383 GLY A N 1
ATOM 3138 C CA . GLY A 1 383 ? 22.175 -8.752 -9.078 1.00 97.44 383 GLY A CA 1
ATOM 3139 C C . GLY A 1 383 ? 22.219 -7.348 -8.493 1.00 97.44 383 GLY A C 1
ATOM 3140 O O . GLY A 1 383 ? 23.090 -6.563 -8.867 1.00 97.44 383 GLY A O 1
ATOM 3141 N N . GLN A 1 384 ? 21.288 -7.027 -7.602 1.00 97.62 384 GLN A N 1
ATOM 3142 C CA . GLN A 1 384 ? 21.163 -5.726 -6.955 1.00 97.62 384 GLN A CA 1
ATOM 3143 C C . GLN A 1 384 ? 20.810 -5.890 -5.483 1.00 97.62 384 GLN A C 1
ATOM 3145 O O . GLN A 1 384 ? 19.998 -6.737 -5.113 1.00 97.62 384 GLN A O 1
ATOM 3150 N N . VAL A 1 385 ? 21.408 -5.041 -4.657 1.00 97.88 385 VAL A N 1
ATOM 3151 C CA . VAL A 1 385 ? 21.025 -4.821 -3.266 1.00 97.88 385 VAL A CA 1
ATOM 3152 C C . VAL A 1 385 ? 20.874 -3.328 -3.036 1.00 97.88 385 VAL A C 1
ATOM 3154 O O . VAL A 1 385 ? 21.727 -2.546 -3.456 1.00 97.88 385 VAL A O 1
ATOM 3157 N N . GLU A 1 386 ? 19.801 -2.945 -2.364 1.00 97.12 386 GLU A N 1
ATOM 3158 C CA . GLU A 1 386 ? 19.494 -1.576 -1.982 1.00 97.12 386 GLU A CA 1
ATOM 3159 C C . GLU A 1 386 ? 19.093 -1.540 -0.508 1.00 97.12 386 GLU A C 1
ATOM 3161 O O . GLU A 1 386 ? 18.348 -2.395 -0.032 1.00 97.12 386 GLU A O 1
ATOM 3166 N N . LEU A 1 387 ? 19.598 -0.550 0.221 1.00 97.19 387 LEU A N 1
ATOM 3167 C CA . LEU A 1 387 ? 19.210 -0.263 1.592 1.00 97.19 387 LEU A CA 1
ATOM 3168 C C . LEU A 1 387 ? 18.802 1.203 1.679 1.00 97.19 387 LEU A C 1
ATOM 3170 O O . LEU A 1 387 ? 19.568 2.080 1.281 1.00 97.19 387 LEU A O 1
ATOM 3174 N N . ALA A 1 388 ? 17.633 1.469 2.247 1.00 95.06 388 ALA A N 1
ATOM 3175 C CA . ALA A 1 388 ? 17.177 2.813 2.560 1.00 95.06 388 ALA A CA 1
ATOM 3176 C C . ALA A 1 388 ? 16.720 2.892 4.018 1.00 95.06 388 ALA A C 1
ATOM 3178 O O . ALA A 1 388 ? 15.995 2.029 4.504 1.00 95.06 388 ALA A O 1
ATOM 3179 N N . LEU A 1 389 ? 17.132 3.945 4.710 1.00 95.69 389 LEU A N 1
ATOM 3180 C CA . LEU A 1 389 ? 16.742 4.273 6.071 1.00 95.69 389 LEU A CA 1
ATOM 3181 C C . LEU A 1 389 ? 16.115 5.663 6.062 1.00 95.69 389 LEU A C 1
ATOM 3183 O O . LEU A 1 389 ? 16.758 6.623 5.649 1.00 95.69 389 LEU A O 1
ATOM 3187 N N . THR A 1 390 ? 14.888 5.777 6.554 1.00 94.56 390 THR A N 1
ATOM 3188 C CA . THR A 1 390 ? 14.224 7.058 6.794 1.00 94.56 390 THR A CA 1
ATOM 3189 C C . THR A 1 390 ? 13.928 7.213 8.278 1.00 94.56 390 THR A C 1
ATOM 3191 O O . THR A 1 390 ? 13.379 6.312 8.913 1.00 94.56 390 THR A O 1
ATOM 3194 N N . LYS A 1 391 ? 14.286 8.364 8.842 1.00 94.94 391 LYS A N 1
ATOM 3195 C CA . LYS A 1 391 ? 13.978 8.745 10.219 1.00 94.94 391 LYS A CA 1
ATOM 3196 C C . LYS A 1 391 ? 13.237 10.073 10.210 1.00 94.94 391 LYS A C 1
ATOM 3198 O O . LYS A 1 391 ? 13.740 11.053 9.670 1.00 94.94 391 LYS A O 1
ATOM 3203 N N . GLU A 1 392 ? 12.075 10.104 10.846 1.00 93.94 392 GLU A N 1
ATOM 3204 C CA . GLU A 1 392 ? 11.330 11.334 11.106 1.00 93.94 392 GLU A CA 1
ATOM 3205 C C . GLU A 1 392 ? 11.505 11.727 12.577 1.00 93.94 392 GLU A C 1
ATOM 3207 O O . GLU A 1 392 ? 11.408 10.892 13.480 1.00 93.94 392 GLU A O 1
ATOM 3212 N N . LEU A 1 393 ? 11.812 13.000 12.811 1.00 92.81 393 LEU A N 1
ATOM 3213 C CA . LEU A 1 393 ? 11.951 13.610 14.128 1.00 92.81 393 LEU A CA 1
ATOM 3214 C C . LEU A 1 393 ? 10.981 14.790 14.204 1.00 92.81 393 LEU A C 1
ATOM 3216 O O . LEU A 1 393 ? 11.151 15.780 13.495 1.00 92.81 393 LEU A O 1
ATOM 3220 N N . GLY A 1 394 ? 9.951 14.673 15.040 1.00 89.38 394 GLY A N 1
ATOM 3221 C CA . GLY A 1 394 ? 8.982 15.746 15.270 1.00 89.38 394 GLY A CA 1
ATOM 3222 C C . GLY A 1 394 ? 9.473 16.750 16.314 1.00 89.38 394 GLY A C 1
ATOM 3223 O O . GLY A 1 394 ? 10.028 16.358 17.340 1.00 89.38 394 GLY A O 1
ATOM 3224 N N . PHE A 1 395 ? 9.225 18.037 16.071 1.00 87.44 395 PHE A N 1
ATOM 3225 C CA . PHE A 1 395 ? 9.506 19.141 16.990 1.00 87.44 395 PHE A CA 1
ATOM 3226 C C . PHE A 1 395 ? 8.303 20.091 17.021 1.00 87.44 395 PHE A C 1
ATOM 3228 O O . PHE A 1 395 ? 8.131 20.909 16.120 1.00 87.44 395 PHE A O 1
ATOM 3235 N N . ASN A 1 396 ? 7.465 20.022 18.058 1.00 87.69 396 ASN A N 1
ATOM 3236 C CA . ASN A 1 396 ? 6.185 20.745 18.102 1.00 87.69 396 ASN A CA 1
ATOM 3237 C C . ASN A 1 396 ? 5.328 20.430 16.855 1.00 87.69 396 ASN A C 1
ATOM 3239 O O . ASN A 1 396 ? 4.989 19.272 16.632 1.00 87.69 396 ASN A O 1
ATOM 3243 N N . ASN A 1 397 ? 5.016 21.444 16.039 1.00 86.75 397 ASN A N 1
ATOM 3244 C CA . ASN A 1 397 ? 4.308 21.299 14.763 1.00 86.75 397 ASN A CA 1
ATOM 3245 C C . ASN A 1 397 ? 5.253 21.112 13.565 1.00 86.75 397 ASN A C 1
ATOM 3247 O O . ASN A 1 397 ? 4.777 20.949 12.453 1.00 86.75 397 ASN A O 1
ATOM 3251 N N . ASP A 1 398 ? 6.569 21.162 13.760 1.00 91.00 398 ASP A N 1
ATOM 3252 C CA . ASP A 1 398 ? 7.569 21.005 12.704 1.00 91.00 398 ASP A CA 1
ATOM 3253 C C . ASP A 1 398 ? 8.117 19.573 12.682 1.00 91.00 398 ASP A C 1
ATOM 3255 O O . ASP A 1 398 ? 7.968 18.808 13.639 1.00 91.00 398 ASP A O 1
ATOM 3259 N N . ARG A 1 399 ? 8.805 19.202 11.600 1.00 93.44 399 ARG A N 1
ATOM 3260 C CA . ARG A 1 399 ? 9.485 17.902 11.515 1.00 93.44 399 ARG A CA 1
ATOM 3261 C C . ARG A 1 399 ? 10.770 17.967 10.709 1.00 93.44 399 ARG A C 1
ATOM 3263 O O . ARG A 1 399 ? 10.884 18.733 9.756 1.00 93.44 399 ARG A O 1
ATOM 3270 N N . LEU A 1 400 ? 11.720 17.123 11.080 1.00 94.06 400 LEU A N 1
ATOM 3271 C CA . LEU A 1 400 ? 12.931 16.842 10.323 1.00 94.06 400 LEU A CA 1
ATOM 3272 C C . LEU A 1 400 ? 12.851 15.414 9.791 1.00 94.06 400 LEU A C 1
ATOM 3274 O O . LEU A 1 400 ? 12.671 14.473 10.562 1.00 94.06 400 LEU A O 1
ATOM 3278 N N . ILE A 1 401 ? 13.007 15.258 8.484 1.00 93.31 401 ILE A N 1
ATOM 3279 C CA . ILE A 1 401 ? 13.071 13.966 7.810 1.00 93.31 401 ILE A CA 1
ATOM 3280 C C . ILE A 1 401 ? 14.509 13.761 7.358 1.00 93.31 401 ILE A C 1
ATOM 3282 O O . ILE A 1 401 ? 15.078 14.615 6.688 1.00 93.31 401 ILE A O 1
ATOM 3286 N N . ILE A 1 402 ? 15.105 12.639 7.739 1.00 94.19 402 ILE A N 1
ATOM 3287 C CA . ILE A 1 402 ? 16.445 12.242 7.313 1.00 94.19 402 ILE A CA 1
ATOM 3288 C C . ILE A 1 402 ? 16.310 10.944 6.534 1.00 94.19 402 ILE A C 1
ATOM 3290 O O . ILE A 1 402 ? 15.767 9.970 7.053 1.00 94.19 402 ILE A O 1
ATOM 3294 N N . ASN A 1 403 ? 16.828 10.918 5.312 1.00 93.75 403 ASN A N 1
ATOM 3295 C CA . ASN A 1 403 ? 16.896 9.733 4.475 1.00 93.75 403 ASN A CA 1
ATOM 3296 C C . ASN A 1 403 ? 18.358 9.411 4.143 1.00 93.75 403 ASN A C 1
ATOM 3298 O O . ASN A 1 403 ? 19.123 10.282 3.735 1.00 93.75 403 ASN A O 1
ATOM 3302 N N . LEU A 1 404 ? 18.744 8.153 4.317 1.00 94.88 404 LEU A N 1
ATOM 3303 C CA . LEU A 1 404 ? 20.022 7.608 3.879 1.00 94.88 404 LEU A CA 1
ATOM 3304 C C . LEU A 1 404 ? 19.741 6.399 2.998 1.00 94.88 404 LEU A C 1
ATOM 3306 O O . LEU A 1 404 ? 19.031 5.487 3.411 1.00 94.88 404 LEU A O 1
ATOM 3310 N N . GLY A 1 405 ? 20.312 6.377 1.801 1.00 95.38 405 GLY A N 1
ATOM 3311 C CA . GLY A 1 405 ? 20.106 5.317 0.824 1.00 95.38 405 GLY A CA 1
ATOM 3312 C C . GLY A 1 405 ? 21.418 4.879 0.198 1.00 95.38 405 GLY A C 1
ATOM 3313 O O . GLY A 1 405 ? 22.328 5.683 0.009 1.00 95.38 405 GLY A O 1
ATOM 3314 N N . GLY A 1 406 ? 21.530 3.607 -0.154 1.00 96.56 406 GLY A N 1
ATOM 3315 C CA . GLY A 1 406 ? 22.677 3.104 -0.891 1.00 96.56 406 GLY A CA 1
ATOM 3316 C C . GLY A 1 406 ? 22.349 1.817 -1.619 1.00 96.56 406 GLY A C 1
ATOM 3317 O O . GLY A 1 406 ? 21.561 1.006 -1.139 1.00 96.56 406 GLY A O 1
ATOM 3318 N N . GLY A 1 407 ? 22.985 1.625 -2.768 1.00 96.94 407 GLY A N 1
ATOM 3319 C CA . GLY A 1 407 ? 22.763 0.446 -3.590 1.00 96.94 407 GLY A CA 1
ATOM 3320 C C . GLY A 1 407 ? 24.017 -0.016 -4.308 1.00 96.94 407 GLY A C 1
ATOM 3321 O O . GLY A 1 407 ? 24.873 0.786 -4.695 1.00 96.94 407 GLY A O 1
ATOM 3322 N N . LEU A 1 408 ? 24.116 -1.330 -4.484 1.00 97.38 408 LEU A N 1
ATOM 3323 C CA . LEU A 1 408 ? 25.173 -2.010 -5.222 1.00 97.38 408 LEU A CA 1
ATOM 3324 C C . LEU A 1 408 ? 24.542 -2.977 -6.220 1.00 97.38 408 LEU A C 1
ATOM 3326 O O . LEU A 1 408 ? 23.688 -3.781 -5.861 1.00 97.38 408 LEU A O 1
ATOM 3330 N N . ALA A 1 409 ? 24.997 -2.910 -7.463 1.00 96.94 409 ALA A N 1
ATOM 3331 C CA . ALA A 1 409 ? 24.604 -3.798 -8.540 1.00 96.94 409 ALA A CA 1
ATOM 3332 C C . ALA A 1 409 ? 25.830 -4.490 -9.149 1.00 96.94 409 ALA A C 1
ATOM 3334 O O . ALA A 1 409 ? 26.964 -4.001 -9.031 1.00 96.94 409 ALA A O 1
ATOM 3335 N N . SER A 1 410 ? 25.601 -5.612 -9.833 1.00 95.62 410 SER A N 1
ATOM 3336 C CA . SER A 1 410 ? 26.613 -6.297 -10.640 1.00 95.62 410 SER A CA 1
ATOM 3337 C C . SER A 1 410 ? 27.281 -5.328 -11.616 1.00 95.62 410 SER A C 1
ATOM 3339 O O . SER A 1 410 ? 26.651 -4.416 -12.155 1.00 95.62 410 SER A O 1
ATOM 3341 N N . LYS A 1 411 ? 28.574 -5.530 -11.871 1.00 90.31 411 LYS A N 1
ATOM 3342 C CA . LYS A 1 411 ? 29.373 -4.622 -12.706 1.00 90.31 411 LYS A CA 1
ATOM 3343 C C . LYS A 1 411 ? 28.837 -4.486 -14.135 1.00 90.31 411 LYS A C 1
ATOM 3345 O O . LYS A 1 411 ? 28.891 -3.394 -14.687 1.00 90.31 411 LYS A O 1
ATOM 3350 N N . GLU A 1 412 ? 28.320 -5.571 -14.694 1.00 90.81 412 GLU A N 1
ATOM 3351 C CA . GLU A 1 412 ? 27.798 -5.625 -16.062 1.00 90.81 412 GLU A CA 1
ATOM 3352 C C . GLU A 1 412 ? 26.283 -5.385 -16.122 1.00 90.81 412 GLU A C 1
ATOM 3354 O O . GLU A 1 412 ? 25.678 -5.617 -17.155 1.00 90.81 412 GLU A O 1
ATOM 3359 N N . THR A 1 413 ? 25.658 -4.892 -15.041 1.00 92.88 413 THR A N 1
ATOM 3360 C CA . THR A 1 413 ? 24.209 -4.621 -15.026 1.00 92.88 413 THR A CA 1
ATOM 3361 C C . THR A 1 413 ? 23.819 -3.729 -16.211 1.00 92.88 413 THR A C 1
ATOM 3363 O O . THR A 1 413 ? 24.366 -2.616 -16.319 1.00 92.88 413 THR A O 1
ATOM 3366 N N . PRO A 1 414 ? 22.872 -4.166 -17.066 1.00 89.75 414 PRO A N 1
ATOM 3367 C CA . PRO A 1 414 ? 22.480 -3.389 -18.225 1.00 89.75 414 PRO A CA 1
ATOM 3368 C C . PRO A 1 414 ? 21.895 -2.049 -17.807 1.00 89.75 414 PRO A C 1
ATOM 3370 O O . PRO A 1 414 ? 21.333 -1.868 -16.725 1.00 89.75 414 PRO A O 1
ATOM 3373 N N . LEU A 1 415 ? 22.069 -1.073 -18.678 1.00 85.94 415 LEU A N 1
ATOM 3374 C CA . LEU A 1 415 ? 21.924 0.330 -18.342 1.00 85.94 415 LEU A CA 1
ATOM 3375 C C . LEU A 1 415 ? 20.494 0.727 -17.927 1.00 85.94 415 LEU A C 1
ATOM 3377 O O . LEU A 1 415 ? 20.318 1.521 -17.004 1.00 85.94 415 LEU A O 1
ATOM 3381 N N . ASN A 1 416 ? 19.477 0.131 -18.545 1.00 87.00 416 ASN A N 1
ATOM 3382 C CA . ASN A 1 416 ? 18.071 0.290 -18.170 1.00 87.00 416 ASN A CA 1
ATOM 3383 C C . ASN A 1 416 ? 17.710 -0.324 -16.807 1.00 87.00 416 ASN A C 1
ATOM 3385 O O . ASN A 1 416 ? 16.713 0.101 -16.219 1.00 87.00 416 ASN A O 1
ATOM 3389 N N . TYR A 1 417 ? 18.532 -1.239 -16.284 1.00 91.06 417 TYR A N 1
ATOM 3390 C CA . TYR A 1 417 ? 18.388 -1.848 -14.958 1.00 91.06 417 TYR A CA 1
ATOM 3391 C C . TYR A 1 417 ? 19.279 -1.200 -13.887 1.00 91.06 417 TYR A C 1
ATOM 3393 O O . TYR A 1 417 ? 19.202 -1.579 -12.725 1.00 91.06 417 TYR A O 1
ATOM 3401 N N . GLN A 1 418 ? 20.125 -0.221 -14.221 1.00 92.06 418 GLN A N 1
ATOM 3402 C CA . GLN A 1 418 ? 20.961 0.475 -13.231 1.00 92.06 418 GLN A CA 1
ATOM 3403 C C . GLN A 1 418 ? 20.136 1.377 -12.298 1.00 92.06 418 GLN A C 1
ATOM 3405 O O . GLN A 1 418 ? 19.035 1.812 -12.636 1.00 92.06 418 GLN A O 1
ATOM 3410 N N . PHE A 1 419 ? 20.692 1.713 -11.127 1.00 92.56 419 PHE A N 1
ATOM 3411 C CA . PHE A 1 419 ? 20.058 2.663 -10.211 1.00 92.56 419 PHE A CA 1
ATOM 3412 C C . PHE A 1 419 ? 19.991 4.044 -10.858 1.00 92.56 419 PHE A C 1
ATOM 3414 O O . PHE A 1 419 ? 21.003 4.515 -11.377 1.00 92.56 419 PHE A O 1
ATOM 3421 N N . LYS A 1 420 ? 18.826 4.699 -10.790 1.00 88.31 420 LYS A N 1
ATOM 3422 C CA . LYS A 1 420 ? 18.566 6.020 -11.383 1.00 88.31 420 LYS A CA 1
ATOM 3423 C C . LYS A 1 420 ? 18.304 7.062 -10.285 1.00 88.31 420 LYS A C 1
ATOM 3425 O O . LYS A 1 420 ? 17.495 6.810 -9.396 1.00 88.31 420 LYS A O 1
ATOM 3430 N N . GLY A 1 421 ? 18.954 8.224 -10.364 1.00 86.88 421 GLY A N 1
ATOM 3431 C CA . GLY A 1 421 ? 18.788 9.362 -9.448 1.00 86.88 421 GLY A CA 1
ATOM 3432 C C . GLY A 1 421 ? 18.476 10.677 -10.160 1.00 86.88 421 GLY A C 1
ATOM 3433 O O . GLY A 1 421 ? 18.882 10.867 -11.303 1.00 86.88 421 GLY A O 1
ATOM 3434 N N . GLY A 1 422 ? 17.795 11.605 -9.485 1.00 79.56 422 GLY A N 1
ATOM 3435 C CA . GLY A 1 422 ? 17.319 12.868 -10.073 1.00 79.56 422 GLY A CA 1
ATOM 3436 C C . GLY A 1 422 ? 15.891 12.817 -10.623 1.00 79.56 422 GLY A C 1
ATOM 3437 O O . GLY A 1 422 ? 15.267 11.753 -10.676 1.00 79.56 422 GLY A O 1
ATOM 3438 N N . GLY A 1 423 ? 15.349 13.989 -10.972 1.00 70.25 423 GLY A N 1
ATOM 3439 C CA . GLY A 1 423 ? 13.985 14.128 -11.494 1.00 70.25 423 GLY A CA 1
ATOM 3440 C C . GLY A 1 423 ? 12.929 13.544 -10.548 1.00 70.25 423 GLY A C 1
ATOM 3441 O O . GLY A 1 423 ? 12.928 13.848 -9.359 1.00 70.25 423 GLY A O 1
ATOM 3442 N N . ASN A 1 424 ? 12.059 12.679 -11.082 1.00 55.78 424 ASN A N 1
ATOM 3443 C CA . ASN A 1 424 ? 11.028 11.939 -10.335 1.00 55.78 424 ASN A CA 1
ATOM 3444 C C . ASN A 1 424 ? 11.527 10.603 -9.730 1.00 55.78 424 ASN A C 1
ATOM 3446 O O . ASN A 1 424 ? 10.710 9.770 -9.338 1.00 55.78 424 ASN A O 1
ATOM 3450 N N . SER A 1 425 ? 12.837 10.332 -9.699 1.00 67.56 425 SER A N 1
ATOM 3451 C CA . SER A 1 425 ? 13.351 9.082 -9.115 1.00 67.56 425 SER A CA 1
ATOM 3452 C C . SER A 1 425 ? 13.239 9.054 -7.583 1.00 67.56 425 SER A C 1
ATOM 3454 O O . SER A 1 425 ? 13.061 10.079 -6.927 1.00 67.56 425 SER A O 1
ATOM 3456 N N . ARG A 1 426 ? 13.382 7.855 -7.001 1.00 67.38 426 ARG A N 1
ATOM 3457 C CA . ARG A 1 426 ? 13.383 7.644 -5.542 1.00 67.38 426 ARG A CA 1
ATOM 3458 C C . ARG A 1 426 ? 14.647 8.154 -4.846 1.00 67.38 426 ARG A C 1
ATOM 3460 O O . ARG A 1 426 ? 14.653 8.242 -3.625 1.00 67.38 426 ARG A O 1
ATOM 3467 N N . ILE A 1 427 ? 15.699 8.467 -5.604 1.00 80.06 427 ILE A N 1
ATOM 3468 C CA . ILE A 1 427 ? 16.958 9.001 -5.083 1.00 80.06 427 ILE A CA 1
ATOM 3469 C C . ILE A 1 427 ? 16.953 10.513 -5.356 1.00 80.06 427 ILE A C 1
ATOM 3471 O O . ILE A 1 427 ? 17.251 10.930 -6.486 1.00 80.06 427 ILE A O 1
ATOM 3475 N N . PRO A 1 428 ? 16.565 11.340 -4.365 1.00 75.56 428 PRO A N 1
ATOM 3476 C CA . PRO A 1 428 ? 16.362 12.763 -4.577 1.00 75.56 428 PRO A CA 1
ATOM 3477 C C . PRO A 1 428 ? 17.690 13.451 -4.901 1.00 75.56 428 PRO A C 1
ATOM 3479 O O . PRO A 1 428 ? 18.671 13.361 -4.168 1.00 75.56 428 PRO A O 1
ATOM 3482 N N . LEU A 1 429 ? 17.700 14.143 -6.036 1.00 83.12 429 LEU A N 1
ATOM 3483 C CA . LEU A 1 429 ? 18.771 15.032 -6.481 1.00 83.12 429 LEU A CA 1
ATOM 3484 C C . LEU A 1 429 ? 18.124 16.284 -7.076 1.00 83.12 429 LEU A C 1
ATOM 3486 O O . LEU A 1 429 ? 18.217 16.555 -8.279 1.00 83.12 429 LEU A O 1
ATOM 3490 N N . ARG A 1 430 ? 17.367 17.010 -6.247 1.00 83.94 430 ARG A N 1
ATOM 3491 C CA . ARG A 1 430 ? 16.647 18.204 -6.702 1.00 83.94 430 ARG A CA 1
ATOM 3492 C C . ARG A 1 430 ? 17.642 19.291 -7.102 1.00 83.94 430 ARG A C 1
ATOM 3494 O O . ARG A 1 430 ? 18.679 19.475 -6.474 1.00 83.94 430 ARG A O 1
ATOM 3501 N N . GLY A 1 431 ? 17.326 19.994 -8.188 1.00 78.25 431 GLY A N 1
ATOM 3502 C CA . GLY A 1 431 ? 18.205 21.009 -8.776 1.00 78.25 431 GLY A CA 1
ATOM 3503 C C . GLY A 1 431 ? 19.294 20.461 -9.708 1.00 78.25 431 GLY A C 1
ATOM 3504 O O . GLY A 1 431 ? 19.978 21.252 -10.355 1.00 78.25 431 GLY A O 1
ATOM 3505 N N . HIS A 1 432 ? 19.448 19.138 -9.846 1.00 80.62 432 HIS A N 1
ATOM 3506 C CA . HIS A 1 432 ? 20.367 18.567 -10.832 1.00 80.62 432 HIS A CA 1
ATOM 3507 C C . HIS A 1 432 ? 19.770 18.627 -12.250 1.00 80.62 432 HIS A C 1
ATOM 3509 O O . HIS A 1 432 ? 18.590 18.354 -12.456 1.00 80.62 432 HIS A O 1
ATOM 3515 N N . LYS A 1 433 ? 20.592 18.979 -13.250 1.00 74.50 433 LYS A N 1
ATOM 3516 C CA . LYS A 1 433 ? 20.132 19.282 -14.622 1.00 74.50 433 LYS A CA 1
ATOM 3517 C C . LYS A 1 433 ? 19.624 18.058 -15.401 1.00 74.50 433 LYS A C 1
ATOM 3519 O O . LYS A 1 433 ? 18.869 18.210 -16.354 1.00 74.50 433 LYS A O 1
ATOM 3524 N N . TYR A 1 434 ? 20.069 16.858 -15.041 1.00 73.94 434 TYR A N 1
ATOM 3525 C CA . TYR A 1 434 ? 19.715 15.604 -15.714 1.00 73.94 434 TYR A CA 1
ATOM 3526 C C . TYR A 1 434 ? 19.714 14.433 -14.730 1.00 73.94 434 TYR A C 1
ATOM 3528 O O . TYR A 1 434 ? 20.354 14.506 -13.682 1.00 73.94 434 TYR A O 1
ATOM 3536 N N . ASN A 1 435 ? 19.031 13.341 -15.072 1.00 83.69 435 ASN A N 1
ATOM 3537 C CA . ASN A 1 435 ? 19.036 12.138 -14.242 1.00 83.69 435 ASN A CA 1
ATOM 3538 C C . ASN A 1 435 ? 20.375 11.400 -14.366 1.00 83.69 435 ASN A C 1
ATOM 3540 O O . ASN A 1 435 ? 20.945 11.298 -15.455 1.00 83.69 435 ASN A O 1
ATOM 3544 N N . LEU A 1 436 ? 20.867 10.865 -13.257 1.00 87.69 436 LEU A N 1
ATOM 3545 C CA . LEU A 1 436 ? 22.067 10.039 -13.188 1.00 87.69 436 LEU A CA 1
ATOM 3546 C C . LEU A 1 436 ? 21.683 8.564 -13.173 1.00 87.69 436 LEU A C 1
ATOM 3548 O O . LEU A 1 436 ? 20.652 8.206 -12.611 1.00 87.69 436 LEU A O 1
ATOM 3552 N N . ALA A 1 437 ? 22.523 7.713 -13.754 1.00 89.44 437 ALA A N 1
ATOM 3553 C CA . ALA A 1 437 ? 22.402 6.266 -13.643 1.00 89.44 437 ALA A CA 1
ATOM 3554 C C . ALA A 1 437 ? 23.753 5.612 -13.334 1.00 89.44 437 ALA A C 1
ATOM 3556 O O . ALA A 1 437 ? 24.789 6.041 -13.853 1.00 89.44 437 ALA A O 1
ATOM 3557 N N . GLY A 1 438 ? 23.754 4.572 -12.501 1.00 92.25 438 GLY A N 1
ATOM 3558 C CA . GLY A 1 438 ? 24.969 3.827 -12.184 1.00 92.25 438 GLY A CA 1
ATOM 3559 C C . GLY A 1 438 ? 24.726 2.501 -11.471 1.00 92.25 438 GLY A C 1
ATOM 3560 O O . GLY A 1 438 ? 23.676 2.254 -10.886 1.00 92.25 438 GLY A O 1
ATOM 3561 N N . THR A 1 439 ? 25.746 1.644 -11.479 1.00 95.06 439 THR A N 1
ATOM 3562 C CA . THR A 1 439 ? 25.738 0.347 -10.776 1.00 95.06 439 THR A CA 1
ATOM 3563 C C . THR A 1 439 ? 25.908 0.481 -9.265 1.00 95.06 439 THR A C 1
ATOM 3565 O O . THR A 1 439 ? 25.779 -0.492 -8.534 1.00 95.06 439 THR A O 1
ATOM 3568 N N . ARG A 1 440 ? 26.284 1.664 -8.779 1.00 95.38 440 ARG A N 1
ATOM 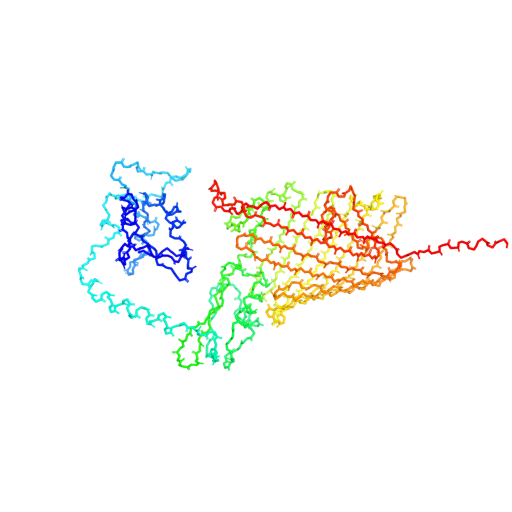3569 C CA . ARG A 1 440 ? 26.442 1.940 -7.353 1.00 95.38 440 ARG A CA 1
ATOM 3570 C C . ARG A 1 440 ? 25.984 3.347 -7.065 1.00 95.38 440 ARG A C 1
ATOM 3572 O O . ARG A 1 440 ? 26.313 4.257 -7.834 1.00 95.38 440 ARG A O 1
ATOM 3579 N N . TYR A 1 441 ? 25.330 3.524 -5.930 1.00 94.94 441 TYR A N 1
ATOM 3580 C CA . TYR A 1 441 ? 25.064 4.852 -5.419 1.00 94.94 441 TYR A CA 1
ATOM 3581 C C . TYR A 1 441 ? 25.100 4.900 -3.896 1.00 94.94 441 TYR A C 1
ATOM 3583 O O . TYR A 1 441 ? 24.918 3.894 -3.211 1.00 94.94 441 TYR A O 1
ATOM 3591 N N . LEU A 1 442 ? 25.339 6.103 -3.393 1.00 95.31 442 LEU A N 1
ATOM 3592 C CA . LEU A 1 442 ? 25.101 6.490 -2.012 1.00 95.31 442 LEU A CA 1
ATOM 3593 C C . LEU A 1 442 ? 24.372 7.827 -2.051 1.00 95.31 442 LEU A C 1
ATOM 3595 O O . LEU A 1 442 ? 24.798 8.726 -2.779 1.00 95.31 442 LEU A O 1
ATOM 3599 N N . SER A 1 443 ? 23.294 7.952 -1.291 1.00 94.56 443 SER A N 1
ATOM 3600 C CA . SER A 1 443 ? 22.502 9.168 -1.181 1.00 94.56 443 SER A CA 1
ATOM 3601 C C . SER A 1 443 ? 22.178 9.495 0.267 1.00 94.56 443 SER A C 1
ATOM 3603 O O . SER A 1 443 ? 21.944 8.610 1.087 1.00 94.56 443 SER A O 1
ATOM 3605 N N . GLY A 1 444 ? 22.129 10.784 0.559 1.00 93.75 444 GLY A N 1
ATOM 3606 C CA . GLY A 1 444 ? 21.635 11.338 1.800 1.00 93.75 444 GLY A CA 1
ATOM 3607 C C . GLY A 1 444 ? 20.727 12.518 1.502 1.00 93.75 444 GLY A C 1
ATOM 3608 O O . GLY A 1 444 ? 20.968 13.297 0.581 1.00 93.75 444 GLY A O 1
ATOM 3609 N N . ASN A 1 445 ? 19.670 12.638 2.282 1.00 92.50 445 ASN A N 1
ATOM 3610 C CA . ASN A 1 445 ? 18.747 13.748 2.214 1.00 92.50 445 ASN A CA 1
ATOM 3611 C C . ASN A 1 445 ? 18.343 14.138 3.638 1.00 92.50 445 ASN A C 1
ATOM 3613 O O . ASN A 1 445 ? 18.152 13.281 4.503 1.00 92.50 445 ASN A O 1
ATOM 3617 N N . ALA A 1 446 ? 18.250 15.441 3.874 1.00 94.31 446 ALA A N 1
ATOM 3618 C CA . ALA A 1 446 ? 17.665 15.994 5.083 1.00 94.31 446 ALA A CA 1
ATOM 3619 C C . ALA A 1 446 ? 16.656 17.074 4.696 1.00 94.31 446 ALA A C 1
ATOM 3621 O O . ALA A 1 446 ? 17.020 18.026 4.004 1.00 94.31 446 ALA A O 1
ATOM 3622 N N . GLU A 1 447 ? 15.412 16.943 5.154 1.00 94.25 447 GLU A N 1
ATOM 3623 C CA . GLU A 1 447 ? 14.327 17.895 4.907 1.00 94.25 447 GLU A CA 1
ATOM 3624 C C . GLU A 1 447 ? 13.782 18.422 6.227 1.00 94.25 447 GLU A C 1
ATOM 3626 O O . GLU A 1 447 ? 13.256 17.671 7.048 1.00 94.25 447 GLU A O 1
ATOM 3631 N N . PHE A 1 448 ? 13.874 19.731 6.428 1.00 95.12 448 PHE A N 1
ATOM 3632 C CA . PHE A 1 448 ? 13.190 20.408 7.517 1.00 95.12 448 PHE A CA 1
ATOM 3633 C C . PHE A 1 448 ? 11.863 20.961 7.010 1.00 95.12 448 PHE A C 1
ATOM 3635 O O . PHE A 1 448 ? 11.841 21.800 6.109 1.00 95.12 448 PHE A O 1
ATOM 3642 N N . HIS A 1 449 ? 10.764 20.504 7.599 1.00 93.94 449 HIS A N 1
ATOM 3643 C CA . HIS A 1 449 ? 9.415 20.953 7.294 1.00 93.94 449 HIS A CA 1
ATOM 3644 C C . HIS A 1 449 ? 8.940 21.877 8.411 1.00 93.94 449 HIS A C 1
ATOM 3646 O O . HIS A 1 449 ? 8.725 21.443 9.545 1.00 93.94 449 HIS A O 1
ATOM 3652 N N . LYS A 1 450 ? 8.740 23.144 8.058 1.00 92.69 450 LYS A N 1
ATOM 3653 C CA . LYS A 1 450 ? 8.147 24.166 8.909 1.00 92.69 450 LYS A CA 1
ATOM 3654 C C . LYS A 1 450 ? 6.647 24.211 8.665 1.00 92.69 450 LYS A C 1
ATOM 3656 O O . LYS A 1 450 ? 6.217 24.465 7.537 1.00 92.69 450 LYS A O 1
ATOM 3661 N N . PHE A 1 451 ? 5.855 24.018 9.707 1.00 89.31 451 PHE A N 1
ATOM 3662 C CA . PHE A 1 451 ? 4.422 24.244 9.615 1.00 89.31 451 PHE A CA 1
ATOM 3663 C C . PHE A 1 451 ? 4.141 25.749 9.563 1.00 89.31 451 PHE A C 1
ATOM 3665 O O . PHE A 1 451 ? 4.564 26.505 10.440 1.00 89.31 451 PHE A O 1
ATOM 3672 N N . LEU A 1 452 ? 3.453 26.192 8.509 1.00 85.31 452 LEU A N 1
ATOM 3673 C CA . LEU A 1 452 ? 3.159 27.604 8.246 1.00 85.31 452 LEU A CA 1
ATOM 3674 C C . LEU A 1 452 ? 1.722 27.995 8.609 1.00 85.31 452 LEU A C 1
ATOM 3676 O O . LEU A 1 452 ? 1.388 29.176 8.583 1.00 85.31 452 LEU A O 1
ATOM 3680 N N . GLY A 1 453 ? 0.881 27.025 8.965 1.00 76.62 453 GLY A N 1
ATOM 3681 C CA . GLY A 1 453 ? -0.500 27.249 9.378 1.00 76.62 453 GLY A CA 1
ATOM 3682 C C . GLY A 1 453 ? -1.506 26.444 8.563 1.00 76.62 453 GLY A C 1
ATOM 3683 O O . GLY A 1 453 ? -1.177 25.805 7.561 1.00 76.62 453 GLY A O 1
ATOM 3684 N N . ARG A 1 454 ? -2.763 26.485 9.008 1.00 71.56 454 ARG A N 1
ATOM 3685 C CA . ARG A 1 454 ? -3.897 25.896 8.288 1.00 71.56 454 ARG A CA 1
ATOM 3686 C C . ARG A 1 454 ? -4.510 26.938 7.372 1.00 71.56 454 ARG A C 1
ATOM 3688 O O . ARG A 1 454 ? -4.908 28.007 7.829 1.00 71.56 454 ARG A O 1
ATOM 3695 N N . PHE A 1 455 ? -4.604 26.634 6.082 1.00 57.22 455 PHE A N 1
ATOM 3696 C CA . PHE A 1 455 ? -5.200 27.563 5.125 1.00 57.22 455 PHE A CA 1
ATOM 3697 C C . PHE A 1 455 ? -6.729 27.391 5.097 1.00 57.22 455 PHE A C 1
ATOM 3699 O O . PHE A 1 455 ? -7.257 26.369 4.655 1.00 57.22 455 PHE A O 1
ATOM 3706 N N . TRP A 1 456 ? -7.438 28.400 5.606 1.00 48.19 456 TRP A N 1
ATOM 3707 C CA . TRP A 1 456 ? -8.876 28.382 5.902 1.00 48.19 456 TRP A CA 1
ATOM 3708 C C . TRP A 1 456 ? -9.789 28.467 4.671 1.00 48.19 456 TRP A C 1
ATOM 3710 O O . TRP A 1 456 ? -10.904 27.961 4.728 1.00 48.19 456 TRP A O 1
ATOM 3720 N N . TYR A 1 457 ? -9.311 28.987 3.531 1.00 47.16 457 TYR A N 1
ATOM 3721 C CA . TYR A 1 457 ? -10.131 29.169 2.317 1.00 47.16 457 TYR A CA 1
ATOM 3722 C C . TYR A 1 457 ? -10.642 27.851 1.691 1.00 47.16 457 TYR A C 1
ATOM 3724 O O . TYR A 1 457 ? -11.531 27.866 0.850 1.00 47.16 457 TYR A O 1
ATOM 3732 N N . TYR A 1 458 ? -10.124 26.703 2.144 1.00 43.22 458 TYR A N 1
ATOM 3733 C CA . TYR A 1 458 ? -10.687 25.375 1.869 1.00 43.22 458 TYR A CA 1
ATOM 3734 C C . TYR A 1 458 ? -10.682 24.446 3.097 1.00 43.22 458 TYR A C 1
ATOM 3736 O O . TYR A 1 458 ? -10.891 23.248 2.950 1.00 43.22 458 TYR A O 1
ATOM 3744 N N . GLY A 1 459 ? -10.396 24.960 4.302 1.00 40.12 459 GLY A N 1
ATOM 3745 C CA . GLY A 1 459 ? -10.396 24.232 5.583 1.00 40.12 459 GLY A CA 1
ATOM 3746 C C . GLY A 1 459 ? -9.513 22.973 5.707 1.00 40.12 459 GLY A C 1
ATOM 3747 O O . GLY A 1 459 ? -9.550 22.321 6.750 1.00 40.12 459 GLY A O 1
ATOM 3748 N N . TRP A 1 460 ? -8.798 22.545 4.661 1.00 50.78 460 TRP A N 1
ATOM 3749 C CA . TRP A 1 460 ? -8.361 21.144 4.506 1.00 50.78 460 TRP A CA 1
ATOM 3750 C C . TRP A 1 460 ? -6.853 20.961 4.237 1.00 50.78 460 TRP A C 1
ATOM 3752 O O . TRP A 1 460 ? -6.429 19.836 3.958 1.00 50.78 460 TRP A O 1
ATOM 3762 N N . TYR A 1 461 ? -6.039 22.019 4.347 1.00 56.78 461 TYR A N 1
ATOM 3763 C CA . TYR A 1 461 ? -4.603 21.970 4.039 1.00 56.78 461 TYR A CA 1
ATOM 3764 C C . TYR A 1 461 ? -3.745 22.518 5.175 1.00 56.78 461 TYR A C 1
ATOM 3766 O O . TYR A 1 461 ? -3.863 23.687 5.553 1.00 56.78 461 TYR A O 1
ATOM 3774 N N . ASP A 1 462 ? -2.836 21.674 5.655 1.00 72.31 462 ASP A N 1
ATOM 3775 C CA . ASP A 1 462 ? -1.666 22.119 6.397 1.00 72.31 462 ASP A CA 1
ATOM 3776 C C . ASP A 1 462 ? -0.658 22.662 5.378 1.00 72.31 462 ASP A C 1
ATOM 3778 O O . ASP A 1 462 ? -0.217 21.939 4.479 1.00 72.31 462 ASP A O 1
ATOM 3782 N N . LEU A 1 463 ? -0.322 23.946 5.483 1.00 80.81 463 LEU A N 1
ATOM 3783 C CA . LEU A 1 463 ? 0.699 24.551 4.643 1.00 80.81 463 LEU A CA 1
ATOM 3784 C C . LEU A 1 463 ? 2.066 24.304 5.279 1.00 80.81 463 LEU A C 1
ATOM 3786 O O . LEU A 1 463 ? 2.300 24.660 6.434 1.00 80.81 463 LEU A O 1
ATOM 3790 N N . TRP A 1 464 ? 2.978 23.727 4.502 1.00 84.81 464 TRP A N 1
ATOM 3791 C CA . TRP A 1 464 ? 4.341 23.445 4.937 1.00 84.81 464 TRP A CA 1
ATOM 3792 C C . TRP A 1 464 ? 5.336 24.184 4.052 1.00 84.81 464 TRP A C 1
ATOM 3794 O O . TRP A 1 464 ? 5.303 24.058 2.829 1.00 84.81 464 TRP A O 1
ATOM 3804 N N . GLY A 1 465 ? 6.247 24.921 4.679 1.00 90.06 465 GLY A N 1
ATOM 3805 C CA . GLY A 1 465 ? 7.496 25.328 4.050 1.00 90.06 465 GLY A CA 1
ATOM 3806 C C . GLY A 1 465 ? 8.519 24.221 4.255 1.00 90.06 465 GLY A C 1
ATOM 3807 O O . GLY A 1 465 ? 8.555 23.619 5.326 1.00 90.06 465 GLY A O 1
ATOM 3808 N N . PHE A 1 466 ? 9.350 23.936 3.259 1.00 90.69 466 PHE A N 1
ATOM 3809 C CA . PHE A 1 466 ? 10.407 22.943 3.409 1.00 90.69 466 PHE A CA 1
ATOM 3810 C C . PHE A 1 466 ? 11.747 23.484 2.918 1.00 90.69 466 PHE A C 1
ATOM 3812 O O . PHE A 1 466 ? 11.826 24.173 1.902 1.00 90.69 466 PHE A O 1
ATOM 3819 N N . VAL A 1 467 ? 12.800 23.166 3.665 1.00 92.12 467 VAL A N 1
ATOM 3820 C CA . VAL A 1 467 ? 14.197 23.380 3.283 1.00 92.12 467 VAL A CA 1
ATOM 3821 C C . VAL A 1 467 ? 14.848 22.013 3.234 1.00 92.12 467 VAL A C 1
ATOM 3823 O O . VAL A 1 467 ? 14.655 21.211 4.145 1.00 92.12 467 VAL A O 1
ATOM 3826 N N . PHE A 1 468 ? 15.608 21.743 2.181 1.00 91.94 468 PHE A N 1
ATOM 3827 C CA . PHE A 1 468 ? 16.227 20.443 1.992 1.00 91.94 468 PHE A CA 1
ATOM 3828 C C . PHE A 1 468 ? 17.696 20.554 1.604 1.00 91.94 468 PHE A C 1
ATOM 3830 O O . PHE A 1 468 ? 18.126 21.529 0.986 1.00 91.94 468 PHE A O 1
ATOM 3837 N N . ILE A 1 469 ? 18.447 19.513 1.945 1.00 92.31 469 ILE A N 1
ATOM 3838 C CA . ILE A 1 469 ? 19.797 19.265 1.451 1.00 92.31 469 ILE A CA 1
ATOM 3839 C C . ILE A 1 469 ? 19.794 17.862 0.862 1.00 92.31 469 ILE A C 1
ATOM 3841 O O . ILE A 1 469 ? 19.550 16.896 1.582 1.00 92.31 469 ILE A O 1
ATOM 3845 N N . ASP A 1 470 ? 20.087 17.767 -0.433 1.00 91.31 470 ASP A N 1
ATOM 3846 C CA . ASP A 1 470 ? 20.238 16.503 -1.149 1.00 91.31 470 ASP A CA 1
ATOM 3847 C C . ASP A 1 470 ? 21.712 16.291 -1.490 1.00 91.31 470 ASP A C 1
ATOM 3849 O O . ASP A 1 470 ? 22.372 17.173 -2.045 1.00 91.31 470 ASP A O 1
ATOM 3853 N N . CYS A 1 471 ? 22.233 15.103 -1.212 1.00 91.12 471 CYS A N 1
ATOM 3854 C CA . CYS A 1 471 ? 23.522 14.665 -1.715 1.00 91.12 471 CYS A CA 1
ATOM 3855 C C . CYS A 1 471 ? 23.394 13.248 -2.264 1.00 91.12 471 CYS A C 1
ATOM 3857 O O . CYS A 1 471 ? 22.843 12.358 -1.625 1.00 91.12 471 CYS A O 1
ATOM 3859 N N . ALA A 1 472 ? 23.918 13.004 -3.459 1.00 91.38 472 ALA A N 1
ATOM 3860 C CA . ALA A 1 472 ? 24.083 11.643 -3.936 1.00 91.38 472 ALA A CA 1
ATOM 3861 C C . ALA A 1 472 ? 25.301 11.532 -4.839 1.00 91.38 472 ALA A C 1
ATOM 3863 O O . ALA A 1 472 ? 25.694 12.480 -5.521 1.00 91.38 472 ALA A O 1
ATOM 3864 N N . ARG A 1 473 ? 25.896 10.344 -4.851 1.00 91.00 473 ARG A N 1
ATOM 3865 C CA . ARG A 1 473 ? 27.003 9.997 -5.730 1.00 91.00 473 ARG A CA 1
ATOM 3866 C C . ARG A 1 473 ? 26.675 8.706 -6.448 1.00 91.00 473 ARG A C 1
ATOM 3868 O O . ARG A 1 473 ? 26.438 7.692 -5.803 1.00 91.00 473 ARG A O 1
ATOM 3875 N N . PHE A 1 474 ? 26.740 8.751 -7.772 1.00 91.00 474 PHE A N 1
ATOM 3876 C CA . PHE A 1 474 ? 26.596 7.593 -8.645 1.00 91.00 474 PHE A CA 1
ATOM 3877 C C . PHE A 1 474 ? 27.962 7.200 -9.205 1.00 91.00 474 PHE A C 1
ATOM 3879 O O . PHE A 1 474 ? 28.821 8.053 -9.437 1.00 91.00 474 PHE A O 1
ATOM 3886 N N . SER A 1 475 ? 28.183 5.905 -9.412 1.00 89.62 475 SER A N 1
ATOM 3887 C CA . SER A 1 475 ? 29.375 5.416 -10.107 1.00 89.62 475 SER A CA 1
ATOM 3888 C C . SER A 1 475 ? 29.091 4.154 -10.917 1.00 89.62 475 SER A C 1
ATOM 3890 O O . SER A 1 475 ? 28.255 3.324 -10.547 1.00 89.62 475 SER A O 1
ATOM 3892 N N . GLN A 1 476 ? 29.822 4.005 -12.021 1.00 82.50 476 GLN A N 1
ATOM 3893 C CA . GLN A 1 476 ? 29.917 2.754 -12.767 1.00 82.50 476 GLN A CA 1
ATOM 3894 C C . GLN A 1 476 ? 31.119 1.948 -12.268 1.00 82.50 476 GLN A C 1
ATOM 3896 O O . GLN A 1 476 ? 32.182 2.499 -11.968 1.00 82.50 476 GLN A O 1
ATOM 3901 N N . ALA A 1 477 ? 30.968 0.631 -12.170 1.00 57.28 477 ALA A N 1
ATOM 3902 C CA . ALA A 1 477 ? 32.090 -0.253 -11.906 1.00 57.28 477 ALA A CA 1
ATOM 3903 C C . ALA A 1 477 ? 33.012 -0.294 -13.145 1.00 57.28 477 ALA A C 1
ATOM 3905 O O . ALA A 1 477 ? 32.665 -0.863 -14.173 1.00 57.28 477 ALA A O 1
ATOM 3906 N N . TRP A 1 478 ? 34.190 0.328 -13.038 1.00 36.84 478 TRP A N 1
ATOM 3907 C CA . TRP A 1 478 ? 35.191 0.486 -14.102 1.00 36.84 478 TRP A CA 1
ATOM 3908 C C . TRP A 1 478 ? 35.406 -0.783 -14.941 1.00 36.84 478 TRP A C 1
ATOM 3910 O O . TRP A 1 478 ? 35.896 -1.794 -14.426 1.00 36.84 478 TRP A O 1
ATOM 3920 N N . ILE A 1 479 ? 35.111 -0.728 -16.244 1.00 33.28 479 ILE A N 1
ATOM 3921 C CA . ILE A 1 479 ? 35.662 -1.663 -17.230 1.00 33.28 479 ILE A CA 1
ATOM 3922 C C . ILE A 1 479 ? 37.032 -1.110 -17.633 1.00 33.28 479 ILE A C 1
ATOM 3924 O O . ILE A 1 479 ? 37.123 -0.134 -18.372 1.00 33.28 479 ILE A O 1
ATOM 3928 N N . ASN A 1 480 ? 38.112 -1.736 -17.163 1.00 28.97 480 ASN A N 1
ATOM 3929 C CA . ASN A 1 480 ? 39.405 -1.609 -17.829 1.00 28.97 480 ASN A CA 1
ATOM 3930 C C . ASN A 1 480 ? 39.280 -2.300 -19.192 1.00 28.97 480 ASN A C 1
ATOM 3932 O O . ASN A 1 480 ? 39.595 -3.482 -19.319 1.00 28.97 480 ASN A O 1
ATOM 3936 N N . VAL A 1 481 ? 38.818 -1.580 -20.215 1.00 31.67 481 VAL A N 1
ATOM 3937 C CA . VAL A 1 481 ? 39.036 -1.987 -21.606 1.00 31.67 481 VAL A CA 1
ATOM 3938 C C . VAL A 1 481 ? 40.496 -1.675 -21.923 1.00 31.67 481 VAL A C 1
ATOM 3940 O O . VAL A 1 481 ? 40.819 -0.735 -22.641 1.00 31.67 481 VAL A O 1
ATOM 3943 N N . TRP A 1 482 ? 41.414 -2.473 -21.373 1.00 29.00 482 TRP A N 1
ATOM 3944 C CA . TRP A 1 482 ? 42.684 -2.682 -22.053 1.00 29.00 482 TRP A CA 1
ATOM 3945 C C . TRP A 1 482 ? 42.357 -3.508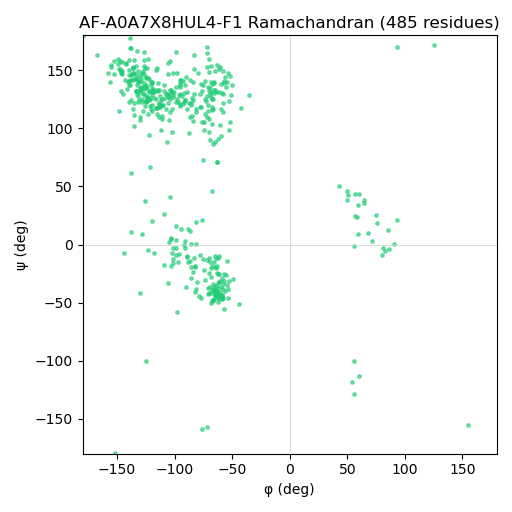 -23.287 1.00 29.00 482 TRP A C 1
ATOM 3947 O O . TRP A 1 482 ? 42.332 -4.739 -23.264 1.00 29.00 482 TRP A O 1
ATOM 3957 N N . ARG A 1 483 ? 42.063 -2.794 -24.374 1.00 31.52 483 ARG A N 1
ATOM 3958 C CA . ARG A 1 483 ? 42.205 -3.300 -25.730 1.00 31.52 483 ARG A CA 1
ATOM 3959 C C . ARG A 1 483 ? 43.646 -3.812 -25.812 1.00 31.52 483 ARG A C 1
ATOM 3961 O O . ARG A 1 483 ? 44.584 -3.032 -25.942 1.00 31.52 483 ARG A O 1
ATOM 3968 N N . LYS A 1 484 ? 43.847 -5.123 -25.655 1.00 34.47 484 LYS A N 1
ATOM 3969 C CA . LYS A 1 484 ? 45.055 -5.777 -26.156 1.00 34.47 484 LYS A CA 1
ATOM 3970 C C . LYS A 1 484 ? 44.981 -5.640 -27.671 1.00 34.47 484 LYS A C 1
ATOM 3972 O O . LYS A 1 484 ? 44.434 -6.504 -28.348 1.00 34.47 484 LYS A O 1
ATOM 3977 N N . GLU A 1 485 ? 45.502 -4.536 -28.191 1.00 33.56 485 GLU A N 1
ATOM 3978 C CA . GLU A 1 485 ? 46.060 -4.528 -29.533 1.00 33.56 485 GLU A CA 1
ATOM 3979 C C . GLU A 1 485 ? 47.195 -5.555 -29.526 1.00 33.56 485 GLU A C 1
ATOM 3981 O O . GLU A 1 485 ? 48.313 -5.286 -29.090 1.00 33.56 485 GLU A O 1
ATOM 3986 N N . LYS A 1 486 ? 46.879 -6.790 -29.921 1.00 35.12 486 LYS A N 1
ATOM 3987 C CA . LYS A 1 486 ? 47.898 -7.701 -30.426 1.00 35.12 486 LYS A CA 1
ATOM 3988 C C . LYS A 1 486 ? 48.242 -7.212 -31.831 1.00 35.12 486 LYS A C 1
ATOM 3990 O O . LYS A 1 486 ? 47.424 -7.356 -32.737 1.00 35.12 486 LYS A O 1
ATOM 3995 N N . LYS A 1 487 ? 49.412 -6.585 -31.958 1.00 34.59 487 LYS A N 1
ATOM 3996 C CA . LYS A 1 487 ? 50.211 -6.666 -33.183 1.00 34.59 487 LYS A CA 1
ATOM 3997 C C . LYS A 1 487 ? 50.723 -8.088 -33.364 1.00 34.59 487 LYS A C 1
ATOM 3999 O O . LYS A 1 487 ? 50.961 -8.748 -32.323 1.00 34.59 487 LYS A O 1
#

Nearest PDB structures (foldseek):
  7ri5-assembly1_A  TM=5.780E-01  e=1.725E-08  Escherichia coli
  3njt-assembly1_A  TM=4.613E-01  e=3.786E-07  Bordetella pertussis
  1uyn-assembly1_X  TM=3.842E-01  e=7.487E-02  Neisseria meningitidis
  8p97-assembly1_A  TM=3.599E-01  e=1.496E-01  Bacteroides thetaiotaomicron VPI-5482
  3qq2-assembly2_B  TM=3.770E-01  e=2.059E-01  Bordetella pertussis

Sequence (487 aa):
MIDGQWGVIPILNGTPLSAFELGQALMNQATGLDVYSDYGVDKESFFNWIEPYLYYIVVSFDNRIGLEPEEYAGGVLMFVPERAIRPERFQIKPMNEHVIYTYYAHELYPVLTPAIYENVEEKKAAIQQLFQNRRIDPQNDYLIDEIIIEGLDRTREEIVRKQLPFTVGGRWTKEKQRLAEQRLIQMSIFNPLTVKVRAEKIIEERVRVFVSTEDLHPFTVHPVKSRFISKPIKVAIFKGIDLLDKELSYRIINPWGNGLSISAGVDWGPDPGWNIGLDYAGANGKIYSWEYMDFARNNEYFNQTSYQTKGFKTSLALNYIPTAYWEWGLYLTYQENDFLVGQSNLEQTYLSVATDVKWKKDQDLNLSLAYGKSLSKAEPDFGQVELALTKELGFNNDRLIINLGGGLASKETPLNYQFKGGGNSRIPLRGHKYNLAGTRYLSGNAEFHKFLGRFWYYGWYDLWGFVFIDCARFSQAWINVWRKEKK

pLDDT: mean 81.64, std 17.27, range [28.97, 98.69]

Mean predicted aligned error: 15.38 Å

Foldseek 3Di:
DQPPVQRKFKDAQNHTDDLQVLLVCLVVVPPRIAIDHPVPDDGVVVCVVCNVVSQKDKDAPPPDDPDDCVVGPPAIEIEHAVPHDDDQDDPHHGRDPRYHYDNDVCVVPPPDDCVVVPCVVVVVVVVVVVVVQFDDDQVAWAFEQAEAEDADPFADVVLLVLAQPDDHRDTDHPFSQLSSLVLVVLLVQWDNVFFGWDWTDDDVRYIYIYGTTHGDQQFDPFQDPDPPFNDRDSDPPPCPVCVVQQKDKGKRHCVRSQSKIKIKMFHPHPKTKIKIKIWGSDGHSKIKMKMKMWIKDQADFAPNWGKIKTWIKIKIKIWGDNTSFKIKMKMWMWIWMWIDTPPDTDTWTWTKIKMWIWGHDQKTKIWIKMWIDTPDPVADTKIKIKIKIWHWDDDPPKIKIKIKIKMAMDLRPDFVRFQKEDDPHPQDDPPDPTIYTERIKIKIKMKIWDFPDQDPVPRGDGDIDIDMDIDMDHDHDDDPPPPPPDD